Protein AF-A0A099NRP3-F1 (afdb_monomer_lite)

Secondary structure (DSSP, 8-state):
-------TTTTHHHHHHTT-THHHH--GGGPPP--EEEPPTTS--EEEPPGGGTTTS-HHHHHHHHHHHHHHHHHHHH--B--HHHHHHHHT--SSPPPTT---PPP-TTEEEEEEEPPTTT--HHHHHHHHHHHHHHHTSSSEEEEEEE--HHHHHHHHHHHHHHHHHHH--TT-TT-HHHHHHHHHHHH--PSSEEEEEETT-S---EE--SSHHHHS-HHHHHHHHHHH-S-SSEE--TTTHHHHS-SS--TT--TT-EEEEEEE---HHHHHHHHHHHHHHHHHHHHHHHHHHHHHHHHHHHHHHHHHHHHHHTT--HHHHHHHHHPPP---TT--TT-EEEEEEEHHHHHHHHHHTT-TTS-GGG--TTBEEEEETTT--EE-B-TTSPBPBTT-TTT-

Foldseek 3Di:
DDDDDDQCCVVVVVCVVVVNNCSNDDDPPQDQDKDWDQAPDPLRDIATADSVLQRPDDPVVSVVQVVLLNVLLNQLVVQDADAPVVVCVVQQFDLAADDLPPQDDDWDQQEKEKEFAAQPVDDDPLLVVLSSVCSRVQSHASTSYHYHYYNNNVSVVVLLVSLLVNLCVLQDDPPDPPPDVLSVVLSCVQADADPRKIWMTTNHHSDIGTLHHPDPVQSSPSVSVSLLCLLRVGGQEAACDPSCVCVQQPPDDDPSADLLEKEKEAEAQPDSSLVSLLSNLSRNLQSNQLVVVSSVLVVLLVVVVVVLVVVLVVCVVVVHDPVVSVVSVVDDDPGDSSRNHNHYHYYYYYLVCQVVSCVVSVLVVDPSVPDDHFFIKMARSHPRDIDQAFPVRHGHGSVCSPRD

Radius of gyration: 23.68 Å; chains: 1; bounding box: 73×56×61 Å

Structure (mmCIF, N/CA/C/O backbone):
data_AF-A0A099NRP3-F1
#
_entry.id   AF-A0A099NRP3-F1
#
loop_
_atom_site.group_PDB
_atom_site.id
_atom_site.type_symbol
_atom_site.label_atom_id
_atom_site.label_alt_id
_atom_site.label_comp_id
_atom_site.label_asym_id
_atom_site.label_entity_id
_atom_site.label_seq_id
_atom_site.pdbx_PDB_ins_code
_atom_site.Cartn_x
_atom_site.Cartn_y
_atom_site.Cartn_z
_atom_site.occupancy
_atom_site.B_iso_or_equiv
_atom_site.auth_seq_id
_atom_site.auth_comp_id
_atom_site.auth_asym_id
_atom_site.auth_atom_id
_atom_site.pdbx_PDB_model_num
ATOM 1 N N . LEU A 1 1 ? 28.712 -2.011 3.633 1.00 75.19 1 LEU A N 1
ATOM 2 C CA . LEU A 1 1 ? 28.097 -3.158 2.928 1.00 75.19 1 LEU A CA 1
ATOM 3 C C . LEU A 1 1 ? 29.223 -3.968 2.321 1.00 75.19 1 LEU A C 1
ATOM 5 O O . LEU A 1 1 ? 30.048 -3.384 1.631 1.00 75.19 1 LEU A O 1
ATOM 9 N N . GLU A 1 2 ? 29.272 -5.263 2.602 1.00 84.62 2 GLU A N 1
ATOM 10 C CA . GLU A 1 2 ? 30.249 -6.176 2.009 1.00 84.62 2 GLU A CA 1
ATOM 11 C C . GLU A 1 2 ? 29.523 -7.167 1.105 1.00 84.62 2 GLU A C 1
ATOM 13 O O . GLU A 1 2 ? 28.452 -7.662 1.457 1.00 84.62 2 GLU A O 1
ATOM 18 N N . PHE A 1 3 ? 30.103 -7.445 -0.060 1.00 86.38 3 PHE A N 1
ATOM 19 C CA . PHE A 1 3 ? 29.555 -8.392 -1.020 1.00 86.38 3 PHE A CA 1
ATOM 20 C C . PHE A 1 3 ? 30.483 -9.591 -1.118 1.00 86.38 3 PHE A C 1
ATOM 22 O O . PHE A 1 3 ? 31.655 -9.456 -1.461 1.00 86.38 3 PHE A O 1
ATOM 29 N N . HIS A 1 4 ? 29.927 -10.766 -0.849 1.00 90.25 4 HIS A N 1
ATOM 30 C CA . HIS A 1 4 ? 30.631 -12.040 -0.907 1.00 90.25 4 HIS A CA 1
ATOM 31 C C . HIS A 1 4 ? 29.914 -12.951 -1.901 1.00 90.25 4 HIS A C 1
ATOM 33 O O . HIS A 1 4 ? 28.688 -12.904 -2.020 1.00 90.25 4 HIS A O 1
ATOM 39 N N . TYR A 1 5 ? 30.663 -13.782 -2.623 1.00 92.12 5 TYR A N 1
ATOM 40 C CA . TYR A 1 5 ? 30.099 -14.783 -3.527 1.00 92.12 5 TYR A CA 1
ATOM 41 C C . TYR A 1 5 ? 30.492 -16.185 -3.066 1.00 92.12 5 TYR A C 1
ATOM 43 O O . TYR A 1 5 ? 31.595 -16.408 -2.574 1.00 92.12 5 TYR A O 1
ATOM 51 N N . VAL A 1 6 ? 29.583 -17.145 -3.240 1.00 92.50 6 VAL A N 1
ATOM 52 C CA . VAL A 1 6 ? 29.794 -18.543 -2.849 1.00 92.50 6 VAL A CA 1
ATOM 53 C C . VAL A 1 6 ? 29.489 -19.443 -4.038 1.00 92.50 6 VAL A C 1
ATOM 55 O O . VAL A 1 6 ? 28.396 -19.404 -4.602 1.00 92.50 6 VAL A O 1
ATOM 58 N N . ASN A 1 7 ? 30.452 -20.285 -4.416 1.00 90.19 7 ASN A N 1
ATOM 59 C CA . ASN A 1 7 ? 30.218 -21.333 -5.403 1.00 90.19 7 ASN A CA 1
ATOM 60 C C . ASN A 1 7 ? 29.543 -22.532 -4.724 1.00 90.19 7 ASN A C 1
ATOM 62 O O . ASN A 1 7 ? 30.182 -23.245 -3.946 1.00 90.19 7 ASN A O 1
ATOM 66 N N . CYS A 1 8 ? 28.267 -22.771 -5.037 1.00 89.88 8 CYS A N 1
ATOM 67 C CA . CYS A 1 8 ? 27.511 -23.869 -4.440 1.00 89.88 8 CYS A CA 1
ATOM 68 C C . CYS A 1 8 ? 28.040 -25.259 -4.797 1.00 89.88 8 CYS A C 1
ATOM 70 O O . CYS A 1 8 ? 27.946 -26.152 -3.963 1.00 89.88 8 CYS A O 1
ATOM 72 N N . LYS A 1 9 ? 28.653 -25.459 -5.973 1.00 88.50 9 LYS A N 1
ATOM 73 C CA . LYS A 1 9 ? 29.252 -26.761 -6.317 1.00 88.50 9 LYS A CA 1
ATOM 74 C C . LYS A 1 9 ? 30.432 -27.096 -5.409 1.00 88.50 9 LYS A C 1
ATOM 76 O O . LYS A 1 9 ? 30.591 -28.243 -5.014 1.00 88.50 9 LYS A O 1
ATOM 81 N N . SER A 1 10 ? 31.224 -26.087 -5.053 1.00 92.88 10 SER A N 1
ATOM 82 C CA . SER A 1 10 ? 32.340 -26.233 -4.112 1.00 92.88 10 SER A CA 1
ATOM 83 C C . SER A 1 10 ? 31.879 -26.308 -2.652 1.00 92.88 10 SER A C 1
ATOM 85 O O . SER A 1 10 ? 32.621 -26.796 -1.811 1.00 92.88 10 SER A O 1
ATOM 87 N N . ASN A 1 11 ? 30.665 -25.840 -2.343 1.00 93.19 11 ASN A N 1
ATOM 88 C CA . ASN A 1 11 ? 30.130 -25.719 -0.983 1.00 93.19 11 ASN A CA 1
ATOM 89 C C . ASN A 1 11 ? 28.734 -26.353 -0.874 1.00 93.19 11 ASN A C 1
ATOM 91 O O . ASN A 1 11 ? 27.774 -25.716 -0.432 1.00 93.19 11 ASN A O 1
ATOM 95 N N . ALA A 1 12 ? 28.611 -27.612 -1.303 1.00 91.94 12 ALA A N 1
ATOM 96 C CA . ALA A 1 12 ? 27.318 -28.278 -1.451 1.00 91.94 12 ALA A CA 1
ATOM 97 C C . ALA A 1 12 ? 26.524 -28.367 -0.139 1.00 91.94 12 ALA A C 1
ATOM 99 O O . ALA A 1 12 ? 25.326 -28.094 -0.135 1.00 91.94 12 ALA A O 1
ATOM 100 N N . ALA A 1 13 ? 27.191 -28.679 0.977 1.00 93.12 13 ALA A N 1
ATOM 101 C CA . ALA A 1 13 ? 26.553 -28.758 2.291 1.00 93.12 13 ALA A CA 1
ATOM 102 C C . ALA A 1 13 ? 25.964 -27.406 2.732 1.00 93.12 13 ALA A C 1
ATOM 104 O O . ALA A 1 13 ? 24.811 -27.347 3.149 1.00 93.12 13 ALA A O 1
ATOM 105 N N . LEU A 1 14 ? 26.717 -26.311 2.569 1.00 91.12 14 LEU A N 1
ATOM 106 C CA . LEU A 1 14 ? 26.259 -24.959 2.903 1.00 91.12 14 LEU A CA 1
ATOM 107 C C . LEU A 1 14 ? 25.037 -24.562 2.067 1.00 91.12 14 LEU A C 1
ATOM 109 O O . LEU A 1 14 ? 24.021 -24.139 2.614 1.00 91.12 14 LEU A O 1
ATOM 113 N N . CYS A 1 15 ? 25.115 -24.724 0.744 1.00 91.19 15 CYS A N 1
ATOM 114 C CA . CYS A 1 15 ? 23.994 -24.386 -0.129 1.00 91.19 15 CYS A CA 1
ATOM 115 C C . CYS A 1 15 ? 22.784 -25.301 0.098 1.00 91.19 15 CYS A C 1
ATOM 117 O O . CYS A 1 15 ? 21.658 -24.827 -0.004 1.00 91.19 15 CYS A O 1
ATOM 119 N N . GLY A 1 16 ? 22.988 -26.570 0.463 1.00 90.00 16 GLY A N 1
ATOM 120 C CA . GLY A 1 16 ? 21.913 -27.470 0.882 1.00 90.00 16 GLY A CA 1
ATOM 121 C C . GLY A 1 16 ? 21.183 -26.968 2.130 1.00 90.00 16 GLY A C 1
ATOM 122 O O . GLY A 1 16 ? 19.959 -26.852 2.111 1.00 90.00 16 GLY A O 1
ATOM 123 N N . SER A 1 17 ? 21.923 -26.583 3.175 1.00 89.75 17 SER A N 1
ATOM 124 C CA . SER A 1 17 ? 21.355 -26.044 4.423 1.00 89.75 17 SER A CA 1
ATOM 125 C C . SER A 1 17 ? 20.613 -24.719 4.234 1.00 89.75 17 SER A C 1
ATOM 127 O O . SER A 1 17 ? 19.639 -24.456 4.932 1.00 89.75 17 SER A O 1
ATOM 129 N N . LEU A 1 18 ? 21.037 -23.893 3.273 1.00 88.94 18 LEU A N 1
ATOM 130 C CA . LEU A 1 18 ? 20.349 -22.649 2.904 1.00 88.94 18 LEU A CA 1
ATOM 131 C C . LEU A 1 18 ? 19.137 -22.871 1.977 1.00 88.94 18 LEU A C 1
ATOM 133 O O . LEU A 1 18 ? 18.484 -21.907 1.584 1.00 88.94 18 LEU A O 1
ATOM 137 N N . GLY A 1 19 ? 18.833 -24.119 1.600 1.00 89.25 19 GLY A N 1
ATOM 138 C CA . GLY A 1 19 ? 17.725 -24.449 0.699 1.00 89.25 19 GLY A CA 1
ATOM 139 C C . GLY A 1 19 ? 18.016 -24.182 -0.783 1.00 89.25 19 GLY A C 1
ATOM 140 O O . GLY A 1 19 ? 17.098 -24.111 -1.596 1.00 89.25 19 GLY A O 1
ATOM 141 N N . PHE A 1 20 ? 19.286 -24.042 -1.164 1.00 90.56 20 PHE A N 1
ATOM 142 C CA . PHE A 1 20 ? 19.744 -23.740 -2.525 1.00 90.56 20 PHE A CA 1
ATOM 143 C C . PHE A 1 20 ? 20.219 -24.980 -3.290 1.00 90.56 20 PHE A C 1
ATOM 145 O O . PHE A 1 20 ? 21.043 -24.882 -4.201 1.00 90.56 20 PHE A O 1
ATOM 152 N N . SER A 1 21 ? 19.695 -26.159 -2.951 1.00 86.81 21 SER A N 1
ATOM 153 C CA . SER A 1 21 ? 20.074 -27.439 -3.567 1.00 86.81 21 SER A CA 1
ATOM 154 C C . SER A 1 21 ? 19.882 -27.469 -5.088 1.00 86.81 21 SER A C 1
ATOM 156 O O . SER A 1 21 ? 20.596 -28.173 -5.798 1.00 86.81 21 SER A O 1
ATOM 158 N N . GLU A 1 22 ? 18.965 -26.662 -5.624 1.00 84.88 22 GLU A N 1
ATOM 159 C CA . GLU A 1 22 ? 18.784 -26.495 -7.072 1.00 84.88 22 GLU A CA 1
ATOM 160 C C . GLU A 1 22 ? 20.035 -25.942 -7.780 1.00 84.88 22 GLU A C 1
ATOM 162 O O . GLU A 1 22 ? 20.264 -26.245 -8.950 1.00 84.88 22 GLU A O 1
ATOM 167 N N . LEU A 1 23 ? 20.890 -25.190 -7.077 1.00 86.69 23 LEU A N 1
ATOM 168 C CA . LEU A 1 23 ? 22.152 -24.676 -7.616 1.00 86.69 23 LEU A CA 1
ATOM 169 C C . LEU A 1 23 ? 23.228 -25.771 -7.755 1.00 86.69 23 LEU A C 1
ATOM 171 O O . LEU A 1 23 ? 24.249 -25.541 -8.401 1.00 86.69 23 LEU A O 1
ATOM 175 N N . LEU A 1 24 ? 23.005 -26.956 -7.174 1.00 85.00 24 LEU A N 1
ATOM 176 C CA . LEU A 1 24 ? 23.946 -28.081 -7.197 1.00 85.00 24 LEU A CA 1
ATOM 177 C C . LEU A 1 24 ? 23.787 -28.949 -8.452 1.00 85.00 24 LEU A C 1
ATOM 179 O O . LEU A 1 24 ? 24.785 -29.377 -9.030 1.00 85.00 24 LEU A O 1
ATOM 183 N N . ASN A 1 25 ? 22.544 -29.160 -8.900 1.00 74.94 25 ASN A N 1
ATOM 184 C CA . ASN A 1 25 ? 22.192 -30.226 -9.851 1.00 74.94 25 ASN A CA 1
ATOM 185 C C . ASN A 1 25 ? 21.687 -29.731 -11.221 1.00 74.94 25 ASN A C 1
ATOM 187 O O . ASN A 1 25 ? 21.321 -30.540 -12.070 1.00 74.94 25 ASN A O 1
ATOM 191 N N . SER A 1 26 ? 21.628 -28.417 -11.456 1.00 62.91 26 SER A N 1
ATOM 192 C CA . SER A 1 26 ? 20.949 -27.864 -12.637 1.00 62.91 26 SER A CA 1
ATOM 193 C C . SER A 1 26 ? 21.857 -27.665 -13.857 1.00 62.91 26 SER A C 1
ATOM 195 O O . SER A 1 26 ? 22.996 -27.207 -13.749 1.00 62.91 26 SER A O 1
ATOM 197 N N . ASN A 1 27 ? 21.295 -27.900 -15.049 1.00 65.69 27 ASN A N 1
ATOM 198 C CA . ASN A 1 27 ? 21.844 -27.415 -16.318 1.00 65.69 27 ASN A CA 1
ATOM 199 C C . ASN A 1 27 ? 21.943 -25.875 -16.301 1.00 65.69 27 ASN A C 1
ATOM 201 O O . ASN A 1 27 ? 20.970 -25.187 -15.990 1.00 65.69 27 ASN A O 1
ATOM 205 N N . LEU A 1 28 ? 23.105 -25.334 -16.691 1.00 61.31 28 LEU A N 1
ATOM 206 C CA . LEU A 1 28 ? 23.467 -23.905 -16.596 1.00 61.31 28 LEU A CA 1
ATOM 207 C C . LEU A 1 28 ? 22.469 -22.926 -17.238 1.00 61.31 28 LEU A C 1
ATOM 209 O O . LEU A 1 28 ? 22.408 -21.769 -16.834 1.00 61.31 28 LEU A O 1
ATOM 213 N N . LYS A 1 29 ? 21.664 -23.373 -18.208 1.00 61.03 29 LYS A N 1
ATOM 214 C CA . LYS A 1 29 ? 20.808 -22.497 -19.024 1.00 61.03 29 LYS A CA 1
ATOM 215 C C . LYS A 1 29 ? 19.647 -21.828 -18.271 1.00 61.03 29 LYS A C 1
ATOM 217 O O . LYS A 1 29 ? 19.166 -20.814 -18.753 1.00 61.03 29 LYS A O 1
ATOM 222 N N . ASN A 1 30 ? 19.217 -22.348 -17.115 1.00 65.88 30 ASN A N 1
ATOM 223 C CA . ASN A 1 30 ? 18.053 -21.825 -16.372 1.00 65.88 30 ASN A CA 1
ATOM 224 C C . ASN A 1 30 ? 18.345 -21.492 -14.897 1.00 65.88 30 ASN A C 1
ATOM 226 O O . ASN A 1 30 ? 17.418 -21.336 -14.098 1.00 65.88 30 ASN A O 1
ATOM 230 N N . LEU A 1 31 ? 19.619 -21.390 -14.515 1.00 76.56 31 LEU A N 1
ATOM 231 C CA . LEU A 1 31 ? 20.003 -21.085 -13.141 1.00 76.56 31 LEU A CA 1
ATOM 232 C C . LEU A 1 31 ? 19.826 -19.592 -12.841 1.00 76.56 31 LEU A C 1
ATOM 234 O O . LEU A 1 31 ? 20.380 -18.733 -13.518 1.00 76.56 31 LEU A O 1
ATOM 238 N N . THR A 1 32 ? 19.056 -19.283 -11.800 1.00 81.62 32 THR A N 1
ATOM 239 C CA . THR A 1 32 ? 18.975 -17.931 -11.229 1.00 81.62 32 THR A CA 1
ATOM 240 C C . THR A 1 32 ? 19.810 -17.914 -9.950 1.00 81.62 32 THR A C 1
ATOM 242 O O . THR A 1 32 ? 19.612 -18.814 -9.132 1.00 81.62 32 THR A O 1
ATOM 245 N N . PRO A 1 33 ? 20.713 -16.941 -9.736 1.00 86.62 33 PRO A N 1
ATOM 246 C CA . PRO A 1 33 ? 21.456 -16.841 -8.483 1.00 86.62 33 PRO A CA 1
ATOM 247 C C . PRO A 1 33 ? 20.509 -16.686 -7.284 1.00 86.62 33 PRO A C 1
ATOM 249 O O . PRO A 1 33 ? 19.371 -16.225 -7.416 1.00 86.62 33 PRO A O 1
ATOM 252 N N . ARG A 1 34 ? 20.969 -17.108 -6.105 1.00 90.56 34 ARG A N 1
ATOM 253 C CA . ARG A 1 34 ? 20.287 -16.885 -4.825 1.00 90.56 34 ARG A CA 1
ATOM 254 C C . ARG A 1 34 ? 21.060 -15.808 -4.074 1.00 90.56 34 ARG A C 1
ATOM 256 O O . ARG A 1 34 ? 22.286 -15.846 -4.055 1.00 90.56 34 ARG A O 1
ATOM 263 N N . ILE A 1 35 ? 20.346 -14.834 -3.519 1.00 92.25 35 ILE A N 1
ATOM 264 C CA . ILE A 1 35 ? 20.939 -13.692 -2.820 1.00 92.25 35 ILE A CA 1
ATOM 265 C C . ILE A 1 35 ? 20.402 -13.697 -1.396 1.00 92.25 35 ILE A C 1
ATOM 267 O O . ILE A 1 35 ? 19.190 -13.793 -1.192 1.00 92.25 35 ILE A O 1
ATOM 271 N N . VAL A 1 36 ? 21.316 -13.611 -0.435 1.00 93.19 36 VAL A N 1
ATOM 272 C CA . VAL A 1 36 ? 21.015 -13.544 0.995 1.00 93.19 36 VAL A CA 1
ATOM 273 C C . VAL A 1 36 ? 21.636 -12.271 1.545 1.00 93.19 36 VAL A C 1
ATOM 275 O O . VAL A 1 36 ? 22.812 -12.002 1.303 1.00 93.19 36 VAL A O 1
ATOM 278 N N . LEU A 1 37 ? 20.845 -11.494 2.277 1.00 92.25 37 LEU A N 1
ATOM 279 C CA . LEU A 1 37 ? 21.312 -10.351 3.046 1.00 92.25 37 LEU A CA 1
ATOM 280 C C . LEU A 1 37 ? 21.414 -10.758 4.510 1.00 92.25 37 LEU A C 1
ATOM 282 O O . LEU A 1 37 ? 20.403 -11.036 5.152 1.00 92.25 37 LEU A O 1
ATOM 286 N N . TYR A 1 38 ? 22.637 -10.778 5.026 1.00 90.19 38 TYR A N 1
ATOM 287 C CA . TYR A 1 38 ? 22.895 -10.941 6.451 1.00 90.19 38 TYR A CA 1
ATOM 288 C C . TYR A 1 38 ? 22.881 -9.567 7.114 1.00 90.19 38 TYR A C 1
ATOM 290 O O . TYR A 1 38 ? 23.645 -8.680 6.729 1.00 90.19 38 TYR A O 1
ATOM 298 N N . LEU A 1 39 ? 21.984 -9.387 8.081 1.00 86.25 39 LEU A N 1
ATOM 299 C CA . LEU A 1 39 ? 21.817 -8.132 8.805 1.00 86.25 39 LEU A CA 1
ATOM 300 C C . LEU A 1 39 ? 22.779 -8.076 10.009 1.00 86.25 39 LEU A C 1
ATOM 302 O O . LEU A 1 39 ? 23.176 -9.126 10.526 1.00 86.25 39 LEU A O 1
ATOM 306 N N . PRO A 1 40 ? 23.202 -6.878 10.456 1.00 74.94 40 PRO A N 1
ATOM 307 C CA . PRO A 1 40 ? 24.097 -6.738 11.602 1.00 74.94 40 PRO A CA 1
ATOM 308 C C . PRO A 1 40 ? 23.519 -7.369 12.887 1.00 74.94 40 PRO A C 1
ATOM 310 O O . PRO A 1 40 ? 22.310 -7.481 13.072 1.00 74.94 40 PRO A O 1
ATOM 313 N N . LYS A 1 41 ? 24.429 -7.817 13.765 1.00 53.12 41 LYS A N 1
ATOM 314 C CA . LYS A 1 41 ? 24.254 -8.803 14.856 1.00 53.12 41 LYS A CA 1
ATOM 315 C C . LYS A 1 41 ? 23.134 -8.572 15.895 1.00 53.12 41 LYS A C 1
ATOM 317 O O . LYS A 1 41 ? 22.960 -9.458 16.724 1.00 53.12 41 LYS A O 1
ATOM 322 N N . SER A 1 42 ? 22.380 -7.472 15.887 1.00 53.19 42 SER A N 1
ATOM 323 C CA . SER A 1 42 ? 21.304 -7.256 16.873 1.00 53.19 42 SER A CA 1
ATOM 324 C C . SER A 1 42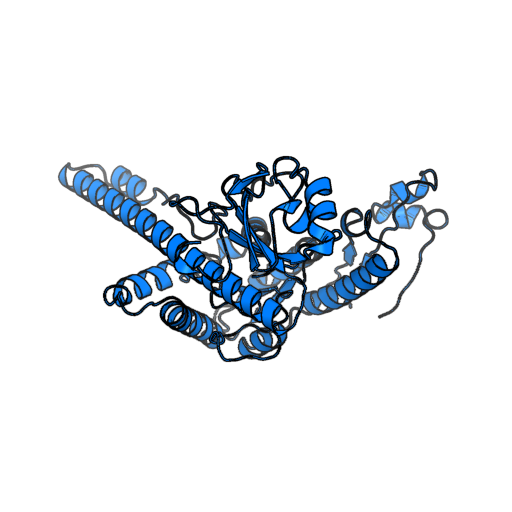 ? 20.065 -8.120 16.623 1.00 53.19 42 SER A C 1
ATOM 326 O O . SER A 1 42 ? 19.419 -8.510 17.589 1.00 53.19 42 SER A O 1
ATOM 328 N N . ASN A 1 43 ? 19.767 -8.483 15.367 1.00 54.59 43 ASN A N 1
ATOM 329 C CA . ASN A 1 43 ? 18.497 -9.156 15.043 1.00 54.59 43 ASN A CA 1
ATOM 330 C C . ASN A 1 43 ? 18.671 -10.587 14.513 1.00 54.59 43 ASN A C 1
ATOM 332 O O . ASN A 1 43 ? 17.676 -11.236 14.223 1.00 54.59 43 ASN A O 1
ATOM 336 N N . GLY A 1 44 ? 19.902 -11.092 14.332 1.00 55.50 44 GLY A N 1
ATOM 337 C CA . GLY A 1 44 ? 20.169 -12.479 13.893 1.00 55.50 44 GLY A CA 1
ATOM 338 C C . GLY A 1 44 ? 19.530 -12.901 12.556 1.00 55.50 44 GLY A C 1
ATOM 339 O O . GLY A 1 44 ? 19.629 -14.063 12.162 1.00 55.50 44 GLY A O 1
ATOM 340 N N . ASN A 1 45 ? 18.884 -11.972 11.852 1.00 73.25 45 ASN A N 1
ATOM 341 C CA . ASN A 1 45 ? 18.012 -12.263 10.730 1.00 73.25 45 ASN A CA 1
ATOM 342 C C . ASN A 1 45 ? 18.799 -12.254 9.418 1.00 73.25 45 ASN A C 1
ATOM 344 O O . ASN A 1 45 ? 19.620 -11.374 9.146 1.00 73.25 45 ASN A O 1
ATOM 348 N N . SER A 1 46 ? 18.519 -13.254 8.587 1.00 88.75 46 SER A N 1
ATOM 349 C CA . SER A 1 46 ? 18.952 -13.295 7.195 1.00 88.75 46 SER A CA 1
ATOM 350 C C . SER A 1 46 ? 17.727 -13.154 6.307 1.00 88.75 46 SER A C 1
ATOM 352 O O . SER A 1 46 ? 16.693 -13.771 6.564 1.00 88.75 46 SER A O 1
ATOM 354 N N . LEU A 1 47 ? 17.834 -12.309 5.286 1.00 92.00 47 LEU A N 1
ATOM 355 C CA . LEU A 1 47 ? 16.761 -12.073 4.333 1.00 92.00 47 LEU A CA 1
ATOM 356 C C . LEU A 1 47 ? 17.118 -12.700 2.996 1.00 92.00 47 LEU A C 1
ATOM 358 O O . LEU A 1 47 ? 18.197 -12.473 2.450 1.00 92.00 47 LEU A O 1
ATOM 362 N N . PHE A 1 48 ? 16.192 -13.473 2.451 1.00 93.69 48 PHE A N 1
ATOM 363 C CA . PHE A 1 48 ? 16.352 -14.187 1.196 1.00 93.69 48 PHE A CA 1
ATOM 364 C C . PHE A 1 48 ? 15.667 -13.404 0.086 1.00 93.69 48 PHE A C 1
ATOM 366 O O . PHE A 1 48 ? 14.468 -13.131 0.153 1.00 93.69 48 PHE A O 1
ATOM 373 N N . LEU A 1 49 ? 16.403 -13.056 -0.967 1.00 93.44 49 LEU A N 1
ATOM 374 C CA . LEU A 1 49 ? 15.791 -12.429 -2.128 1.00 93.44 49 LEU A CA 1
ATOM 375 C C . LEU A 1 49 ? 15.033 -13.474 -2.950 1.00 93.44 49 LEU A C 1
ATOM 377 O O . LEU A 1 49 ? 15.626 -14.423 -3.474 1.00 93.44 49 LEU A O 1
ATOM 381 N N . LYS A 1 50 ? 13.729 -13.256 -3.146 1.00 90.50 50 LYS A N 1
ATOM 382 C CA . LYS A 1 50 ? 12.909 -14.096 -4.024 1.00 90.50 50 LYS A CA 1
ATOM 383 C C . LYS A 1 50 ? 13.411 -14.044 -5.478 1.00 90.50 50 LYS A C 1
ATOM 385 O O . LYS A 1 50 ? 13.371 -12.980 -6.097 1.00 90.50 50 LYS A O 1
ATOM 390 N N . PRO A 1 51 ? 13.778 -15.186 -6.095 1.00 87.06 51 PRO A N 1
ATOM 391 C CA . PRO A 1 51 ? 14.288 -15.227 -7.472 1.00 87.06 51 PRO A CA 1
ATOM 392 C C . PRO A 1 51 ? 13.306 -14.674 -8.509 1.00 87.06 51 PRO A C 1
ATOM 394 O O . PRO A 1 51 ? 13.709 -14.105 -9.523 1.00 87.06 51 PRO A O 1
ATOM 397 N N . SER A 1 52 ? 12.002 -14.811 -8.251 1.00 85.25 52 SER A N 1
ATOM 398 C CA . SER A 1 52 ? 10.943 -14.275 -9.110 1.00 85.25 52 SER A CA 1
ATOM 399 C C . SER A 1 52 ? 11.017 -12.759 -9.283 1.00 85.25 52 SER A C 1
ATOM 401 O O . SER A 1 52 ? 10.565 -12.267 -10.312 1.00 85.25 52 SER A O 1
ATOM 403 N N . LEU A 1 53 ? 11.602 -12.036 -8.321 1.00 85.06 53 LEU A N 1
ATOM 404 C CA . LEU A 1 53 ? 11.748 -10.582 -8.376 1.00 85.06 53 LEU A CA 1
ATOM 405 C C . LEU A 1 53 ? 12.812 -10.138 -9.386 1.00 85.06 53 LEU A C 1
ATOM 407 O O . LEU A 1 53 ? 12.734 -9.023 -9.883 1.00 85.06 53 LEU A O 1
ATOM 411 N N . ILE A 1 54 ? 13.774 -10.999 -9.737 1.00 86.12 54 ILE A N 1
ATOM 412 C CA . ILE A 1 54 ? 14.873 -10.657 -10.659 1.00 86.12 54 ILE A CA 1
ATOM 413 C C . ILE A 1 54 ? 14.812 -11.400 -11.998 1.00 86.12 54 ILE A C 1
ATOM 415 O O . ILE A 1 54 ? 15.420 -10.954 -12.966 1.00 86.12 54 ILE A O 1
ATOM 419 N N . LYS A 1 55 ? 14.055 -12.502 -12.086 1.00 79.44 55 LYS A N 1
ATOM 420 C CA . LYS A 1 55 ? 14.082 -13.448 -13.218 1.00 79.44 55 LYS A CA 1
ATOM 421 C C . LYS A 1 55 ? 13.859 -12.824 -14.605 1.00 79.44 55 LYS A C 1
ATOM 423 O O . LYS A 1 55 ? 14.432 -13.312 -15.570 1.00 79.44 55 LYS A O 1
ATOM 428 N N . ASN A 1 56 ? 13.037 -11.781 -14.713 1.00 72.81 56 ASN A N 1
ATOM 429 C CA . ASN A 1 56 ? 12.651 -11.181 -16.000 1.00 72.81 56 ASN A CA 1
ATOM 430 C C . ASN A 1 56 ? 13.192 -9.758 -16.201 1.00 72.81 56 ASN A C 1
ATOM 432 O O . ASN A 1 56 ? 12.734 -9.055 -17.098 1.00 72.81 56 ASN A O 1
ATOM 436 N N . ARG A 1 57 ? 14.127 -9.311 -15.358 1.00 81.06 57 ARG A N 1
ATOM 437 C CA . ARG A 1 57 ? 14.671 -7.951 -15.426 1.00 81.06 57 ARG A CA 1
ATOM 438 C C . ARG A 1 57 ? 15.932 -7.915 -16.285 1.00 81.06 57 ARG A C 1
ATOM 440 O O . ARG A 1 57 ? 16.705 -8.869 -16.328 1.00 81.06 57 ARG A O 1
ATOM 447 N N . LYS A 1 58 ? 16.175 -6.779 -16.941 1.00 82.62 58 LYS A N 1
ATOM 448 C CA . LYS A 1 58 ? 17.457 -6.510 -17.613 1.00 82.62 58 LYS A CA 1
ATOM 449 C C . LYS A 1 58 ? 18.583 -6.413 -16.578 1.00 82.62 58 LYS A C 1
ATOM 451 O O . LYS A 1 58 ? 18.348 -5.944 -15.468 1.00 82.62 58 LYS A O 1
ATOM 456 N N . PHE A 1 59 ? 19.814 -6.774 -16.946 1.00 82.56 59 PHE A N 1
ATOM 457 C CA . PHE A 1 59 ? 20.954 -6.815 -16.015 1.00 82.56 59 PHE A CA 1
ATOM 458 C C . PHE A 1 59 ? 21.161 -5.506 -15.228 1.00 82.56 59 PHE A C 1
ATOM 460 O O . PHE A 1 59 ? 21.198 -5.531 -14.000 1.00 82.56 59 PHE A O 1
ATOM 467 N N . ASN A 1 60 ? 21.182 -4.349 -15.901 1.00 83.62 60 ASN A N 1
ATOM 468 C CA . ASN A 1 60 ? 21.329 -3.048 -15.227 1.00 83.62 60 ASN A CA 1
ATOM 469 C C . ASN A 1 60 ? 20.190 -2.769 -14.228 1.00 83.62 60 ASN A C 1
ATOM 471 O O . ASN A 1 60 ? 20.404 -2.153 -13.185 1.00 83.62 60 ASN A O 1
ATOM 475 N N . HIS A 1 61 ? 18.979 -3.254 -14.518 1.00 85.06 61 HIS A N 1
ATOM 476 C CA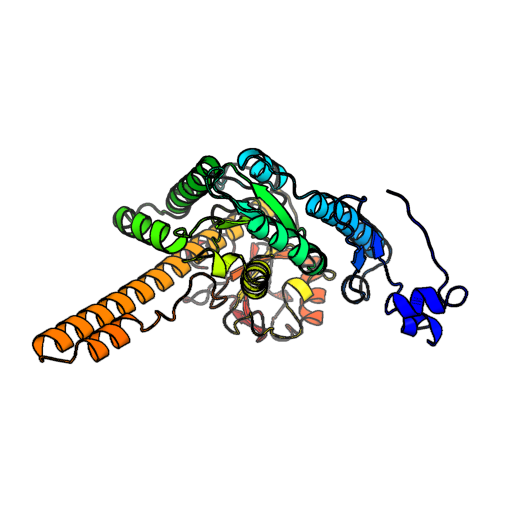 . HIS A 1 61 ? 17.826 -3.107 -13.630 1.00 85.06 61 HIS A CA 1
ATOM 477 C C . HIS A 1 61 ? 17.907 -4.076 -12.448 1.00 85.06 61 HIS A C 1
ATOM 479 O O . HIS A 1 61 ? 17.508 -3.708 -11.350 1.00 85.06 61 HIS A O 1
ATOM 485 N N . ILE A 1 62 ? 18.461 -5.280 -12.645 1.00 87.38 62 ILE A N 1
ATOM 486 C CA . ILE A 1 62 ? 18.736 -6.238 -11.565 1.00 87.38 62 ILE A CA 1
ATOM 487 C C . ILE A 1 62 ? 19.702 -5.624 -10.551 1.00 87.38 62 ILE A C 1
ATOM 489 O O . ILE A 1 62 ? 19.414 -5.658 -9.359 1.00 87.38 62 ILE A O 1
ATOM 493 N N . VAL A 1 63 ? 20.809 -5.026 -11.008 1.00 88.12 63 VAL A N 1
ATOM 494 C CA . VAL A 1 63 ? 21.795 -4.394 -10.114 1.00 88.12 63 VAL A CA 1
ATOM 495 C C . VAL A 1 63 ? 21.144 -3.277 -9.299 1.00 88.12 63 VAL A C 1
ATOM 497 O O . VAL A 1 63 ? 21.196 -3.310 -8.073 1.00 88.12 63 VAL A O 1
ATOM 500 N N . LYS A 1 64 ? 20.453 -2.336 -9.961 1.00 88.31 64 LYS A N 1
ATOM 501 C CA . LYS A 1 64 ? 19.735 -1.247 -9.276 1.00 88.31 64 LYS A CA 1
ATOM 502 C C . LYS A 1 64 ? 18.710 -1.783 -8.272 1.00 88.31 64 LYS A C 1
ATOM 504 O O . LYS A 1 64 ? 18.621 -1.285 -7.154 1.00 88.31 64 LYS A O 1
ATOM 509 N N . PHE A 1 65 ? 17.958 -2.809 -8.662 1.00 89.31 65 PHE A N 1
ATOM 510 C CA . PHE A 1 65 ? 16.954 -3.433 -7.811 1.00 89.31 65 PHE A CA 1
ATOM 511 C C . PHE A 1 65 ? 17.572 -4.082 -6.570 1.00 89.31 65 PHE A C 1
ATOM 513 O O . PHE A 1 65 ? 17.091 -3.832 -5.472 1.00 89.31 65 PHE A O 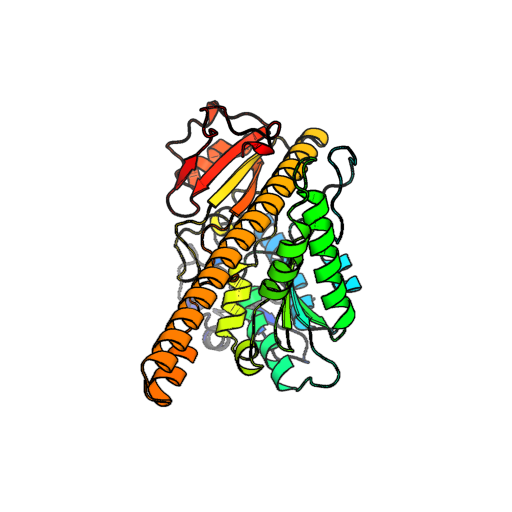1
ATOM 520 N N . ILE A 1 66 ? 18.647 -4.865 -6.714 1.00 91.12 66 ILE A N 1
ATOM 521 C CA . ILE A 1 66 ? 19.336 -5.502 -5.580 1.00 91.12 66 ILE A CA 1
ATOM 522 C C . ILE A 1 66 ? 19.905 -4.443 -4.635 1.00 91.12 66 ILE A C 1
ATOM 524 O O . ILE A 1 66 ? 19.765 -4.578 -3.421 1.00 91.12 66 ILE A O 1
ATOM 528 N N . THR A 1 67 ? 20.502 -3.377 -5.169 1.00 91.06 67 THR A N 1
ATOM 529 C CA . THR A 1 67 ? 21.008 -2.256 -4.369 1.00 91.06 67 THR A CA 1
ATOM 530 C C . THR A 1 67 ? 19.886 -1.603 -3.561 1.00 91.06 67 THR A C 1
ATOM 532 O O . THR A 1 67 ? 19.991 -1.513 -2.338 1.00 91.06 67 THR A O 1
ATOM 535 N N . ASN A 1 68 ? 18.775 -1.229 -4.204 1.00 90.94 68 ASN A N 1
ATOM 536 C CA . ASN A 1 68 ? 17.625 -0.632 -3.518 1.00 90.94 68 ASN A CA 1
ATOM 537 C C . ASN A 1 68 ? 17.003 -1.594 -2.500 1.00 90.94 68 ASN A C 1
ATOM 539 O O . ASN A 1 68 ? 16.708 -1.194 -1.377 1.00 90.94 68 ASN A O 1
ATOM 543 N N . TRP A 1 69 ? 16.854 -2.870 -2.863 1.00 93.31 69 TRP A N 1
ATOM 544 C CA . TRP A 1 69 ? 16.375 -3.921 -1.969 1.00 93.31 69 TRP A CA 1
ATOM 545 C C . TRP A 1 69 ? 17.282 -4.048 -0.739 1.00 93.31 69 TRP A C 1
ATOM 547 O O . TRP A 1 69 ? 16.786 -4.143 0.378 1.00 93.31 69 TRP A O 1
ATOM 557 N N . THR A 1 70 ? 18.602 -3.973 -0.913 1.00 92.56 70 THR A N 1
ATOM 558 C CA . THR A 1 70 ? 19.575 -4.072 0.184 1.00 92.56 70 THR A CA 1
ATOM 559 C C . THR A 1 70 ? 19.457 -2.887 1.139 1.00 92.56 70 THR A C 1
ATOM 561 O O . THR A 1 70 ? 19.266 -3.089 2.335 1.00 92.56 70 THR A O 1
ATOM 564 N N . TYR A 1 71 ? 19.496 -1.655 0.622 1.00 92.00 71 TYR A N 1
ATOM 565 C CA . TYR A 1 71 ? 19.369 -0.447 1.446 1.00 92.00 71 TYR A CA 1
ATOM 566 C C . TYR A 1 71 ? 18.021 -0.367 2.166 1.00 92.00 71 TYR A C 1
ATOM 568 O O . TYR A 1 71 ? 17.979 -0.075 3.358 1.00 92.00 71 TYR A O 1
ATOM 576 N N . ARG A 1 72 ? 16.923 -0.678 1.470 1.00 92.81 72 ARG A N 1
ATOM 577 C CA . ARG A 1 72 ? 15.574 -0.712 2.053 1.00 92.81 72 ARG A CA 1
ATOM 578 C C . ARG A 1 72 ? 15.499 -1.688 3.224 1.00 92.81 72 ARG A C 1
ATOM 580 O O . ARG A 1 72 ? 14.974 -1.345 4.275 1.00 92.81 72 ARG A O 1
ATOM 587 N N . ASN A 1 73 ? 16.020 -2.900 3.048 1.00 92.38 73 ASN A N 1
ATOM 588 C CA . ASN A 1 73 ? 15.955 -3.919 4.089 1.00 92.38 73 ASN A CA 1
ATOM 589 C C . ASN A 1 73 ? 16.933 -3.669 5.243 1.00 92.38 73 ASN A C 1
ATOM 591 O O . ASN A 1 73 ? 16.631 -4.069 6.362 1.00 92.38 73 ASN A O 1
ATOM 595 N N . LEU A 1 74 ? 18.052 -2.978 5.002 1.00 90.88 74 LEU A N 1
ATOM 596 C CA . LEU A 1 74 ? 18.915 -2.493 6.078 1.00 90.88 74 LEU A CA 1
ATOM 597 C C . LEU A 1 74 ? 18.146 -1.512 6.972 1.00 90.88 74 LEU A C 1
ATOM 599 O O . LEU A 1 74 ? 18.066 -1.742 8.171 1.00 90.88 74 LEU A O 1
ATOM 603 N N . ILE A 1 75 ? 17.483 -0.512 6.382 1.00 91.75 75 ILE A N 1
ATOM 604 C CA . ILE A 1 75 ? 16.646 0.446 7.126 1.00 91.75 75 ILE A CA 1
ATOM 605 C C . ILE A 1 75 ? 15.547 -0.286 7.909 1.00 91.75 75 ILE A C 1
ATOM 607 O O . ILE A 1 75 ? 15.392 -0.069 9.106 1.00 91.75 75 ILE A O 1
ATOM 611 N N . ASN A 1 76 ? 14.822 -1.204 7.259 1.00 92.38 76 ASN A N 1
ATOM 612 C CA . ASN A 1 76 ? 13.758 -1.964 7.921 1.00 92.38 76 ASN A CA 1
ATOM 613 C C . ASN A 1 76 ? 14.276 -2.813 9.084 1.00 92.38 76 ASN A C 1
ATOM 615 O O . ASN A 1 76 ? 13.542 -3.017 10.039 1.00 92.38 76 ASN A O 1
ATOM 619 N N . SER A 1 77 ? 15.512 -3.314 9.014 1.00 89.88 77 SER A N 1
ATOM 620 C CA . SER A 1 77 ? 16.086 -4.138 10.081 1.00 89.88 77 SER A CA 1
ATOM 621 C C . SER A 1 77 ? 16.471 -3.358 11.331 1.00 89.88 77 SER A C 1
ATOM 623 O O . SER A 1 77 ? 16.555 -3.947 12.403 1.00 89.88 77 SER A O 1
ATOM 625 N N . GLU A 1 78 ? 16.708 -2.051 11.209 1.00 88.38 78 GLU A N 1
ATOM 626 C CA . GLU A 1 78 ? 17.077 -1.230 12.360 1.00 88.38 78 GLU A CA 1
ATOM 627 C C . GLU A 1 78 ? 15.892 -1.021 13.305 1.00 88.38 78 GLU A C 1
ATOM 629 O O . GLU A 1 78 ? 16.106 -0.824 14.497 1.00 88.38 78 GLU A O 1
ATOM 634 N N . LEU A 1 79 ? 14.658 -1.058 12.772 1.00 85.62 79 LEU A N 1
ATOM 635 C CA . LEU A 1 79 ? 13.408 -0.865 13.519 1.00 85.62 79 LEU A CA 1
ATOM 636 C C . LEU A 1 79 ? 13.471 0.329 14.491 1.00 85.62 79 LEU A C 1
ATOM 638 O O . LEU A 1 79 ? 12.920 0.278 15.592 1.00 85.62 79 LEU A O 1
ATOM 642 N N . GLN A 1 80 ? 14.156 1.406 14.082 1.00 81.50 80 GLN A N 1
ATOM 643 C CA . GLN A 1 80 ? 14.376 2.568 14.937 1.00 81.50 80 GLN A CA 1
ATOM 644 C C . GLN A 1 80 ? 13.040 3.192 15.353 1.00 81.50 80 GLN A C 1
ATOM 646 O O . GLN A 1 80 ? 12.126 3.342 14.535 1.00 81.50 80 GLN A O 1
ATOM 651 N N . ASP A 1 81 ? 12.950 3.578 16.626 1.00 91.75 81 ASP A N 1
ATOM 652 C CA . ASP A 1 81 ? 11.842 4.376 17.138 1.00 91.75 81 ASP A CA 1
ATOM 653 C C . ASP A 1 81 ? 12.023 5.833 16.692 1.00 91.75 81 ASP A C 1
ATOM 655 O O . ASP A 1 81 ? 12.923 6.533 17.159 1.00 91.75 81 ASP A O 1
ATOM 659 N N . LEU A 1 82 ? 11.193 6.274 15.747 1.00 95.50 82 LEU A N 1
ATOM 660 C CA . LEU A 1 82 ? 11.269 7.601 15.137 1.00 95.50 82 LEU A CA 1
ATOM 661 C C . LEU A 1 82 ? 10.017 8.421 15.448 1.00 95.50 82 LEU A C 1
ATOM 663 O O . LEU A 1 82 ? 8.912 7.891 15.601 1.00 95.50 82 LEU A O 1
ATOM 667 N N . LYS A 1 83 ? 10.158 9.750 15.477 1.00 97.12 83 LYS A N 1
ATOM 668 C CA . LYS A 1 83 ? 8.996 10.645 15.537 1.00 97.12 83 LYS A CA 1
ATOM 669 C C . LYS A 1 83 ? 8.212 10.577 14.230 1.00 97.12 83 LYS A C 1
ATOM 671 O O . LYS A 1 83 ? 8.779 10.418 13.148 1.00 97.12 83 LYS A O 1
ATOM 676 N N . ILE A 1 84 ? 6.895 10.768 14.313 1.00 96.50 84 ILE A N 1
ATOM 677 C CA . ILE A 1 84 ? 6.012 10.659 13.143 1.00 96.50 84 ILE A CA 1
ATOM 678 C C . ILE A 1 84 ? 6.381 11.682 12.069 1.00 96.50 84 ILE A C 1
ATOM 680 O O . ILE A 1 84 ? 6.322 11.380 10.878 1.00 96.50 84 ILE A O 1
ATOM 684 N N . ASN A 1 85 ? 6.817 12.877 12.473 1.00 96.12 85 ASN A N 1
ATOM 685 C CA . ASN A 1 85 ? 7.243 13.906 11.532 1.00 96.12 85 ASN A CA 1
ATOM 686 C C . ASN A 1 85 ? 8.514 13.517 10.753 1.00 96.12 85 ASN A C 1
ATOM 688 O O . ASN A 1 85 ? 8.608 13.835 9.569 1.00 96.12 85 ASN A O 1
ATOM 692 N N . ASP A 1 86 ? 9.447 12.790 11.371 1.00 97.12 86 ASP A N 1
ATOM 693 C CA . ASP A 1 86 ? 10.674 12.336 10.705 1.00 97.12 86 ASP A CA 1
ATOM 694 C C . ASP A 1 86 ? 10.357 11.252 9.673 1.00 97.12 86 ASP A C 1
ATOM 696 O O . ASP A 1 86 ? 10.808 11.329 8.528 1.00 97.12 86 ASP A O 1
ATOM 700 N N . ILE A 1 87 ? 9.487 10.302 10.037 1.00 96.38 87 ILE A N 1
ATOM 701 C CA . ILE A 1 87 ? 9.001 9.271 9.111 1.00 96.38 87 ILE A CA 1
ATOM 702 C C . ILE A 1 87 ? 8.261 9.924 7.939 1.00 96.38 87 ILE A C 1
ATOM 704 O O . ILE A 1 87 ? 8.522 9.590 6.782 1.00 96.38 87 ILE A O 1
ATOM 708 N N . LYS A 1 88 ? 7.375 10.890 8.225 1.00 95.31 88 LYS A N 1
ATOM 709 C CA . LYS A 1 88 ? 6.625 11.660 7.223 1.00 95.31 88 LYS A CA 1
ATOM 710 C C . LYS A 1 88 ? 7.567 12.321 6.212 1.00 95.31 88 LYS A C 1
ATOM 712 O O . LYS A 1 88 ? 7.362 12.173 5.007 1.00 95.31 88 LYS A O 1
ATOM 717 N N . ASN A 1 89 ? 8.610 12.997 6.693 1.00 94.69 89 ASN A N 1
ATOM 718 C CA . ASN A 1 89 ? 9.599 13.663 5.845 1.00 94.69 89 ASN A CA 1
ATOM 719 C C . ASN A 1 89 ? 10.412 12.656 5.017 1.00 94.69 89 ASN A C 1
ATOM 721 O O . ASN A 1 89 ? 10.629 12.876 3.828 1.00 94.69 89 ASN A O 1
ATOM 725 N N . PHE A 1 90 ? 10.815 11.527 5.610 1.00 94.50 90 PHE A N 1
ATOM 726 C CA . PHE A 1 90 ? 11.584 10.488 4.920 1.00 94.50 90 PHE A CA 1
ATOM 727 C C . PHE A 1 90 ? 10.831 9.872 3.729 1.00 94.50 90 PHE A C 1
ATOM 729 O O . PHE A 1 90 ? 11.424 9.630 2.666 1.00 94.50 90 PHE A O 1
ATOM 736 N N . ILE A 1 91 ? 9.530 9.603 3.893 1.00 94.00 91 ILE A N 1
ATOM 737 C CA . ILE A 1 91 ? 8.710 9.028 2.817 1.00 94.00 91 ILE A CA 1
ATOM 738 C C . ILE A 1 91 ? 8.131 10.066 1.855 1.00 94.00 91 ILE A C 1
ATOM 740 O O . ILE A 1 91 ? 7.715 9.676 0.770 1.00 94.00 91 ILE A O 1
ATOM 744 N N . GLY A 1 92 ? 8.092 11.349 2.223 1.00 92.38 92 GLY A N 1
ATOM 745 C CA . GLY A 1 92 ? 7.399 12.385 1.449 1.00 92.38 92 GLY A CA 1
ATOM 746 C C . GLY A 1 92 ? 5.881 12.394 1.660 1.00 92.38 92 GLY A C 1
ATOM 747 O O . GLY A 1 92 ? 5.125 12.774 0.770 1.00 92.38 92 GLY A O 1
ATOM 748 N N . ALA A 1 93 ? 5.401 11.947 2.823 1.00 92.19 93 ALA A N 1
ATOM 749 C CA . ALA A 1 93 ? 3.990 12.077 3.173 1.00 92.19 93 ALA A CA 1
ATOM 750 C C . ALA A 1 93 ? 3.668 13.541 3.495 1.00 92.19 93 ALA A C 1
ATOM 752 O O . ALA A 1 93 ? 4.518 14.308 3.947 1.00 92.19 93 ALA A O 1
ATOM 753 N N . THR A 1 94 ? 2.419 13.939 3.279 1.00 91.31 94 THR A N 1
ATOM 754 C CA . THR A 1 94 ? 1.982 15.317 3.504 1.00 91.31 94 THR A CA 1
ATOM 755 C C . THR A 1 94 ? 0.641 15.353 4.217 1.00 91.31 94 THR A C 1
ATOM 757 O O . THR A 1 94 ? -0.147 14.409 4.153 1.00 91.31 94 THR A O 1
ATOM 760 N N . THR A 1 95 ? 0.391 16.456 4.912 1.00 91.12 95 THR A N 1
ATOM 761 C CA . THR A 1 95 ? -0.932 16.808 5.428 1.00 91.12 95 THR A CA 1
ATOM 762 C C . THR A 1 95 ? -1.679 17.732 4.482 1.00 91.12 95 THR A C 1
ATOM 764 O O . THR A 1 95 ? -2.878 17.881 4.651 1.00 91.12 95 THR A O 1
ATOM 767 N N . LYS A 1 96 ? -1.017 18.337 3.489 1.00 89.12 96 LYS A N 1
ATOM 768 C CA . LYS A 1 96 ? -1.636 19.241 2.515 1.00 89.12 96 LYS A CA 1
ATOM 769 C C . LYS A 1 96 ? -1.139 18.930 1.106 1.00 89.12 96 LYS A C 1
ATOM 771 O O . LYS A 1 96 ? 0.064 18.776 0.891 1.00 89.12 96 LYS A O 1
ATOM 776 N N . LEU A 1 97 ? -2.064 18.835 0.159 1.00 87.19 97 LEU A N 1
ATOM 777 C CA . LEU A 1 97 ? -1.742 18.688 -1.257 1.00 87.19 97 LEU A CA 1
ATOM 778 C C . LEU A 1 97 ? -1.676 20.047 -1.933 1.00 87.19 97 LEU A C 1
ATOM 780 O O . LEU A 1 97 ? -2.234 21.030 -1.445 1.00 87.19 97 LEU A O 1
ATOM 784 N N . LYS A 1 98 ? -0.965 20.072 -3.053 1.00 79.38 98 LYS A N 1
ATOM 785 C CA . LYS A 1 98 ? -0.837 21.249 -3.897 1.00 79.38 98 LYS A CA 1
ATOM 786 C C . LYS A 1 98 ? -2.096 21.424 -4.741 1.00 79.38 98 LYS A C 1
ATOM 788 O O . LYS A 1 98 ? -2.764 20.447 -5.097 1.00 79.38 98 LYS A O 1
ATOM 793 N N . ASP A 1 99 ? -2.399 22.675 -5.053 1.00 76.31 99 ASP A N 1
ATOM 794 C CA . ASP A 1 99 ? -3.483 23.023 -5.964 1.00 76.31 99 ASP A CA 1
ATOM 795 C C . ASP A 1 99 ? -3.002 22.974 -7.418 1.00 76.31 99 ASP A C 1
ATOM 797 O O . ASP A 1 99 ? -1.803 23.014 -7.692 1.00 76.31 99 ASP A O 1
ATOM 801 N N . LYS A 1 100 ? -3.945 22.929 -8.369 1.00 72.44 100 LYS A N 1
ATOM 802 C CA . LYS A 1 100 ? -3.667 22.807 -9.815 1.00 72.44 100 LYS A CA 1
ATOM 803 C C . LYS A 1 100 ? -2.693 23.869 -10.349 1.00 72.44 100 LYS A C 1
ATOM 805 O O . LYS A 1 100 ? -2.053 23.657 -11.370 1.00 72.44 100 LYS A O 1
ATOM 810 N N . ASN A 1 101 ? -2.591 25.012 -9.675 1.00 71.00 101 ASN A N 1
ATOM 811 C CA . ASN A 1 101 ? -1.782 26.146 -10.116 1.00 71.00 101 ASN A CA 1
ATOM 812 C C . ASN A 1 101 ? -0.400 26.217 -9.440 1.00 71.00 101 ASN A C 1
ATOM 814 O O . ASN A 1 101 ? 0.396 27.085 -9.791 1.00 71.00 101 ASN A O 1
ATOM 818 N N . ASP A 1 102 ? -0.103 25.332 -8.487 1.00 73.69 102 ASP A N 1
ATOM 819 C CA . ASP A 1 102 ? 1.148 25.333 -7.718 1.00 73.69 102 ASP A CA 1
ATOM 820 C C . ASP A 1 102 ? 2.176 24.371 -8.342 1.00 73.69 102 ASP A C 1
ATOM 822 O O . ASP A 1 102 ? 2.494 23.296 -7.814 1.00 73.69 102 ASP A O 1
ATOM 826 N N . ILE A 1 103 ? 2.652 24.748 -9.538 1.00 67.50 103 ILE A N 1
ATOM 827 C CA . ILE A 1 103 ? 3.621 23.957 -10.305 1.00 67.50 103 ILE A CA 1
ATOM 828 C C . ILE A 1 103 ? 4.938 23.905 -9.539 1.00 67.50 103 ILE A C 1
ATOM 830 O O . ILE A 1 103 ? 5.577 24.917 -9.259 1.00 67.50 103 ILE A O 1
ATOM 834 N N . SER A 1 104 ? 5.361 22.694 -9.222 1.00 69.31 104 SER A N 1
ATOM 835 C CA . SER A 1 104 ? 6.527 22.430 -8.390 1.00 69.31 104 SER A CA 1
ATOM 836 C C . SER A 1 104 ? 7.019 21.010 -8.640 1.00 69.31 104 SER A C 1
ATOM 838 O O . SER A 1 104 ? 6.405 20.260 -9.403 1.00 69.31 104 SER A O 1
ATOM 840 N N . ASP A 1 105 ? 8.126 20.637 -7.997 1.00 71.50 105 ASP A N 1
ATOM 841 C CA . ASP A 1 105 ? 8.705 19.310 -8.173 1.00 71.50 105 ASP A CA 1
ATOM 842 C C . ASP A 1 105 ? 7.686 18.207 -7.879 1.00 71.50 105 ASP A C 1
ATOM 844 O O . ASP A 1 105 ? 6.967 18.226 -6.867 1.00 71.50 105 ASP A O 1
ATOM 848 N N . ILE A 1 106 ? 7.652 17.242 -8.795 1.00 72.19 106 ILE A N 1
ATOM 849 C CA . ILE A 1 106 ? 6.742 16.106 -8.748 1.00 72.19 106 ILE A CA 1
ATOM 850 C C . ILE A 1 106 ? 7.176 15.198 -7.599 1.00 72.19 106 ILE A C 1
ATOM 852 O O . ILE A 1 106 ? 8.328 14.747 -7.577 1.00 72.19 106 ILE A O 1
ATOM 856 N N . PRO A 1 107 ? 6.286 14.919 -6.632 1.00 79.00 107 PRO A N 1
ATOM 857 C CA . PRO A 1 107 ? 6.633 14.082 -5.501 1.00 79.00 107 PRO A CA 1
ATOM 858 C C . PRO A 1 107 ? 7.079 12.689 -5.938 1.00 79.00 107 PRO A C 1
ATOM 860 O O . PRO A 1 107 ? 6.529 12.089 -6.863 1.00 79.00 107 PRO A O 1
ATOM 863 N N . ASN A 1 108 ? 8.050 12.124 -5.222 1.00 83.56 108 ASN A N 1
ATOM 864 C CA . ASN A 1 108 ? 8.358 10.715 -5.394 1.00 83.56 108 ASN A CA 1
ATOM 865 C C . ASN A 1 108 ? 7.294 9.864 -4.686 1.00 83.56 108 ASN A C 1
ATOM 867 O O . ASN A 1 108 ? 7.349 9.677 -3.470 1.00 83.56 108 ASN A O 1
ATOM 871 N N . TYR A 1 109 ? 6.349 9.322 -5.452 1.00 86.81 109 TYR A N 1
ATOM 872 C CA . TYR A 1 109 ? 5.270 8.485 -4.927 1.00 86.81 109 TYR A CA 1
ATOM 873 C C . TYR A 1 109 ? 5.721 7.095 -4.466 1.00 86.81 109 TYR A C 1
ATOM 875 O O . TYR A 1 109 ? 4.948 6.434 -3.786 1.00 86.81 109 TYR A O 1
ATOM 883 N N . SER A 1 110 ? 6.932 6.631 -4.801 1.00 87.62 110 SER A N 1
ATOM 884 C CA . SER A 1 110 ? 7.332 5.216 -4.679 1.00 87.62 110 SER A CA 1
ATOM 885 C C . SER A 1 110 ? 7.253 4.633 -3.266 1.00 87.62 110 SER A C 1
ATOM 887 O O . SER A 1 110 ? 7.078 3.420 -3.118 1.00 87.62 110 SER A O 1
ATOM 889 N N . LYS A 1 111 ? 7.398 5.479 -2.240 1.00 93.62 111 LYS A N 1
ATOM 890 C CA . LYS A 1 111 ? 7.589 5.059 -0.852 1.00 93.62 111 LYS A CA 1
ATOM 891 C C . LYS A 1 111 ? 6.271 4.857 -0.106 1.00 93.62 111 LYS A C 1
ATOM 893 O O . LYS A 1 111 ? 5.384 5.716 -0.110 1.00 93.62 111 LYS A O 1
ATOM 898 N N . VAL A 1 112 ? 6.201 3.747 0.625 1.00 96.25 112 VAL A N 1
ATOM 899 C CA . VAL A 1 112 ? 5.124 3.429 1.572 1.00 96.25 112 VAL A CA 1
ATOM 900 C C . VAL A 1 112 ? 5.748 3.048 2.910 1.00 96.25 112 VAL A C 1
ATOM 902 O O . VAL A 1 112 ? 6.581 2.148 2.960 1.00 96.25 112 VAL A O 1
ATOM 905 N N . ALA A 1 113 ? 5.356 3.711 3.996 1.00 96.88 113 ALA A N 1
ATOM 906 C CA . ALA A 1 113 ? 5.751 3.338 5.351 1.00 96.88 113 ALA A CA 1
ATOM 907 C C . ALA A 1 113 ? 4.610 2.626 6.066 1.00 96.88 113 ALA A C 1
ATOM 909 O O . ALA A 1 113 ? 3.483 3.114 6.100 1.00 96.88 113 ALA A O 1
ATOM 910 N N . PHE A 1 114 ? 4.939 1.523 6.715 1.00 97.19 114 PHE A N 1
ATOM 911 C CA . PHE A 1 114 ? 4.113 0.891 7.723 1.00 97.19 114 PHE A CA 1
ATOM 912 C C . PHE A 1 114 ? 4.705 1.183 9.092 1.00 97.19 114 PHE A C 1
ATOM 914 O O . PHE A 1 114 ? 5.885 0.927 9.327 1.00 97.19 114 PHE A O 1
ATOM 921 N N . ILE A 1 115 ? 3.892 1.754 9.974 1.00 96.62 115 ILE A N 1
ATOM 922 C CA . ILE A 1 115 ? 4.355 2.267 11.260 1.00 96.62 115 ILE A CA 1
ATOM 923 C C . ILE A 1 115 ? 3.565 1.584 12.361 1.00 96.62 115 ILE A C 1
ATOM 925 O O . ILE A 1 115 ? 2.336 1.700 12.405 1.00 96.62 115 ILE A O 1
ATOM 929 N N . GLN A 1 116 ? 4.279 0.913 13.261 1.00 95.50 116 GLN A N 1
ATOM 930 C CA . GLN A 1 116 ? 3.720 0.498 14.536 1.00 95.50 116 GLN A CA 1
ATOM 931 C C . GLN A 1 116 ? 3.834 1.650 15.529 1.00 95.50 116 GLN A C 1
ATOM 933 O O . GLN A 1 116 ? 4.922 1.996 15.990 1.00 95.50 116 GLN A O 1
ATOM 938 N N . VAL A 1 117 ? 2.693 2.247 15.843 1.00 95.44 117 VAL A N 1
ATOM 939 C CA . VAL A 1 117 ? 2.563 3.309 16.832 1.00 95.44 117 VAL A CA 1
ATOM 940 C C . VAL A 1 117 ? 2.266 2.670 18.183 1.00 95.44 117 VAL A C 1
ATOM 942 O O . VAL A 1 117 ? 1.230 2.030 18.358 1.00 95.44 117 VAL A O 1
ATOM 945 N N . ASN A 1 118 ? 3.168 2.842 19.139 1.00 93.38 118 ASN A N 1
ATOM 946 C CA . ASN A 1 118 ? 3.049 2.316 20.493 1.00 93.38 118 ASN A CA 1
ATOM 947 C C . ASN A 1 118 ? 2.666 3.438 21.464 1.00 93.38 118 ASN A C 1
ATOM 949 O O . ASN A 1 118 ? 3.074 4.587 21.292 1.00 93.38 118 ASN A O 1
ATOM 953 N N . ASP A 1 119 ? 1.911 3.103 22.510 1.00 92.25 119 ASP A N 1
ATOM 954 C CA . ASP A 1 119 ? 1.773 3.994 23.663 1.00 92.25 119 ASP A CA 1
ATOM 955 C C . ASP A 1 119 ? 2.972 3.748 24.594 1.00 92.25 119 ASP A C 1
ATOM 957 O O . ASP A 1 119 ? 3.140 2.616 25.067 1.00 92.25 119 ASP A O 1
ATOM 961 N N . PRO A 1 120 ? 3.818 4.759 24.865 1.00 89.06 120 PRO A N 1
ATOM 962 C CA . PRO A 1 120 ? 5.016 4.576 25.681 1.00 89.06 120 PRO A CA 1
ATOM 963 C C . PRO A 1 120 ? 4.704 4.074 27.098 1.00 89.06 120 PRO A C 1
ATOM 965 O O . PRO A 1 120 ? 5.568 3.457 27.716 1.00 89.06 120 PRO A O 1
ATOM 968 N N . ASN A 1 121 ? 3.479 4.290 27.595 1.00 89.50 121 ASN A N 1
ATOM 969 C CA . ASN A 1 121 ? 3.067 3.881 28.937 1.00 89.50 121 ASN A CA 1
ATOM 970 C C . ASN A 1 121 ? 2.573 2.429 29.017 1.00 89.50 121 ASN A C 1
ATOM 972 O O . ASN A 1 121 ? 2.467 1.893 30.117 1.00 89.50 121 ASN A O 1
ATOM 976 N N . THR A 1 122 ? 2.220 1.799 27.889 1.00 85.50 122 THR A N 1
ATOM 977 C CA . THR A 1 122 ? 1.593 0.461 27.881 1.00 85.50 122 THR A CA 1
ATOM 978 C C . THR A 1 122 ? 2.274 -0.545 26.954 1.00 85.50 122 THR A C 1
ATOM 980 O O . THR A 1 122 ? 1.767 -1.657 26.813 1.00 85.50 122 THR A O 1
ATOM 983 N N . GLN A 1 123 ? 3.370 -0.168 26.291 1.00 85.25 123 GLN A N 1
ATOM 984 C CA . GLN A 1 123 ? 4.114 -1.061 25.399 1.00 85.25 123 GLN A CA 1
ATOM 985 C C . GLN A 1 123 ? 4.743 -2.235 26.162 1.00 85.25 123 GLN A C 1
ATOM 987 O O . GLN A 1 123 ? 5.245 -2.070 27.276 1.00 85.25 123 GLN A O 1
ATOM 992 N N . VAL A 1 124 ? 4.749 -3.413 25.540 1.00 85.25 124 VAL A N 1
ATOM 993 C CA . VAL A 1 124 ? 5.432 -4.614 26.048 1.00 85.25 124 VAL A CA 1
ATOM 994 C C . VAL A 1 124 ? 6.374 -5.193 24.993 1.00 85.25 124 VAL A C 1
ATOM 996 O O . VAL A 1 124 ? 6.246 -4.890 23.810 1.00 85.25 124 VAL A O 1
ATOM 999 N N . LEU A 1 125 ? 7.317 -6.049 25.400 1.00 82.19 125 LEU A N 1
ATOM 1000 C CA . LEU A 1 125 ? 8.313 -6.630 24.488 1.00 82.19 125 LEU A CA 1
ATOM 1001 C C . LEU A 1 125 ? 7.671 -7.432 23.348 1.00 82.19 125 LEU A C 1
ATOM 1003 O O . LEU A 1 125 ? 8.163 -7.410 22.223 1.00 82.19 125 LEU A O 1
ATOM 1007 N N . GLU A 1 126 ? 6.551 -8.107 23.609 1.00 78.81 126 GLU A N 1
ATOM 1008 C CA . GLU A 1 126 ? 5.812 -8.866 22.598 1.00 78.81 126 GLU A CA 1
ATOM 1009 C C . GLU A 1 126 ? 5.270 -7.988 21.468 1.00 78.81 126 GLU A C 1
ATOM 1011 O O . GLU A 1 126 ? 5.044 -8.492 20.367 1.00 78.81 126 GLU A O 1
ATOM 1016 N N . ASP A 1 127 ? 5.061 -6.695 21.726 1.00 79.62 127 ASP A N 1
ATOM 1017 C CA . ASP A 1 127 ? 4.633 -5.758 20.695 1.00 79.62 127 ASP A CA 1
ATOM 1018 C C . ASP A 1 127 ? 5.754 -5.524 19.672 1.00 79.62 127 ASP A C 1
ATOM 1020 O O . ASP A 1 127 ? 5.456 -5.316 18.504 1.00 79.62 127 ASP A O 1
ATOM 1024 N N . ASP A 1 128 ? 7.030 -5.619 20.055 1.00 81.12 128 ASP A N 1
ATOM 1025 C CA . ASP A 1 128 ? 8.161 -5.403 19.141 1.00 81.12 128 ASP A CA 1
ATOM 1026 C C . ASP A 1 128 ? 8.511 -6.656 18.323 1.00 81.12 128 ASP A C 1
ATOM 1028 O O . ASP A 1 128 ? 8.890 -6.548 17.156 1.00 81.12 128 ASP A O 1
ATOM 1032 N N . ILE A 1 129 ? 8.298 -7.851 18.890 1.00 85.25 129 ILE A N 1
ATOM 1033 C CA . ILE A 1 129 ? 8.604 -9.144 18.243 1.00 85.25 129 ILE A CA 1
ATOM 1034 C C . ILE A 1 129 ? 7.895 -9.292 16.890 1.00 85.25 129 ILE A C 1
ATOM 1036 O O . ILE A 1 129 ? 8.417 -9.925 15.969 1.00 85.25 129 ILE A O 1
ATOM 1040 N N . ILE A 1 130 ? 6.698 -8.713 16.735 1.00 87.62 130 ILE A N 1
ATOM 1041 C CA . ILE A 1 130 ? 5.976 -8.827 15.468 1.00 87.62 130 ILE A CA 1
ATOM 1042 C C . ILE A 1 130 ? 6.747 -8.196 14.310 1.00 87.62 130 ILE A C 1
ATOM 1044 O O . ILE A 1 130 ? 6.733 -8.762 13.220 1.00 87.62 130 ILE A O 1
ATOM 1048 N N . LEU A 1 131 ? 7.443 -7.077 14.529 1.00 88.50 131 LEU A N 1
ATOM 1049 C CA . LEU A 1 131 ? 8.147 -6.352 13.473 1.00 88.50 131 LEU A CA 1
ATOM 1050 C C . LEU A 1 131 ? 9.257 -7.206 12.850 1.00 88.50 131 LEU A C 1
ATOM 1052 O O . LEU A 1 131 ? 9.385 -7.229 11.624 1.00 88.50 131 LEU A O 1
ATOM 1056 N N . ASP A 1 132 ? 9.969 -7.994 13.659 1.00 88.00 132 ASP A N 1
ATOM 1057 C CA . ASP A 1 132 ? 10.977 -8.939 13.170 1.00 88.00 132 ASP A CA 1
ATOM 1058 C C . ASP A 1 132 ? 10.360 -10.012 12.259 1.00 88.00 132 ASP A C 1
ATOM 1060 O O . ASP A 1 132 ? 10.896 -10.326 11.192 1.00 88.00 132 ASP A O 1
ATOM 1064 N N . HIS A 1 133 ? 9.178 -10.527 12.613 1.00 89.38 133 HIS A N 1
ATOM 1065 C CA . HIS A 1 133 ? 8.449 -11.488 11.779 1.00 89.38 133 HIS A CA 1
ATOM 1066 C C . HIS A 1 133 ? 7.920 -10.891 10.464 1.00 89.38 133 HIS A C 1
ATOM 1068 O O . HIS A 1 133 ? 7.585 -11.641 9.542 1.00 89.38 133 HIS A O 1
ATOM 1074 N N . LEU A 1 134 ? 7.852 -9.561 10.345 1.00 91.38 134 LEU A N 1
ATOM 1075 C CA . LEU A 1 134 ? 7.429 -8.867 9.128 1.00 91.38 134 LEU A CA 1
ATOM 1076 C C . LEU A 1 134 ? 8.589 -8.590 8.160 1.00 91.38 134 LEU A C 1
ATOM 1078 O O . LEU A 1 134 ? 8.320 -8.335 6.985 1.00 91.38 134 LEU A O 1
ATOM 1082 N N . LEU A 1 135 ? 9.853 -8.690 8.596 1.00 92.12 135 LEU A N 1
ATOM 1083 C CA . LEU A 1 135 ? 11.017 -8.318 7.780 1.00 92.12 135 LEU A CA 1
ATOM 1084 C C . LEU A 1 135 ? 11.087 -9.088 6.455 1.00 92.12 135 LEU A C 1
ATOM 1086 O O . LEU A 1 135 ? 11.134 -8.466 5.396 1.00 92.12 135 LEU A O 1
ATOM 1090 N N . GLN A 1 136 ? 11.047 -10.425 6.478 1.00 93.19 136 GLN A N 1
ATOM 1091 C CA . GLN A 1 136 ? 11.089 -11.230 5.247 1.00 93.19 136 GLN A CA 1
ATOM 1092 C C . GLN A 1 136 ? 9.843 -11.029 4.366 1.00 93.19 136 GLN A C 1
ATOM 1094 O O . GLN A 1 136 ? 10.007 -10.778 3.169 1.00 93.19 136 GLN A O 1
ATOM 1099 N N . PRO A 1 137 ? 8.604 -11.079 4.896 1.00 93.31 137 PRO A N 1
ATOM 1100 C CA . PRO A 1 137 ? 7.426 -10.782 4.088 1.00 93.31 137 PRO A CA 1
ATOM 1101 C C . PRO A 1 137 ? 7.439 -9.395 3.435 1.00 93.31 137 PRO A C 1
ATOM 1103 O O . PRO A 1 137 ? 6.988 -9.263 2.301 1.00 93.31 137 PRO A O 1
ATOM 1106 N N . VAL A 1 138 ? 7.967 -8.368 4.109 1.00 93.50 138 VAL A N 1
ATOM 1107 C CA . VAL A 1 138 ? 8.136 -7.031 3.521 1.00 93.50 138 VAL A CA 1
ATOM 1108 C C . VAL A 1 138 ? 9.280 -7.010 2.508 1.00 93.50 138 VAL A C 1
ATOM 1110 O O . VAL A 1 138 ? 9.143 -6.402 1.445 1.00 93.50 138 VAL A O 1
ATOM 1113 N N . ALA A 1 139 ? 10.377 -7.726 2.771 1.00 93.06 139 ALA A N 1
ATOM 1114 C CA . ALA A 1 139 ? 11.480 -7.887 1.826 1.00 93.06 139 ALA A CA 1
ATOM 1115 C C . ALA A 1 139 ? 11.024 -8.516 0.498 1.00 93.06 139 ALA A C 1
ATOM 1117 O O . ALA A 1 139 ? 11.572 -8.193 -0.560 1.00 93.06 139 ALA A O 1
ATOM 1118 N N . ASP A 1 140 ? 10.006 -9.373 0.556 1.00 92.69 140 ASP A N 1
ATOM 1119 C CA . ASP A 1 140 ? 9.409 -10.060 -0.586 1.00 92.69 140 ASP A CA 1
ATOM 1120 C C . ASP A 1 140 ? 8.514 -9.172 -1.464 1.00 92.69 140 ASP A C 1
ATOM 1122 O O . ASP A 1 140 ? 8.145 -9.589 -2.567 1.00 92.69 140 ASP A O 1
ATOM 1126 N N . LEU A 1 141 ? 8.150 -7.974 -0.996 1.00 90.38 141 LEU A N 1
ATOM 1127 C CA . LEU A 1 141 ? 7.329 -7.033 -1.752 1.00 90.38 141 LEU A CA 1
ATOM 1128 C C . LEU A 1 141 ? 8.167 -6.324 -2.821 1.00 90.38 141 LEU A C 1
ATOM 1130 O O . LEU A 1 141 ? 9.245 -5.782 -2.552 1.00 90.38 141 LEU A O 1
ATOM 1134 N N . ASP A 1 142 ? 7.622 -6.269 -4.035 1.00 86.69 142 ASP A N 1
ATOM 1135 C CA . ASP A 1 142 ? 8.206 -5.576 -5.188 1.00 86.69 142 ASP A CA 1
ATOM 1136 C C . ASP A 1 142 ? 7.872 -4.066 -5.189 1.00 86.69 142 ASP A C 1
ATOM 1138 O O . ASP A 1 142 ? 7.487 -3.517 -6.213 1.00 86.69 142 ASP A O 1
ATOM 1142 N N . SER A 1 143 ? 7.953 -3.399 -4.027 1.00 86.81 143 SER A N 1
ATOM 1143 C CA . SER A 1 143 ? 7.728 -1.945 -3.855 1.00 86.81 143 SER A CA 1
ATOM 1144 C C . SER A 1 143 ? 8.688 -1.347 -2.824 1.00 86.81 143 SER A C 1
ATOM 1146 O O . SER A 1 143 ? 9.245 -2.072 -2.003 1.00 86.81 143 SER A O 1
ATOM 1148 N N . GLU A 1 144 ? 8.845 -0.023 -2.768 1.00 91.69 144 GLU A N 1
ATOM 1149 C CA . GLU A 1 144 ? 9.634 0.642 -1.717 1.00 91.69 144 GLU A CA 1
ATOM 1150 C C . GLU A 1 144 ? 8.851 0.746 -0.398 1.00 91.69 144 GLU A C 1
ATOM 1152 O O . GLU A 1 144 ? 8.355 1.802 -0.009 1.00 91.69 144 GLU A O 1
ATOM 1157 N N . VAL A 1 145 ? 8.717 -0.400 0.273 1.00 95.31 145 VAL A N 1
ATOM 1158 C CA . VAL A 1 145 ? 8.033 -0.538 1.561 1.00 95.31 145 VAL A CA 1
ATOM 1159 C C . VAL A 1 145 ? 9.017 -0.437 2.716 1.00 95.31 145 VAL A C 1
ATOM 1161 O O . VAL A 1 145 ? 10.007 -1.174 2.766 1.00 95.31 145 VAL A O 1
ATOM 1164 N N . TYR A 1 146 ? 8.690 0.425 3.671 1.00 95.81 146 TYR A N 1
ATOM 1165 C CA . TYR A 1 146 ? 9.464 0.648 4.880 1.00 95.81 146 TYR A CA 1
ATOM 1166 C C . TYR A 1 146 ? 8.680 0.245 6.126 1.00 95.81 146 TYR A C 1
ATOM 1168 O O . TYR A 1 146 ? 7.465 0.436 6.178 1.00 95.81 146 TYR A O 1
ATOM 1176 N N . LEU A 1 147 ? 9.376 -0.300 7.120 1.00 94.69 147 LEU A N 1
ATOM 1177 C CA . LEU A 1 147 ? 8.835 -0.604 8.442 1.00 94.69 147 LEU A CA 1
ATOM 1178 C C . LEU A 1 147 ? 9.473 0.324 9.470 1.00 94.69 147 LEU A C 1
ATOM 1180 O O . LEU A 1 147 ? 10.694 0.449 9.509 1.00 94.69 147 LEU A O 1
ATOM 1184 N N . PHE A 1 148 ? 8.646 0.942 10.307 1.00 95.06 148 PHE A N 1
ATOM 1185 C CA . PHE A 1 148 ? 9.096 1.802 11.396 1.00 95.06 148 PHE A CA 1
ATOM 1186 C C . PHE A 1 148 ? 8.336 1.512 12.687 1.00 95.06 148 PHE A C 1
ATOM 1188 O O . PHE A 1 148 ? 7.187 1.058 12.675 1.00 95.06 148 PHE A O 1
ATOM 1195 N N . LYS A 1 149 ? 8.974 1.863 13.801 1.00 94.44 149 LYS A N 1
ATOM 1196 C CA . LYS A 1 149 ? 8.351 1.978 15.115 1.00 94.44 149 LYS A CA 1
ATOM 1197 C C . LYS A 1 149 ? 8.218 3.460 15.467 1.00 94.44 149 LYS A C 1
ATOM 1199 O O . LYS A 1 149 ? 9.049 4.274 15.069 1.00 94.44 149 LYS A O 1
ATOM 1204 N N . SER A 1 150 ? 7.160 3.813 16.190 1.00 95.81 150 SER A N 1
ATOM 1205 C CA . SER A 1 150 ? 7.017 5.146 16.770 1.00 95.81 150 SER A CA 1
ATOM 1206 C C . SER A 1 150 ? 6.342 5.092 18.137 1.00 95.81 150 SER A C 1
ATOM 1208 O O . SER A 1 150 ? 5.276 4.500 18.278 1.00 95.81 150 SER A O 1
ATOM 1210 N N . THR A 1 151 ? 6.917 5.744 19.142 1.00 95.62 151 THR A N 1
ATOM 1211 C CA . THR A 1 151 ? 6.262 6.038 20.432 1.00 95.62 151 THR A CA 1
ATOM 1212 C C . THR A 1 151 ? 5.560 7.404 20.448 1.00 95.62 151 THR A C 1
ATOM 1214 O O . THR A 1 151 ? 4.969 7.803 21.451 1.00 95.62 151 THR A O 1
ATOM 1217 N N . ASP A 1 152 ? 5.578 8.135 19.327 1.00 95.88 152 ASP A N 1
ATOM 1218 C CA . ASP A 1 152 ? 4.931 9.441 19.146 1.00 95.88 152 ASP A CA 1
ATOM 1219 C C . ASP A 1 152 ? 3.438 9.303 18.797 1.00 95.88 152 ASP A C 1
ATOM 1221 O O . ASP A 1 152 ? 2.968 9.659 17.713 1.00 95.88 152 ASP A O 1
ATOM 1225 N N . LYS A 1 153 ? 2.681 8.744 19.746 1.00 95.19 153 LYS A N 1
ATOM 1226 C CA . LYS A 1 153 ? 1.236 8.509 19.628 1.00 95.19 153 LYS A CA 1
ATOM 1227 C C . LYS A 1 153 ? 0.451 9.782 19.299 1.00 95.19 153 LYS A C 1
ATOM 1229 O O . LYS A 1 153 ? -0.413 9.751 18.423 1.00 95.19 153 LYS A O 1
ATOM 1234 N N . ASP A 1 154 ? 0.744 10.891 19.972 1.00 95.75 154 ASP A N 1
ATOM 1235 C CA . ASP A 1 154 ? 0.015 12.146 19.762 1.00 95.75 154 ASP A CA 1
ATOM 1236 C C . ASP A 1 154 ? 0.321 12.744 18.383 1.00 95.75 154 ASP A C 1
ATOM 1238 O O . ASP A 1 154 ? -0.594 13.200 17.693 1.00 95.75 154 ASP A O 1
ATOM 1242 N N . GLY A 1 155 ? 1.578 12.662 17.928 1.00 95.94 155 GLY A N 1
ATOM 1243 C CA . GLY A 1 155 ? 1.958 13.026 16.565 1.00 95.94 155 GLY A CA 1
ATOM 1244 C C . GLY A 1 155 ? 1.229 12.193 15.508 1.00 95.94 155 GLY A C 1
ATOM 1245 O O . GLY A 1 155 ? 0.777 12.742 14.502 1.00 95.94 155 GLY A O 1
ATOM 1246 N N . ALA A 1 156 ? 1.042 10.891 15.751 1.00 96.19 156 ALA A N 1
ATOM 1247 C CA . ALA A 1 156 ? 0.308 10.007 14.845 1.00 96.19 156 ALA A CA 1
ATOM 1248 C C . ALA A 1 156 ? -1.177 10.384 14.763 1.00 96.19 156 ALA A C 1
ATOM 1250 O O . ALA A 1 156 ? -1.720 10.524 13.667 1.00 96.19 156 ALA A O 1
ATOM 1251 N N . LEU A 1 157 ? -1.833 10.590 15.909 1.00 94.88 157 LEU A N 1
ATOM 1252 C CA . LEU A 1 157 ? -3.245 10.979 15.956 1.00 94.88 157 LEU A CA 1
ATOM 1253 C C . LEU A 1 157 ? -3.476 12.344 15.301 1.00 94.88 157 LEU A C 1
ATOM 1255 O O . LEU A 1 157 ? -4.409 12.487 14.509 1.00 94.88 157 LEU A O 1
ATOM 1259 N N . LYS A 1 158 ? -2.593 13.316 15.563 1.00 95.38 158 LYS A N 1
ATOM 1260 C CA . LYS A 1 158 ? -2.642 14.636 14.929 1.00 95.38 158 LYS A CA 1
ATOM 1261 C C . LYS A 1 158 ? -2.466 14.545 13.414 1.00 95.38 158 LYS A C 1
ATOM 1263 O O . LYS A 1 158 ? -3.244 15.145 12.682 1.00 95.38 158 LYS A O 1
ATOM 1268 N N . LEU A 1 159 ? -1.500 13.755 12.935 1.00 95.62 159 LEU A N 1
ATOM 1269 C CA . LEU A 1 159 ? -1.295 13.529 11.502 1.00 95.62 159 LEU A CA 1
ATOM 1270 C C . LEU A 1 159 ? -2.571 13.005 10.829 1.00 95.62 159 LEU A C 1
ATOM 1272 O O . LEU A 1 159 ? -2.961 13.522 9.784 1.00 95.62 159 LEU A O 1
ATOM 1276 N N . LEU A 1 160 ? -3.223 12.003 11.430 1.00 95.31 160 LEU A N 1
ATOM 1277 C CA . LEU A 1 160 ? -4.462 11.423 10.905 1.00 95.31 160 LEU A CA 1
ATOM 1278 C C . LEU A 1 160 ? -5.597 12.455 10.839 1.00 95.31 160 LEU A C 1
ATOM 1280 O O . LEU A 1 160 ? -6.329 12.486 9.852 1.00 95.31 160 LEU A O 1
ATOM 1284 N N . GLN A 1 161 ? -5.739 13.287 11.875 1.00 93.31 161 GLN A N 1
ATOM 1285 C CA . GLN A 1 161 ? -6.748 14.349 11.932 1.00 93.31 161 GLN A CA 1
ATOM 1286 C C . GLN A 1 161 ? -6.492 15.441 10.888 1.00 93.31 161 GLN A C 1
ATOM 1288 O O . GLN A 1 161 ? -7.407 15.812 10.153 1.00 93.31 161 GLN A O 1
ATOM 1293 N N . ASP A 1 162 ? -5.251 15.924 10.791 1.00 93.69 162 ASP A N 1
ATOM 1294 C CA . ASP A 1 162 ? -4.855 16.961 9.835 1.00 93.69 162 ASP A CA 1
ATOM 1295 C C . ASP A 1 162 ? -5.070 16.483 8.390 1.00 93.69 162 ASP A C 1
ATOM 1297 O O . ASP A 1 162 ? -5.595 17.220 7.556 1.00 93.69 162 ASP A O 1
ATOM 1301 N N . GLN A 1 163 ? -4.708 15.231 8.098 1.00 93.81 163 GLN A N 1
ATOM 1302 C CA . GLN A 1 163 ? -4.932 14.614 6.793 1.00 93.81 163 GLN A CA 1
ATOM 1303 C C . GLN A 1 163 ? -6.417 14.478 6.445 1.00 93.81 163 GLN A C 1
ATOM 1305 O O . GLN A 1 163 ? -6.794 14.818 5.330 1.00 93.81 163 GLN A O 1
ATOM 1310 N N . GLU A 1 164 ? -7.265 14.030 7.376 1.00 90.75 164 GLU A N 1
ATOM 1311 C CA . GLU A 1 164 ? -8.709 13.916 7.131 1.00 90.75 164 GLU A CA 1
ATOM 1312 C C . GLU A 1 164 ? -9.342 15.283 6.854 1.00 90.75 164 GLU A C 1
ATOM 1314 O O . GLU A 1 164 ? -10.087 15.440 5.887 1.00 90.75 164 GLU A O 1
ATOM 1319 N N . ARG A 1 165 ? -9.021 16.289 7.675 1.00 88.94 165 ARG A N 1
ATOM 1320 C CA . ARG A 1 165 ? -9.538 17.648 7.496 1.00 88.94 165 ARG A CA 1
ATOM 1321 C C . ARG A 1 165 ? -9.160 18.198 6.123 1.00 88.94 165 ARG A C 1
ATOM 1323 O O . ARG A 1 165 ? -10.025 18.643 5.375 1.00 88.94 165 ARG A O 1
ATOM 1330 N N . ASN A 1 166 ? -7.880 18.109 5.774 1.00 90.88 166 ASN A N 1
ATOM 1331 C CA . ASN A 1 166 ? -7.395 18.627 4.501 1.00 90.88 166 ASN A CA 1
ATOM 1332 C C . ASN A 1 166 ? -7.857 17.774 3.312 1.00 90.88 166 ASN A C 1
ATOM 1334 O O . ASN A 1 166 ? -7.984 18.307 2.217 1.00 90.88 166 ASN A O 1
ATOM 1338 N N . LEU A 1 167 ? -8.138 16.477 3.495 1.00 90.25 167 LEU A N 1
ATOM 1339 C CA . LEU A 1 167 ? -8.758 15.634 2.468 1.00 90.25 167 LEU A CA 1
ATOM 1340 C C . LEU A 1 167 ? -10.141 16.168 2.104 1.00 90.25 167 LEU A C 1
ATOM 1342 O O . LEU A 1 167 ? -10.446 16.297 0.924 1.00 90.25 167 LEU A O 1
ATOM 1346 N N . ILE A 1 168 ? -10.954 16.491 3.109 1.00 85.62 168 ILE A N 1
ATOM 1347 C CA . ILE A 1 168 ? -12.301 17.033 2.913 1.00 85.62 168 ILE A CA 1
ATOM 1348 C C . ILE A 1 168 ? -12.231 18.377 2.197 1.00 85.62 168 ILE A C 1
ATOM 1350 O O . ILE A 1 168 ? -12.925 18.571 1.204 1.00 85.62 168 ILE A O 1
ATOM 1354 N N . ASP A 1 169 ? -11.351 19.269 2.647 1.00 85.19 169 ASP A N 1
ATOM 1355 C CA . ASP A 1 169 ? -11.150 20.567 1.999 1.00 85.19 169 ASP A CA 1
ATOM 1356 C C . ASP A 1 169 ? -10.639 20.401 0.557 1.00 85.19 169 ASP A C 1
ATOM 1358 O O . ASP A 1 169 ? -11.036 21.142 -0.336 1.00 85.19 169 ASP A O 1
ATOM 1362 N N . TYR A 1 170 ? -9.818 19.380 0.294 1.00 86.44 170 TYR A N 1
ATOM 1363 C CA . TYR A 1 170 ? -9.292 19.090 -1.038 1.00 86.44 170 TYR A CA 1
ATOM 1364 C C . TYR A 1 170 ? -10.344 18.514 -1.996 1.00 86.44 170 TYR A C 1
ATOM 1366 O O . TYR A 1 170 ? -10.246 18.741 -3.200 1.00 86.44 170 TYR A O 1
ATOM 1374 N N . ILE A 1 171 ? -11.332 17.753 -1.522 1.00 83.19 171 ILE A N 1
ATOM 1375 C CA . ILE A 1 171 ? -12.369 17.156 -2.388 1.00 83.19 171 ILE A CA 1
ATOM 1376 C C . ILE A 1 171 ? -13.645 18.001 -2.490 1.00 83.19 171 ILE A C 1
ATOM 1378 O O . ILE A 1 171 ? -14.481 17.712 -3.346 1.00 83.19 171 ILE A O 1
ATOM 1382 N N . LYS A 1 172 ? -13.837 18.984 -1.602 1.00 74.44 172 LYS A N 1
ATOM 1383 C CA . LYS A 1 172 ? -15.009 19.863 -1.611 1.00 74.44 172 LYS A CA 1
ATOM 1384 C C . LYS A 1 172 ? -15.013 20.718 -2.884 1.00 74.44 172 LYS A C 1
ATOM 1386 O O . LYS A 1 172 ? -14.103 21.507 -3.110 1.00 74.44 172 LYS A O 1
ATOM 1391 N N . ASN A 1 173 ? -16.082 20.583 -3.666 1.00 58.41 173 ASN A N 1
ATOM 1392 C CA . ASN A 1 173 ? -16.541 21.601 -4.612 1.00 58.41 173 ASN A CA 1
ATOM 1393 C C . ASN A 1 173 ? -17.607 22.466 -3.902 1.00 58.41 173 ASN A C 1
ATOM 1395 O O . ASN A 1 173 ? -18.242 21.978 -2.963 1.00 58.41 173 ASN A O 1
ATOM 1399 N N . ASP A 1 174 ? -17.813 23.710 -4.348 1.00 47.53 174 ASP A N 1
ATOM 1400 C CA . ASP A 1 174 ? -18.575 24.799 -3.688 1.00 47.53 174 ASP A CA 1
ATOM 1401 C C . ASP A 1 174 ? -20.022 24.490 -3.200 1.00 47.53 174 ASP A C 1
ATOM 1403 O O . ASP A 1 174 ? -20.646 25.337 -2.565 1.00 47.53 174 ASP A O 1
ATOM 1407 N N . GLU A 1 175 ? -20.581 23.292 -3.417 1.00 46.41 175 GLU A N 1
ATOM 1408 C CA . GLU A 1 175 ? -22.007 22.989 -3.189 1.00 46.41 175 GLU A CA 1
ATOM 1409 C C . GLU A 1 175 ? -22.366 22.045 -2.016 1.00 46.41 175 GLU A C 1
ATOM 1411 O O . GLU A 1 175 ? -23.540 21.708 -1.864 1.00 46.41 175 GLU A O 1
ATOM 1416 N N . GLN A 1 176 ? -21.454 21.596 -1.139 1.00 53.66 176 GLN A N 1
ATOM 1417 C CA . GLN A 1 176 ? -21.829 20.612 -0.092 1.00 53.66 176 GLN A CA 1
ATOM 1418 C C . GLN A 1 176 ? -21.506 21.010 1.357 1.00 53.66 176 GLN A C 1
ATOM 1420 O O . GLN A 1 176 ? -20.523 20.577 1.953 1.00 53.66 176 GLN A O 1
ATOM 1425 N N . SER A 1 177 ? -22.439 21.740 1.977 1.00 47.44 177 SER A N 1
ATOM 1426 C CA . SER A 1 177 ? -22.444 22.140 3.397 1.00 47.44 177 SER A CA 1
ATOM 1427 C C . SER A 1 177 ? -23.020 21.093 4.378 1.00 47.44 177 SER A C 1
ATOM 1429 O O . SER A 1 177 ? -23.126 21.352 5.574 1.00 47.44 177 SER A O 1
ATOM 1431 N N . LEU A 1 178 ? -23.363 19.882 3.917 1.00 47.25 178 LEU A N 1
ATOM 1432 C CA . LEU A 1 178 ? -23.901 18.786 4.752 1.00 47.25 178 LEU A CA 1
ATOM 1433 C C . LEU A 1 178 ? -22.843 17.758 5.221 1.00 47.25 178 LEU A C 1
ATOM 1435 O O . LEU A 1 178 ? -23.171 16.827 5.957 1.00 47.25 178 LEU A O 1
ATOM 1439 N N . GLN A 1 179 ? -21.575 17.909 4.819 1.00 55.47 179 GLN A N 1
ATOM 1440 C CA . GLN A 1 179 ? -20.523 16.896 5.011 1.00 55.47 179 GLN A CA 1
ATOM 1441 C C . GLN A 1 179 ? -19.842 16.896 6.395 1.00 55.47 179 GLN A C 1
ATOM 1443 O O . GLN A 1 179 ? -19.245 15.886 6.774 1.00 55.47 179 GLN A O 1
ATOM 1448 N N . ASP A 1 180 ? -19.951 17.963 7.189 1.00 58.34 180 ASP A N 1
ATOM 1449 C CA . ASP A 1 180 ? -19.039 18.158 8.330 1.00 58.34 180 ASP A CA 1
ATOM 1450 C C . ASP A 1 180 ? -19.321 17.229 9.534 1.00 58.34 180 ASP A C 1
ATOM 1452 O O . ASP A 1 180 ? -18.387 16.731 10.157 1.00 58.34 180 ASP A O 1
ATOM 1456 N N . LYS A 1 181 ? -20.588 16.894 9.837 1.00 54.88 181 LYS A N 1
ATOM 1457 C CA . 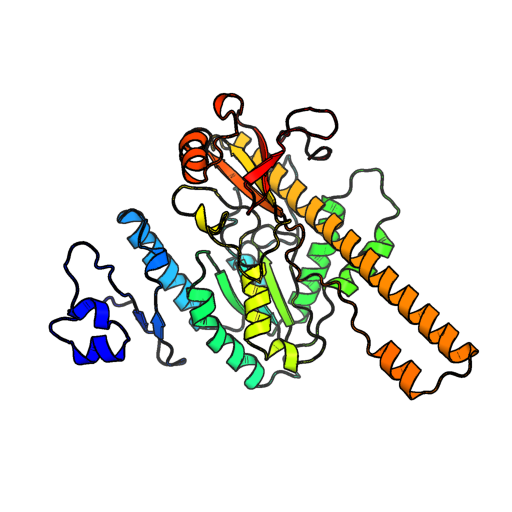LYS A 1 181 ? -20.923 15.952 10.938 1.00 54.88 181 LYS A CA 1
ATOM 1458 C C . LYS A 1 181 ? -20.749 14.477 10.568 1.00 54.88 181 LYS A C 1
ATOM 1460 O O . LYS A 1 181 ? -20.470 13.648 11.435 1.00 54.88 181 LYS A O 1
ATOM 1465 N N . ILE A 1 182 ? -20.962 14.127 9.298 1.00 59.06 182 ILE A N 1
ATOM 1466 C CA . ILE A 1 182 ? -20.775 12.753 8.807 1.00 59.06 182 ILE A CA 1
ATOM 1467 C C . ILE A 1 182 ? -19.276 12.439 8.727 1.00 59.06 182 ILE A C 1
ATOM 1469 O O . ILE A 1 182 ? -18.869 11.327 9.060 1.00 59.06 182 ILE A O 1
ATOM 1473 N N . SER A 1 183 ? -18.463 13.440 8.383 1.00 69.06 183 SER A N 1
ATOM 1474 C CA . SER A 1 183 ? -17.002 13.367 8.373 1.00 69.06 183 SER A CA 1
ATOM 1475 C C . SER A 1 183 ? -16.408 12.903 9.712 1.00 69.06 183 SER A C 1
ATOM 1477 O O . SER A 1 183 ? -15.639 11.946 9.731 1.00 69.06 183 SER A O 1
ATOM 1479 N N . GLU A 1 184 ? -16.799 13.493 10.847 1.00 82.75 184 GLU A N 1
ATOM 1480 C CA . GLU A 1 184 ? -16.188 13.137 12.137 1.00 82.75 184 GLU A CA 1
ATOM 1481 C C . GLU A 1 184 ? -16.490 11.683 12.543 1.00 82.75 184 GLU A C 1
ATOM 1483 O O . GLU A 1 184 ? -15.599 10.931 12.949 1.00 82.75 184 GLU A O 1
ATOM 1488 N N . LYS A 1 185 ? -17.745 11.242 12.379 1.00 87.69 185 LYS A N 1
ATOM 1489 C CA . LYS A 1 185 ? -18.133 9.851 12.665 1.00 87.69 185 LYS A CA 1
ATOM 1490 C C . LYS A 1 185 ? -17.446 8.865 11.723 1.00 87.69 185 LYS A C 1
ATOM 1492 O O . LYS A 1 185 ? -17.030 7.796 12.174 1.00 87.69 185 LYS A O 1
ATOM 1497 N N . LEU A 1 186 ? -17.318 9.220 10.444 1.00 88.62 186 LEU A N 1
ATOM 1498 C CA . LEU A 1 186 ? -16.583 8.440 9.452 1.00 88.62 186 LEU A CA 1
ATOM 1499 C C . LEU A 1 186 ? -15.111 8.303 9.856 1.00 88.62 186 LEU A C 1
ATOM 1501 O O . LEU A 1 186 ? -14.593 7.186 9.906 1.00 88.62 186 LEU A O 1
ATOM 1505 N N . PHE A 1 187 ? -14.466 9.418 10.207 1.00 90.81 187 PHE A N 1
ATOM 1506 C CA . PHE A 1 187 ? -13.086 9.453 10.673 1.00 90.81 187 PHE A CA 1
ATOM 1507 C C . PHE A 1 187 ? -12.885 8.525 11.868 1.00 90.81 187 PHE A C 1
ATOM 1509 O O . PHE A 1 187 ? -12.081 7.597 11.784 1.00 90.81 187 PHE A O 1
ATOM 1516 N N . ILE A 1 188 ? -13.670 8.697 12.938 1.00 90.44 188 ILE A N 1
ATOM 1517 C CA . ILE A 1 188 ? -13.588 7.852 14.139 1.00 90.44 188 ILE A CA 1
ATOM 1518 C C . ILE A 1 188 ? -13.838 6.386 13.776 1.00 90.44 188 ILE A C 1
ATOM 1520 O O . ILE A 1 188 ? -13.108 5.500 14.219 1.00 90.44 188 ILE A O 1
ATOM 1524 N N . SER A 1 189 ? -14.851 6.106 12.952 1.00 90.19 189 SER A N 1
ATOM 1525 C CA . SER A 1 189 ? -15.164 4.740 12.537 1.00 90.19 189 SER A CA 1
ATOM 1526 C C . SER A 1 189 ? -14.031 4.080 11.758 1.00 90.19 189 SER A C 1
ATOM 1528 O O . SER A 1 189 ? -14.003 2.851 11.731 1.00 90.19 189 SER A O 1
ATOM 1530 N N . ARG A 1 190 ? -13.155 4.853 11.111 1.00 90.69 190 ARG A N 1
ATOM 1531 C CA . ARG A 1 190 ? -12.040 4.372 10.293 1.00 90.69 190 ARG A CA 1
ATOM 1532 C C . ARG A 1 190 ? -10.739 4.266 11.086 1.00 90.69 190 ARG A C 1
ATOM 1534 O O . ARG A 1 190 ? -10.013 3.292 10.916 1.00 90.69 190 ARG A O 1
ATOM 1541 N N . THR A 1 191 ? -10.450 5.235 11.950 1.00 92.06 191 THR A N 1
ATOM 1542 C CA . THR A 1 191 ? -9.151 5.364 12.633 1.00 92.06 191 THR A CA 1
ATOM 1543 C C . THR A 1 191 ? -9.126 4.789 14.044 1.00 92.06 191 THR A C 1
ATOM 1545 O O . THR A 1 191 ? -8.045 4.578 14.593 1.00 92.06 191 THR A O 1
ATOM 1548 N N . ARG A 1 192 ? -10.286 4.490 14.646 1.00 89.44 192 ARG A N 1
ATOM 1549 C CA . ARG A 1 192 ? -10.344 3.897 15.987 1.00 89.44 192 ARG A CA 1
ATOM 1550 C C . ARG A 1 192 ? -9.705 2.505 15.997 1.00 89.44 192 ARG A C 1
ATOM 1552 O O . ARG A 1 192 ? -10.230 1.568 15.400 1.00 89.44 192 ARG A O 1
ATOM 1559 N N . SER A 1 193 ? -8.608 2.384 16.737 1.00 90.75 193 SER A N 1
ATOM 1560 C CA . SER A 1 193 ? -7.855 1.150 16.965 1.00 90.75 193 SER A CA 1
ATOM 1561 C C . SER A 1 193 ? -7.243 1.163 18.369 1.00 90.75 193 SER A C 1
ATOM 1563 O O . SER A 1 193 ? -7.045 2.230 18.952 1.00 90.75 193 SER A O 1
ATOM 1565 N N . THR A 1 194 ? -6.945 -0.013 18.919 1.00 90.44 194 THR A N 1
ATOM 1566 C CA . THR A 1 194 ? -6.151 -0.155 20.150 1.00 90.44 194 THR A CA 1
ATOM 1567 C C . THR A 1 194 ? -4.668 0.117 19.897 1.00 90.44 194 THR A C 1
ATOM 1569 O O . THR A 1 194 ? -4.240 0.090 18.743 1.00 90.44 194 THR A O 1
ATOM 1572 N N . PHE A 1 195 ? -3.909 0.390 20.967 1.00 90.38 195 PHE A N 1
ATOM 1573 C CA . PHE A 1 195 ? -2.446 0.410 20.932 1.00 90.38 195 PHE A CA 1
ATOM 1574 C C . PHE A 1 195 ? -1.883 -0.988 21.279 1.00 90.38 195 PHE A C 1
ATOM 1576 O O . PHE A 1 195 ? -2.439 -1.645 22.164 1.00 90.38 195 PHE A O 1
ATOM 1583 N N . PRO A 1 196 ? -0.811 -1.449 20.611 1.00 92.12 196 PRO A N 1
ATOM 1584 C CA . PRO A 1 196 ? -0.171 -0.778 19.484 1.00 92.12 196 PRO A CA 1
ATOM 1585 C C . PRO A 1 196 ? -1.109 -0.655 18.275 1.00 92.12 196 PRO A C 1
ATOM 1587 O O . PRO A 1 196 ? -1.991 -1.487 18.067 1.00 92.12 196 PRO A O 1
ATOM 1590 N N . MET A 1 197 ? -0.965 0.441 17.532 1.00 92.88 197 MET A N 1
ATOM 1591 C CA . MET A 1 197 ? -1.730 0.759 16.325 1.00 92.88 197 MET A CA 1
ATOM 1592 C C . MET A 1 197 ? -0.815 0.583 15.116 1.00 92.88 197 MET A C 1
ATOM 1594 O O . MET A 1 197 ? 0.358 0.931 15.177 1.00 92.88 197 MET A O 1
ATOM 1598 N N . PHE A 1 198 ? -1.345 0.087 13.999 1.00 94.50 198 PHE A N 1
ATOM 1599 C CA . PHE A 1 198 ? -0.583 -0.032 12.757 1.00 94.50 198 PHE A CA 1
ATOM 1600 C C . PHE A 1 198 ? -1.173 0.893 11.690 1.00 94.50 198 PHE A C 1
ATOM 1602 O O . PHE A 1 198 ? -2.364 0.798 11.385 1.00 94.50 198 PHE A O 1
ATOM 1609 N N . ILE A 1 199 ? -0.361 1.785 11.123 1.00 96.38 199 ILE A N 1
ATOM 1610 C CA . ILE A 1 199 ? -0.791 2.737 10.084 1.00 96.38 199 ILE A CA 1
ATOM 1611 C C . ILE A 1 199 ? 0.060 2.604 8.822 1.00 96.38 199 ILE A C 1
ATOM 1613 O O . ILE A 1 199 ? 1.220 2.200 8.892 1.00 96.38 199 ILE A O 1
ATOM 1617 N N . ALA A 1 200 ? -0.516 2.946 7.667 1.00 97.00 200 ALA A N 1
ATOM 1618 C CA . ALA A 1 200 ? 0.171 2.932 6.377 1.00 97.00 200 ALA A CA 1
ATOM 1619 C C . ALA A 1 200 ? 0.259 4.351 5.796 1.00 97.00 200 ALA A C 1
ATOM 1621 O O . ALA A 1 200 ? -0.718 4.860 5.251 1.00 97.00 200 ALA A O 1
ATOM 1622 N N . LEU A 1 201 ? 1.422 4.991 5.886 1.00 96.50 201 LEU A N 1
ATOM 1623 C CA . LEU A 1 201 ? 1.650 6.282 5.244 1.00 96.50 201 LEU A CA 1
ATOM 1624 C C . LEU A 1 201 ? 2.142 6.086 3.813 1.00 96.50 201 LEU A C 1
ATOM 1626 O O . LEU A 1 201 ? 3.048 5.294 3.550 1.00 96.50 201 LEU A O 1
ATOM 1630 N N . LYS A 1 202 ? 1.572 6.852 2.886 1.00 95.56 202 LYS A N 1
ATOM 1631 C CA . LYS A 1 202 ? 1.995 6.883 1.485 1.00 95.56 202 LYS A CA 1
ATOM 1632 C C . LYS A 1 202 ? 2.452 8.289 1.136 1.00 95.56 202 LYS A C 1
ATOM 1634 O O . LYS A 1 202 ? 1.846 9.263 1.587 1.00 95.56 202 LYS A O 1
ATOM 1639 N N . SER A 1 203 ? 3.509 8.374 0.336 1.00 92.81 203 SER A N 1
ATOM 1640 C CA . SER A 1 203 ? 3.979 9.647 -0.204 1.00 92.81 203 SER A CA 1
ATOM 1641 C C . SER A 1 203 ? 2.835 10.400 -0.891 1.00 92.81 203 SER A C 1
ATOM 1643 O O . SER A 1 203 ? 2.050 9.794 -1.628 1.00 92.81 203 SER A O 1
ATOM 1645 N N . SER A 1 204 ? 2.718 11.697 -0.596 1.00 90.50 204 SER A N 1
ATOM 1646 C CA . SER A 1 204 ? 1.706 12.601 -1.160 1.00 90.50 204 SER A CA 1
ATOM 1647 C C . SER A 1 204 ? 0.252 12.099 -1.115 1.00 90.50 204 SER A C 1
ATOM 1649 O O . SER A 1 204 ? -0.538 12.398 -2.004 1.00 90.50 204 SER A O 1
ATOM 1651 N N . SER A 1 205 ? -0.121 11.361 -0.065 1.00 93.31 205 SER A N 1
ATOM 1652 C CA . SER A 1 205 ? -1.503 10.938 0.204 1.00 93.31 205 SER A CA 1
ATOM 1653 C C . SER A 1 205 ? -2.052 11.649 1.440 1.00 93.31 205 SER A C 1
ATOM 1655 O O . SER A 1 205 ? -1.406 11.640 2.487 1.00 93.31 205 SER A O 1
ATOM 1657 N N . LEU A 1 206 ? -3.267 12.197 1.350 1.00 93.56 206 LEU A N 1
ATOM 1658 C CA . LEU A 1 206 ? -4.070 12.654 2.500 1.00 93.56 206 LEU A CA 1
ATOM 1659 C C . LEU A 1 206 ? -4.900 11.522 3.114 1.00 93.56 206 LEU A C 1
ATOM 1661 O O . LEU A 1 206 ? -5.681 11.728 4.035 1.00 93.56 206 LEU A O 1
ATOM 1665 N N . TYR A 1 207 ? -4.760 10.309 2.589 1.00 92.25 207 TYR A N 1
ATOM 1666 C CA . TYR A 1 207 ? -5.414 9.127 3.114 1.00 92.25 207 TYR A CA 1
ATOM 1667 C C . TYR A 1 207 ? -4.391 8.181 3.743 1.00 92.25 207 TYR A C 1
ATOM 1669 O O . TYR A 1 207 ? -3.495 7.681 3.057 1.00 92.25 207 TYR A O 1
ATOM 1677 N N . THR A 1 208 ? -4.582 7.894 5.031 1.00 94.94 208 THR A N 1
ATOM 1678 C CA . THR A 1 208 ? -3.785 6.927 5.794 1.00 94.94 208 THR A CA 1
ATOM 1679 C C . THR A 1 208 ? -4.678 5.789 6.285 1.00 94.94 208 THR A C 1
ATOM 1681 O O . THR A 1 208 ? -5.488 5.997 7.197 1.00 94.94 208 THR A O 1
ATOM 1684 N N . PRO A 1 209 ? -4.569 4.585 5.695 1.00 94.69 209 PRO A N 1
ATOM 1685 C CA . PRO A 1 209 ? -5.168 3.377 6.242 1.00 94.69 209 PRO A CA 1
ATOM 1686 C C . PRO A 1 209 ? -4.673 3.102 7.665 1.00 94.69 209 PRO A C 1
ATOM 1688 O O . PRO A 1 209 ? -3.472 3.156 7.935 1.00 94.69 209 PRO A O 1
ATOM 1691 N N . VAL A 1 210 ? -5.604 2.746 8.548 1.00 95.25 210 VAL A N 1
ATOM 1692 C CA . VAL A 1 210 ? -5.327 2.288 9.913 1.00 95.25 210 VAL A CA 1
ATOM 1693 C C . VAL A 1 210 ? -5.799 0.843 10.024 1.00 95.25 210 VAL A C 1
ATOM 1695 O O . VAL A 1 210 ? -6.924 0.523 9.634 1.00 95.25 210 VAL A O 1
ATOM 1698 N N . TYR A 1 211 ? -4.945 -0.041 10.532 1.00 93.62 211 TYR A N 1
ATOM 1699 C CA . TYR A 1 211 ? -5.346 -1.397 10.875 1.00 93.62 211 TYR A CA 1
ATOM 1700 C C . TYR A 1 211 ? -6.240 -1.349 12.113 1.00 93.62 211 TYR A C 1
ATOM 1702 O O . TYR A 1 211 ? -5.790 -0.985 13.195 1.00 93.62 211 TYR A O 1
ATOM 1710 N N . GLN A 1 212 ? -7.512 -1.696 11.945 1.00 88.75 212 GLN A N 1
ATOM 1711 C CA . GLN A 1 212 ? -8.496 -1.655 13.020 1.00 88.75 212 GLN A CA 1
ATOM 1712 C C . GLN A 1 212 ? -8.345 -2.881 13.917 1.00 88.75 212 GLN A C 1
ATOM 1714 O O . GLN A 1 212 ? -8.842 -3.959 13.589 1.00 88.75 212 GLN A O 1
ATOM 1719 N N . SER A 1 213 ? -7.664 -2.709 15.049 1.00 87.62 213 SER A N 1
ATOM 1720 C CA . SER A 1 213 ? -7.613 -3.702 16.119 1.00 87.62 213 SER A CA 1
ATOM 1721 C C . SER A 1 213 ? -8.495 -3.255 17.284 1.00 87.62 213 SER A C 1
ATOM 1723 O O . SER A 1 213 ? -8.433 -2.107 17.727 1.00 87.62 213 SER A O 1
ATOM 1725 N N . PHE A 1 214 ? -9.325 -4.158 17.804 1.00 84.19 214 PHE A N 1
ATOM 1726 C CA . PHE A 1 214 ? -10.117 -3.902 19.017 1.00 84.19 214 PHE A CA 1
ATOM 1727 C C . PHE A 1 214 ? -9.492 -4.540 20.258 1.00 84.19 214 PHE A C 1
ATOM 1729 O O . PHE A 1 214 ? -9.957 -4.312 21.374 1.00 84.19 214 PHE A O 1
ATOM 1736 N N . THR A 1 215 ? -8.433 -5.330 20.069 1.00 83.75 215 THR A N 1
ATOM 1737 C CA . THR A 1 215 ? -7.623 -5.911 21.140 1.00 83.75 215 THR A CA 1
ATOM 1738 C C . THR A 1 215 ? -6.155 -5.979 20.719 1.00 83.75 215 THR A C 1
ATOM 1740 O O . THR A 1 215 ? -5.847 -6.187 19.542 1.00 83.75 215 THR A O 1
ATOM 1743 N N . SER A 1 216 ? -5.243 -5.927 21.692 1.00 77.94 216 SER A N 1
ATOM 1744 C CA . SER A 1 216 ? -3.802 -6.112 21.459 1.00 77.94 216 SER A CA 1
ATOM 1745 C C . SER A 1 216 ? -3.465 -7.480 20.844 1.00 77.94 216 SER A C 1
ATOM 1747 O O . SER A 1 216 ? -2.512 -7.610 20.080 1.00 77.94 216 SER A O 1
ATOM 1749 N N . LYS A 1 217 ? -4.291 -8.508 21.082 1.00 84.19 217 LYS A N 1
ATOM 1750 C CA . LYS A 1 217 ? -4.132 -9.832 20.458 1.00 84.19 217 LYS A CA 1
ATOM 1751 C C . LYS A 1 217 ? -4.249 -9.785 18.931 1.00 84.19 217 LYS A C 1
ATOM 1753 O O . LYS A 1 217 ? -3.604 -10.573 18.251 1.00 84.19 217 LYS A O 1
ATOM 1758 N N . GLU A 1 218 ? -5.072 -8.895 18.380 1.00 84.31 218 GLU A N 1
ATOM 1759 C CA . GLU A 1 218 ? -5.282 -8.819 16.930 1.00 84.31 218 GLU A CA 1
ATOM 1760 C C . GLU A 1 218 ? -4.131 -8.163 16.186 1.00 84.31 218 GLU A C 1
ATOM 1762 O O . GLU A 1 218 ? -3.898 -8.512 15.030 1.00 84.31 218 GLU A O 1
ATOM 1767 N N . ILE A 1 219 ? -3.437 -7.218 16.819 1.00 84.25 219 ILE A N 1
ATOM 1768 C CA . ILE A 1 219 ? -2.232 -6.630 16.238 1.00 84.25 219 ILE A CA 1
ATOM 1769 C C . ILE A 1 219 ? -1.017 -7.531 16.432 1.00 84.25 219 ILE A C 1
ATOM 1771 O O . ILE A 1 219 ? -0.159 -7.536 15.571 1.00 84.25 219 ILE A O 1
ATOM 1775 N N . ARG A 1 220 ? -0.988 -8.384 17.462 1.00 85.62 220 ARG A N 1
ATOM 1776 C CA . ARG A 1 220 ? 0.052 -9.418 17.627 1.00 85.62 220 ARG A CA 1
ATOM 1777 C C . ARG A 1 220 ? -0.106 -10.621 16.682 1.00 85.62 220 ARG A C 1
ATOM 1779 O O . ARG A 1 220 ? 0.742 -11.507 16.668 1.00 85.62 220 ARG A O 1
ATOM 1786 N N . ASP A 1 221 ? -1.174 -10.676 15.884 1.00 89.19 221 ASP A N 1
ATOM 1787 C CA . ASP A 1 221 ? -1.366 -11.709 14.862 1.00 89.19 221 ASP A CA 1
ATOM 1788 C C . ASP A 1 221 ? -0.662 -11.312 13.556 1.00 89.19 221 ASP A C 1
ATOM 1790 O O . ASP A 1 221 ? -1.189 -10.548 12.738 1.00 89.19 221 ASP A O 1
ATOM 1794 N N . THR A 1 222 ? 0.522 -11.886 13.334 1.00 88.50 222 THR A N 1
ATOM 1795 C CA . THR A 1 222 ? 1.344 -11.637 12.143 1.00 88.50 222 THR A CA 1
ATOM 1796 C C . THR A 1 222 ? 0.570 -11.845 10.844 1.00 88.50 222 THR A C 1
ATOM 1798 O O . THR A 1 222 ? 0.755 -11.080 9.903 1.00 88.50 222 THR A O 1
ATOM 1801 N N . LYS A 1 223 ? -0.338 -12.829 10.756 1.00 90.25 223 LYS A N 1
ATOM 1802 C CA . LYS A 1 223 ? -1.084 -13.084 9.510 1.00 90.25 223 LYS A CA 1
ATOM 1803 C C . LYS A 1 223 ? -2.037 -11.939 9.192 1.00 90.25 223 LYS A C 1
ATOM 1805 O O . LYS A 1 223 ? -2.152 -11.548 8.030 1.00 90.25 223 LYS A O 1
ATOM 1810 N N . LYS A 1 224 ? -2.702 -11.385 10.207 1.00 90.50 224 LYS A N 1
ATOM 1811 C CA . LYS A 1 224 ? -3.616 -10.254 10.017 1.00 90.50 224 LYS A CA 1
ATOM 1812 C C . LYS A 1 224 ? -2.865 -8.974 9.661 1.00 90.50 224 LYS A C 1
ATOM 1814 O O . LYS A 1 224 ? -3.264 -8.288 8.720 1.00 90.50 224 LYS A O 1
ATOM 1819 N N . VAL A 1 225 ? -1.749 -8.690 10.335 1.00 92.00 225 VAL A N 1
ATOM 1820 C CA . VAL A 1 225 ? -0.909 -7.524 10.010 1.00 92.00 225 VAL A CA 1
ATOM 1821 C C . VAL A 1 225 ? -0.308 -7.654 8.610 1.00 92.00 225 VAL A C 1
ATOM 1823 O O . VAL A 1 225 ? -0.354 -6.707 7.829 1.00 92.00 225 VAL A O 1
ATOM 1826 N N . LEU A 1 226 ? 0.152 -8.847 8.222 1.00 91.88 226 LEU A N 1
ATOM 1827 C CA . LEU A 1 226 ? 0.618 -9.108 6.859 1.00 91.88 226 LEU A CA 1
ATOM 1828 C C . LEU A 1 226 ? -0.478 -8.941 5.813 1.00 91.88 226 LEU A C 1
ATOM 1830 O O . LEU A 1 226 ? -0.198 -8.438 4.726 1.00 91.88 226 LEU A O 1
ATOM 1834 N N . SER A 1 227 ? -1.717 -9.328 6.123 1.00 91.50 227 SER A N 1
ATOM 1835 C CA . SER A 1 227 ? -2.861 -9.062 5.252 1.00 91.50 227 SER A CA 1
ATOM 1836 C C . SER A 1 227 ? -3.070 -7.560 5.069 1.00 91.50 227 SER A C 1
ATOM 1838 O O . SER A 1 227 ? -3.248 -7.105 3.944 1.00 91.50 227 SER A O 1
ATOM 1840 N N . PHE A 1 228 ? -3.004 -6.778 6.150 1.00 93.69 228 PHE A N 1
ATOM 1841 C CA . PHE A 1 228 ? -3.110 -5.322 6.084 1.00 93.69 228 PHE A CA 1
ATOM 1842 C C . PHE A 1 228 ? -1.985 -4.697 5.245 1.00 93.69 228 PHE A C 1
ATOM 1844 O O . PHE A 1 228 ? -2.264 -3.870 4.373 1.00 93.69 228 PHE A O 1
ATOM 1851 N N . ILE A 1 229 ? -0.737 -5.131 5.450 1.00 94.38 229 ILE A N 1
ATOM 1852 C CA . ILE A 1 229 ? 0.426 -4.689 4.666 1.00 94.38 229 ILE A CA 1
ATOM 1853 C C . ILE A 1 229 ? 0.233 -5.027 3.187 1.00 94.38 229 ILE A C 1
ATOM 1855 O O . ILE A 1 229 ? 0.313 -4.152 2.325 1.00 94.38 229 ILE A O 1
ATOM 1859 N N . SER A 1 230 ? -0.100 -6.281 2.888 1.00 90.81 230 SER A N 1
ATOM 1860 C CA . SER A 1 230 ? -0.275 -6.783 1.519 1.00 90.81 230 SER A CA 1
ATOM 1861 C C . SER A 1 230 ? -1.434 -6.112 0.774 1.00 90.81 230 SER A C 1
ATOM 1863 O O . SER A 1 230 ? -1.409 -6.043 -0.453 1.00 90.81 230 SER A O 1
ATOM 1865 N N . SER A 1 231 ? -2.430 -5.579 1.484 1.00 90.44 231 SER A N 1
ATOM 1866 C CA . SER A 1 231 ? -3.515 -4.795 0.881 1.00 90.44 231 SER A CA 1
ATOM 1867 C C . SER A 1 231 ? -3.138 -3.331 0.619 1.00 90.44 231 SER A C 1
ATOM 1869 O O . SER A 1 231 ? -3.792 -2.673 -0.188 1.00 90.44 231 SER A O 1
ATOM 1871 N N . ASN A 1 232 ? -2.090 -2.805 1.268 1.00 92.94 232 ASN A N 1
ATOM 1872 C CA . ASN A 1 232 ? -1.767 -1.372 1.268 1.00 92.94 232 ASN A CA 1
ATOM 1873 C C . ASN A 1 232 ? -0.361 -1.016 0.755 1.00 92.94 232 ASN A C 1
ATOM 1875 O O . ASN A 1 232 ? -0.051 0.168 0.658 1.00 92.94 232 ASN A O 1
ATOM 1879 N N . TYR A 1 233 ? 0.470 -1.998 0.396 1.00 93.25 233 TYR A N 1
ATOM 1880 C CA . TYR A 1 233 ? 1.883 -1.795 0.042 1.00 93.25 233 TYR A CA 1
ATOM 1881 C C . TYR A 1 233 ? 2.145 -1.056 -1.280 1.00 93.25 233 TYR A C 1
ATOM 1883 O O . TYR A 1 233 ? 3.278 -0.649 -1.540 1.00 93.25 233 TYR A O 1
ATOM 1891 N N . LEU A 1 234 ? 1.137 -0.924 -2.146 1.00 92.56 234 LEU A N 1
ATOM 1892 C CA . LEU A 1 234 ? 1.271 -0.150 -3.377 1.00 92.56 234 LEU A CA 1
ATOM 1893 C C . LEU A 1 234 ? 1.220 1.348 -3.060 1.00 92.56 234 LEU A C 1
ATOM 1895 O O . LEU A 1 234 ? 0.355 1.770 -2.276 1.00 92.56 234 LEU A O 1
ATOM 1899 N N . PRO A 1 235 ? 2.092 2.159 -3.682 1.00 93.19 235 PRO A N 1
ATOM 1900 C CA . PRO A 1 235 ? 2.034 3.602 -3.526 1.00 93.19 235 PRO A CA 1
ATOM 1901 C C . PRO A 1 235 ? 0.743 4.165 -4.122 1.00 93.19 235 PRO A C 1
ATOM 1903 O O . PRO A 1 235 ? 0.007 3.468 -4.825 1.00 93.19 235 PRO A O 1
ATOM 1906 N N . MET A 1 236 ? 0.459 5.429 -3.808 1.00 92.31 236 MET A N 1
ATOM 1907 C CA . MET A 1 236 ? -0.761 6.101 -4.258 1.00 92.31 236 MET A CA 1
ATOM 1908 C C . MET A 1 236 ? -0.844 6.179 -5.785 1.00 92.31 236 MET A C 1
ATOM 1910 O O . MET A 1 236 ? -1.885 5.875 -6.354 1.00 92.31 236 MET A O 1
ATOM 1914 N N . ILE A 1 237 ? 0.257 6.556 -6.430 1.00 93.25 237 ILE A N 1
ATOM 1915 C CA . ILE A 1 237 ? 0.388 6.641 -7.883 1.00 93.25 237 ILE A CA 1
ATOM 1916 C C . ILE A 1 237 ? 1.595 5.787 -8.275 1.00 93.25 237 ILE A C 1
ATOM 1918 O O . ILE A 1 237 ? 2.666 5.919 -7.682 1.00 93.25 237 ILE A O 1
ATOM 1922 N N . ASN A 1 238 ? 1.433 4.903 -9.262 1.00 91.75 238 ASN A N 1
ATOM 1923 C CA . ASN A 1 238 ? 2.540 4.110 -9.809 1.00 91.75 238 ASN A CA 1
ATOM 1924 C C . ASN A 1 238 ? 2.865 4.508 -11.249 1.00 91.75 238 ASN A C 1
ATOM 1926 O O . ASN A 1 238 ? 1.972 4.759 -12.051 1.00 91.75 238 ASN A O 1
ATOM 1930 N N . HIS A 1 239 ? 4.143 4.446 -11.611 1.00 90.88 239 HIS A N 1
ATOM 1931 C CA . HIS A 1 239 ? 4.533 4.357 -13.015 1.00 90.88 239 HIS A CA 1
ATOM 1932 C C . HIS A 1 239 ? 4.262 2.937 -13.506 1.00 90.88 239 HIS A C 1
ATOM 1934 O O . HIS A 1 239 ? 4.855 2.004 -12.973 1.00 90.88 239 HIS A O 1
ATOM 1940 N N . LEU A 1 240 ? 3.412 2.736 -14.506 1.00 91.44 240 LEU A N 1
ATOM 1941 C CA . LEU A 1 240 ? 3.268 1.437 -15.151 1.00 91.44 240 LEU A CA 1
ATOM 1942 C C . LEU A 1 240 ? 4.354 1.262 -16.217 1.00 91.44 240 LEU A C 1
ATOM 1944 O O . LEU A 1 240 ? 4.384 1.973 -17.211 1.00 91.44 240 LEU A O 1
ATOM 1948 N N . SER A 1 241 ? 5.228 0.280 -16.021 1.00 87.00 241 SER A N 1
ATOM 1949 C CA . SER A 1 241 ? 6.334 -0.041 -16.923 1.00 87.00 241 SER A CA 1
ATOM 1950 C C . SER A 1 241 ? 6.411 -1.545 -17.191 1.00 87.00 241 SER A C 1
ATOM 1952 O O . SER A 1 241 ? 5.786 -2.361 -16.511 1.00 87.00 241 SER A O 1
ATOM 1954 N N . ASP A 1 242 ? 7.232 -1.941 -18.163 1.00 83.06 242 ASP A N 1
ATOM 1955 C CA . ASP A 1 242 ? 7.460 -3.354 -18.482 1.00 83.06 242 ASP A CA 1
ATOM 1956 C C . ASP A 1 242 ? 8.013 -4.157 -17.287 1.00 83.06 242 ASP A C 1
ATOM 1958 O O . ASP A 1 242 ? 7.694 -5.339 -17.137 1.00 83.06 242 ASP A O 1
ATOM 1962 N N . ASP A 1 243 ? 8.796 -3.505 -16.418 1.00 81.12 243 ASP A N 1
ATOM 1963 C CA . ASP A 1 243 ? 9.468 -4.136 -15.279 1.00 81.12 243 ASP A CA 1
ATOM 1964 C C . ASP A 1 243 ? 8.540 -4.363 -14.080 1.00 81.12 243 ASP A C 1
ATOM 1966 O O . ASP A 1 243 ? 8.725 -5.331 -13.345 1.00 81.12 243 ASP A O 1
ATOM 1970 N N . ASN A 1 244 ? 7.546 -3.493 -13.873 1.00 84.19 244 ASN A N 1
ATOM 1971 C CA . ASN A 1 244 ? 6.667 -3.537 -12.699 1.00 84.19 244 ASN A CA 1
ATOM 1972 C C . ASN A 1 244 ? 5.191 -3.815 -13.027 1.00 84.19 244 ASN A C 1
ATOM 1974 O O . ASN A 1 244 ? 4.364 -3.915 -12.125 1.00 84.19 244 ASN A O 1
ATOM 1978 N N . LYS A 1 245 ? 4.827 -4.029 -14.295 1.00 87.62 245 LYS A N 1
ATOM 1979 C CA . LYS A 1 245 ? 3.440 -4.335 -14.687 1.00 87.62 245 LYS A CA 1
ATOM 1980 C C . LYS A 1 245 ? 2.792 -5.477 -13.911 1.00 87.62 245 LYS A C 1
ATOM 1982 O O . LYS A 1 245 ? 1.599 -5.415 -13.661 1.00 87.62 245 LYS A O 1
ATOM 1987 N N . TYR A 1 246 ? 3.546 -6.500 -13.499 1.00 87.19 246 TYR A N 1
ATOM 1988 C CA . TYR A 1 246 ? 2.993 -7.637 -12.750 1.00 87.19 246 TYR A CA 1
ATOM 1989 C C . TYR A 1 246 ? 2.808 -7.367 -11.250 1.00 87.19 246 TYR A C 1
ATOM 1991 O O . TYR A 1 246 ? 2.136 -8.143 -10.574 1.00 87.19 246 TYR A O 1
ATOM 1999 N N . GLN A 1 247 ? 3.362 -6.268 -10.739 1.00 87.19 247 GLN A N 1
ATOM 2000 C CA . GLN A 1 247 ? 3.066 -5.728 -9.413 1.00 87.19 247 GLN A CA 1
ATOM 2001 C C . GLN A 1 247 ? 1.668 -5.075 -9.420 1.00 87.19 247 GLN A C 1
ATOM 2003 O O . GLN A 1 247 ? 0.829 -5.339 -8.554 1.00 87.19 247 GLN A O 1
ATOM 2008 N N . VAL A 1 248 ? 1.384 -4.277 -10.459 1.00 89.88 248 VAL A N 1
ATOM 2009 C CA . VAL A 1 248 ? 0.091 -3.598 -10.661 1.00 89.88 248 VAL A CA 1
ATOM 2010 C C . VAL A 1 248 ? -0.988 -4.575 -11.139 1.00 89.88 248 VAL A C 1
ATOM 2012 O O . VAL A 1 248 ? -2.081 -4.593 -10.579 1.00 89.88 248 VAL A O 1
ATOM 2015 N N . PHE A 1 249 ? -0.670 -5.448 -12.098 1.00 90.44 249 PHE A N 1
ATOM 2016 C CA . PHE A 1 249 ? -1.540 -6.480 -12.675 1.00 90.44 249 PHE A CA 1
ATOM 2017 C C . PHE A 1 249 ? -0.992 -7.891 -12.385 1.00 90.44 249 PHE A C 1
ATOM 2019 O O . PHE A 1 249 ? -0.340 -8.504 -13.241 1.00 90.44 249 PHE A O 1
ATOM 2026 N N . PRO A 1 250 ? -1.222 -8.440 -11.178 1.00 88.19 250 PRO A N 1
ATOM 2027 C CA . PRO A 1 250 ? -0.784 -9.787 -10.843 1.00 88.19 250 PRO A CA 1
ATOM 2028 C C . PRO A 1 250 ? -1.395 -10.831 -11.778 1.00 88.19 250 PRO A C 1
ATOM 2030 O O . PRO A 1 250 ? -2.596 -10.836 -12.035 1.00 88.19 250 PRO A O 1
ATOM 2033 N N . LYS A 1 251 ? -0.581 -11.795 -12.226 1.00 84.25 251 LYS A N 1
ATOM 2034 C CA . LYS A 1 251 ? -1.040 -12.897 -13.098 1.00 84.25 251 LYS A CA 1
ATOM 2035 C C . LYS A 1 251 ? -2.073 -13.815 -12.438 1.00 84.25 251 LYS A C 1
ATOM 2037 O O . LYS A 1 251 ? -2.749 -14.572 -13.127 1.00 84.25 251 LYS A O 1
ATOM 2042 N N . ARG A 1 252 ? -2.124 -13.829 -11.106 1.00 84.56 252 ARG A N 1
ATOM 2043 C CA . ARG A 1 252 ? -3.035 -14.652 -10.308 1.00 84.56 252 ARG A CA 1
ATOM 2044 C C . ARG A 1 252 ? -3.617 -13.799 -9.194 1.00 84.56 252 ARG A C 1
ATOM 2046 O O . ARG A 1 252 ? -2.887 -13.047 -8.554 1.00 84.56 252 ARG A O 1
ATOM 2053 N N . MET A 1 253 ? -4.914 -13.956 -8.963 1.00 85.81 253 MET A N 1
ATOM 2054 C CA . MET A 1 253 ? -5.610 -13.316 -7.854 1.00 85.81 253 MET A CA 1
ATOM 2055 C C . MET A 1 253 ? -5.229 -14.016 -6.543 1.00 85.81 253 MET A C 1
ATOM 2057 O O . MET A 1 253 ? -5.336 -15.240 -6.444 1.00 85.81 253 MET A O 1
ATOM 2061 N N . SER A 1 254 ? -4.768 -13.253 -5.551 1.00 84.69 254 SER A N 1
ATOM 2062 C CA . SER A 1 254 ? -4.586 -13.742 -4.179 1.00 84.69 254 SER A CA 1
ATOM 2063 C C . SER A 1 254 ? -5.941 -13.809 -3.460 1.00 84.69 254 SER A C 1
ATOM 2065 O O . SER A 1 254 ? -6.827 -13.027 -3.807 1.00 84.69 254 SER A O 1
ATOM 2067 N N . PRO A 1 255 ? -6.118 -14.642 -2.415 1.00 84.00 255 PRO A N 1
ATOM 2068 C CA . PRO A 1 255 ? -7.292 -14.569 -1.536 1.00 84.00 255 PRO A CA 1
ATOM 2069 C C . PRO A 1 255 ? -7.520 -13.188 -0.901 1.00 84.00 255 PRO A C 1
ATOM 2071 O O . PRO A 1 255 ? -8.625 -12.893 -0.464 1.00 84.00 255 PRO A O 1
ATOM 2074 N N . LEU A 1 256 ? -6.480 -12.350 -0.846 1.00 82.75 256 LEU A N 1
ATOM 2075 C CA . LEU A 1 256 ? -6.554 -10.977 -0.340 1.00 82.75 256 LEU A CA 1
ATOM 2076 C C . LEU A 1 256 ? -7.096 -9.974 -1.367 1.00 82.75 256 LEU A C 1
ATOM 2078 O O . LEU A 1 256 ? -7.407 -8.843 -1.006 1.00 82.75 256 LEU A O 1
ATOM 2082 N N . ASN A 1 257 ? -7.170 -10.355 -2.642 1.00 87.50 257 ASN A N 1
ATOM 2083 C CA . ASN A 1 257 ? -7.606 -9.476 -3.717 1.00 87.50 257 ASN A CA 1
ATOM 2084 C C . ASN A 1 257 ? -9.090 -9.645 -4.037 1.00 87.50 257 ASN A C 1
ATOM 2086 O O . ASN A 1 257 ? -9.644 -10.739 -3.927 1.00 87.50 257 ASN A O 1
ATOM 2090 N N . SER A 1 258 ? -9.697 -8.575 -4.545 1.00 88.31 258 SER A N 1
ATOM 2091 C CA . SER A 1 258 ? -11.072 -8.581 -5.040 1.00 88.31 258 SER A CA 1
ATOM 2092 C C . SER A 1 258 ? -11.127 -8.483 -6.564 1.00 88.31 258 SER A C 1
ATOM 2094 O O . SER A 1 258 ? -10.414 -7.702 -7.193 1.00 88.31 258 SER A O 1
ATOM 2096 N N . LYS A 1 259 ? -12.056 -9.220 -7.187 1.00 88.69 259 LYS A N 1
ATOM 2097 C CA . LYS A 1 259 ? -12.339 -9.110 -8.635 1.00 88.69 259 LYS A CA 1
ATOM 2098 C C . LYS A 1 259 ? -12.832 -7.714 -9.037 1.00 88.69 259 LYS A C 1
ATOM 2100 O O . LYS A 1 259 ? -12.786 -7.359 -10.213 1.00 88.69 259 LYS A O 1
ATOM 2105 N N . THR A 1 260 ? -13.320 -6.948 -8.064 1.00 91.81 260 THR A N 1
ATOM 2106 C CA . THR A 1 260 ? -13.862 -5.600 -8.258 1.00 91.81 260 THR A CA 1
ATOM 2107 C C . THR A 1 260 ? -12.791 -4.507 -8.256 1.00 91.81 260 THR A C 1
ATOM 2109 O O . THR A 1 260 ? -13.113 -3.361 -8.557 1.00 91.81 260 THR A O 1
ATOM 2112 N N . GLU A 1 261 ? -11.530 -4.845 -7.962 1.00 93.00 261 GLU A N 1
ATOM 2113 C CA . GLU A 1 261 ? -10.408 -3.906 -8.021 1.00 93.00 261 GLU A CA 1
ATOM 2114 C C . GLU A 1 261 ? -10.218 -3.330 -9.432 1.00 93.00 261 GLU A C 1
ATOM 2116 O O . GLU A 1 261 ? -10.308 -4.041 -10.445 1.00 93.00 261 GLU A O 1
ATOM 2121 N N . LYS A 1 262 ? -9.922 -2.031 -9.492 1.00 94.50 262 LYS A N 1
ATOM 2122 C CA . LYS A 1 262 ? -9.738 -1.279 -10.731 1.00 94.50 262 LYS A CA 1
ATOM 2123 C C . LYS A 1 262 ? -8.411 -0.531 -10.732 1.00 94.50 262 LYS A C 1
ATOM 2125 O O . LYS A 1 262 ? -7.924 -0.088 -9.696 1.00 94.50 262 LYS A O 1
ATOM 2130 N N . ILE A 1 263 ? -7.849 -0.381 -11.919 1.00 95.12 263 ILE A N 1
ATOM 2131 C CA . ILE A 1 263 ? -6.640 0.378 -12.204 1.00 95.12 263 ILE A CA 1
ATOM 2132 C C . ILE A 1 263 ? -7.047 1.549 -13.095 1.00 95.12 263 ILE A C 1
ATOM 2134 O O . ILE A 1 263 ? -7.653 1.320 -14.139 1.00 95.12 263 ILE A O 1
ATOM 2138 N N . LEU A 1 264 ? -6.739 2.779 -12.691 1.00 95.94 264 LEU A N 1
ATOM 2139 C CA . LEU A 1 264 ? -6.907 3.959 -13.541 1.00 95.94 264 LEU A CA 1
ATOM 2140 C C . LEU A 1 264 ? -5.582 4.214 -14.247 1.00 95.94 264 LEU A C 1
ATOM 2142 O O . LEU A 1 264 ? -4.621 4.604 -13.595 1.00 95.94 264 LEU A O 1
ATOM 2146 N N . VAL A 1 265 ? -5.526 3.976 -15.551 1.00 95.44 265 VAL A N 1
ATOM 2147 C CA . VAL A 1 265 ? -4.348 4.217 -16.386 1.00 95.44 265 VAL A CA 1
ATOM 2148 C C . VAL A 1 265 ? -4.491 5.589 -17.030 1.00 95.44 265 VAL A C 1
ATOM 2150 O O . VAL A 1 265 ? -5.366 5.764 -17.869 1.00 95.44 265 VAL A O 1
ATOM 2153 N N . SER A 1 266 ? -3.655 6.550 -16.645 1.00 95.19 266 SER A N 1
ATOM 2154 C CA . SER A 1 266 ? -3.584 7.875 -17.278 1.00 95.19 266 SER A CA 1
ATOM 2155 C C . SER A 1 266 ? -2.389 7.939 -18.225 1.00 95.19 266 SER A C 1
ATOM 2157 O O . SER A 1 266 ? -1.277 7.553 -17.857 1.00 95.19 266 SER A O 1
ATOM 2159 N N . ILE A 1 267 ? -2.606 8.403 -19.449 1.00 94.75 267 ILE A N 1
ATOM 2160 C CA . ILE A 1 267 ? -1.581 8.398 -20.495 1.00 94.75 267 ILE A CA 1
ATOM 2161 C C . I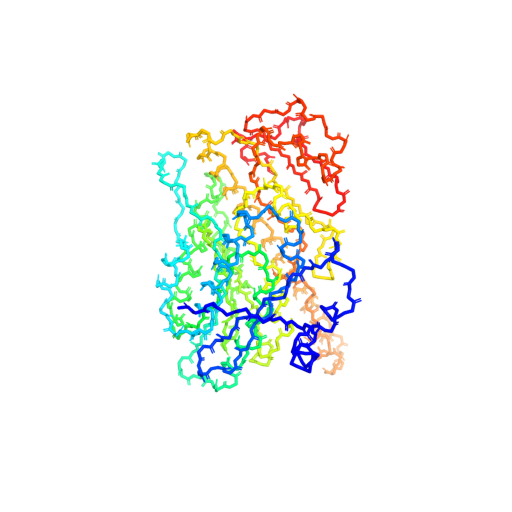LE A 1 267 ? -0.812 9.718 -20.468 1.00 94.75 267 ILE A C 1
ATOM 2163 O O . ILE A 1 267 ? -1.404 10.797 -20.437 1.00 94.75 267 ILE A O 1
ATOM 2167 N N . THR A 1 268 ? 0.517 9.629 -20.474 1.00 93.44 268 THR A N 1
ATOM 2168 C CA . THR A 1 268 ? 1.434 10.774 -20.411 1.00 93.44 268 THR A CA 1
ATOM 2169 C C . THR A 1 268 ? 2.554 10.643 -21.444 1.00 93.44 268 THR A C 1
ATOM 2171 O O . THR A 1 268 ? 2.805 9.554 -21.954 1.00 93.44 268 THR A O 1
ATOM 2174 N N . ASP A 1 269 ? 3.231 11.749 -21.733 1.00 88.75 269 ASP A N 1
ATOM 2175 C CA . ASP A 1 269 ? 4.457 11.849 -22.540 1.00 88.75 269 ASP A CA 1
ATOM 2176 C C . ASP A 1 269 ? 5.661 12.355 -21.717 1.00 88.75 269 ASP A C 1
ATOM 2178 O O . ASP A 1 269 ? 6.709 12.702 -22.264 1.00 88.75 269 ASP A O 1
ATOM 2182 N N . PHE A 1 270 ? 5.496 12.447 -20.391 1.00 84.44 270 PHE A N 1
ATOM 2183 C CA . PHE A 1 270 ? 6.485 12.966 -19.441 1.00 84.44 270 PHE A CA 1
ATOM 2184 C C . PHE A 1 270 ? 6.956 14.406 -19.688 1.00 84.44 270 PHE A C 1
ATOM 2186 O O . PHE A 1 270 ? 7.941 14.837 -19.080 1.00 84.44 270 PHE A O 1
ATOM 2193 N N . GLN A 1 271 ? 6.243 15.193 -20.498 1.00 85.25 271 GLN A N 1
ATOM 2194 C CA . GLN A 1 271 ? 6.506 16.627 -20.577 1.00 85.25 271 GLN A CA 1
ATOM 2195 C C . GLN A 1 271 ? 6.143 17.286 -19.236 1.00 85.25 271 GLN A C 1
ATOM 2197 O O . GLN A 1 271 ? 5.065 17.008 -18.710 1.00 85.25 271 GLN A O 1
ATOM 2202 N N . PRO A 1 272 ? 6.982 18.168 -18.653 1.00 80.62 272 PRO A N 1
ATOM 2203 C CA . PRO A 1 272 ? 6.828 18.600 -17.258 1.00 80.62 272 PRO A CA 1
ATOM 2204 C C . PRO A 1 272 ? 5.435 19.128 -16.892 1.00 80.62 272 PRO A C 1
ATOM 2206 O O . PRO A 1 272 ? 4.859 18.711 -15.890 1.00 80.62 272 PRO A O 1
ATOM 2209 N N . LYS A 1 273 ? 4.867 20.008 -17.729 1.00 81.31 273 LYS A N 1
ATOM 2210 C CA . LYS A 1 273 ? 3.530 20.578 -17.508 1.00 81.31 273 LYS A CA 1
ATOM 2211 C C . LYS A 1 273 ? 2.441 19.506 -17.587 1.00 81.31 273 LYS A C 1
ATOM 2213 O O . LYS A 1 273 ? 1.600 19.408 -16.702 1.00 81.31 273 LYS A O 1
ATOM 2218 N N . GLN A 1 274 ? 2.490 18.687 -18.629 1.00 83.31 274 GLN A N 1
ATOM 2219 C CA . GLN A 1 274 ? 1.508 17.640 -18.879 1.00 83.31 274 GLN A CA 1
ATOM 2220 C C . GLN A 1 274 ? 1.545 16.557 -17.798 1.00 83.31 274 GLN A C 1
ATOM 2222 O O . GLN A 1 274 ? 0.511 16.088 -17.328 1.00 83.31 274 GLN A O 1
ATOM 2227 N N . PHE A 1 275 ? 2.746 16.181 -17.365 1.00 83.38 275 PHE A N 1
ATOM 2228 C CA . PHE A 1 275 ? 2.936 15.195 -16.317 1.00 83.38 275 PHE A CA 1
ATOM 2229 C C . PHE A 1 275 ? 2.415 15.701 -14.967 1.00 83.38 275 PHE A C 1
ATOM 2231 O O . PHE A 1 275 ? 1.795 14.928 -14.240 1.00 83.38 275 PHE A O 1
ATOM 2238 N N . PHE A 1 276 ? 2.579 16.995 -14.668 1.00 86.38 276 PHE A N 1
ATOM 2239 C CA . PHE A 1 276 ? 1.960 17.624 -13.500 1.00 86.38 276 PHE A CA 1
ATOM 2240 C C . PHE A 1 276 ? 0.424 17.607 -13.575 1.00 86.38 276 PHE A C 1
ATOM 2242 O O . PHE A 1 276 ? -0.233 17.262 -12.598 1.00 86.38 276 PHE A O 1
ATOM 2249 N N . GLU A 1 277 ? -0.173 17.916 -14.729 1.00 88.19 277 GLU A N 1
ATOM 2250 C CA . GLU A 1 277 ? -1.634 17.865 -14.896 1.00 88.19 277 GLU A CA 1
ATOM 2251 C C . GLU A 1 277 ? -2.189 16.441 -14.722 1.00 88.19 277 GLU A C 1
ATOM 2253 O O . GLU A 1 277 ? -3.204 16.247 -14.048 1.00 88.19 277 GLU A O 1
ATOM 2258 N N . VAL A 1 278 ? -1.493 15.436 -15.265 1.00 89.75 278 VAL A N 1
ATOM 2259 C CA . VAL A 1 278 ? -1.818 14.012 -15.086 1.00 89.75 278 VAL A CA 1
ATOM 2260 C C . VAL A 1 278 ? -1.688 13.595 -13.616 1.00 89.75 278 VAL A C 1
ATOM 2262 O O . VAL A 1 278 ? -2.565 12.907 -13.093 1.00 89.75 278 VAL A O 1
ATOM 2265 N N . GLU A 1 279 ? -0.624 14.020 -12.929 1.00 89.06 279 GLU A N 1
ATOM 2266 C CA . GLU A 1 279 ? -0.422 13.771 -11.497 1.00 89.06 279 GLU A CA 1
ATOM 2267 C C . GLU A 1 279 ? -1.553 14.370 -10.660 1.00 89.06 279 GLU A C 1
ATOM 2269 O O . GLU A 1 279 ? -2.191 13.644 -9.893 1.00 89.06 279 GLU A O 1
ATOM 2274 N N . PHE A 1 280 ? -1.851 15.654 -10.863 1.00 89.81 280 PHE A N 1
ATOM 2275 C CA . PHE A 1 280 ? -2.920 16.351 -10.160 1.00 89.81 280 PHE A CA 1
ATOM 2276 C C . PHE A 1 280 ? -4.273 15.663 -10.373 1.00 89.81 280 PHE A C 1
ATOM 2278 O O . PHE A 1 280 ? -5.007 15.426 -9.410 1.00 89.81 280 PHE A O 1
ATOM 2285 N N . TYR A 1 281 ? -4.589 15.289 -11.618 1.00 91.56 281 TYR A N 1
ATOM 2286 C CA . TYR A 1 281 ? -5.794 14.533 -11.956 1.00 91.56 281 TYR A CA 1
ATOM 2287 C C . TYR A 1 281 ? -5.869 13.204 -11.191 1.00 91.56 281 TYR A C 1
ATOM 2289 O O . TYR A 1 281 ? -6.852 12.947 -10.494 1.00 91.56 281 TYR A O 1
ATOM 2297 N N . MET A 1 282 ? -4.820 12.376 -11.252 1.00 92.31 282 MET A N 1
ATOM 2298 C CA . MET A 1 282 ? -4.787 11.089 -10.549 1.00 92.31 282 MET A CA 1
ATOM 2299 C C . MET A 1 282 ? -4.909 11.264 -9.034 1.00 92.31 282 MET A C 1
ATOM 2301 O O . MET A 1 282 ? -5.603 10.482 -8.381 1.00 92.31 282 MET A O 1
ATOM 2305 N N . SER A 1 283 ? -4.260 12.289 -8.478 1.00 92.19 283 SER A N 1
ATOM 2306 C CA . SER A 1 283 ? -4.344 12.630 -7.062 1.00 92.19 283 SER A CA 1
ATOM 2307 C C . SER A 1 283 ? -5.775 13.003 -6.671 1.00 92.19 283 SER A C 1
ATOM 2309 O O . SER A 1 283 ? -6.325 12.409 -5.741 1.00 92.19 283 SER A O 1
ATOM 2311 N N . LYS A 1 284 ? -6.438 13.905 -7.408 1.00 90.75 284 LYS A N 1
ATOM 2312 C CA . LYS A 1 284 ? -7.845 14.269 -7.165 1.00 90.75 284 LYS A CA 1
ATOM 2313 C C . LYS A 1 284 ? -8.775 13.064 -7.249 1.00 90.75 284 LYS A C 1
ATOM 2315 O O . LYS A 1 284 ? -9.533 12.828 -6.306 1.00 90.75 284 LYS A O 1
ATOM 2320 N N . VAL A 1 285 ? -8.689 12.281 -8.327 1.00 92.12 285 VAL A N 1
ATOM 2321 C CA . VAL A 1 285 ? -9.550 11.107 -8.535 1.00 92.12 285 VAL A CA 1
ATOM 2322 C C . VAL A 1 285 ? -9.339 10.078 -7.425 1.00 92.12 285 VAL A C 1
ATOM 2324 O O . VAL A 1 285 ? -10.312 9.600 -6.846 1.00 92.12 285 VAL A O 1
ATOM 2327 N N . TYR A 1 286 ? -8.089 9.778 -7.053 1.00 93.56 286 TYR A N 1
ATOM 2328 C CA . TYR A 1 286 ? -7.789 8.855 -5.956 1.00 93.56 286 TYR A CA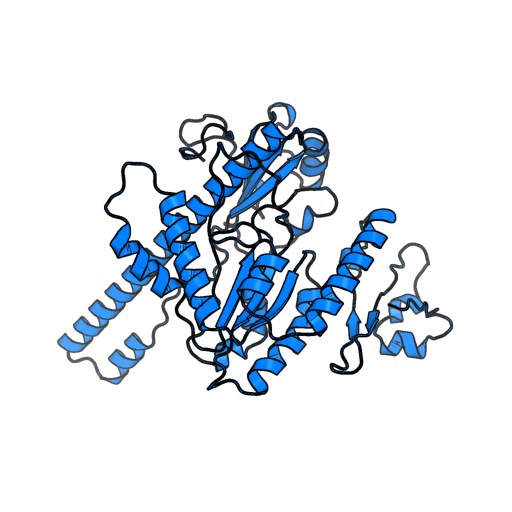 1
ATOM 2329 C C . TYR A 1 286 ? -8.417 9.307 -4.637 1.00 93.56 286 TYR A C 1
ATOM 2331 O O . TYR A 1 286 ? -9.127 8.535 -3.994 1.00 93.56 286 TYR A O 1
ATOM 2339 N N . HIS A 1 287 ? -8.179 10.554 -4.234 1.00 92.69 287 HIS A N 1
ATOM 2340 C CA . HIS A 1 287 ? -8.657 11.075 -2.956 1.00 92.69 287 HIS A CA 1
ATOM 2341 C C . HIS A 1 287 ? -10.190 11.148 -2.903 1.00 92.69 287 HIS A C 1
ATOM 2343 O O . HIS A 1 287 ? -10.788 10.685 -1.927 1.00 92.69 287 HIS A O 1
ATOM 2349 N N . LYS A 1 288 ? -10.833 11.628 -3.977 1.00 91.25 288 LYS A N 1
ATOM 2350 C CA . LYS A 1 288 ? -12.298 11.653 -4.119 1.00 91.25 288 LYS A CA 1
ATOM 2351 C C . LYS A 1 288 ? -12.880 10.240 -4.060 1.00 91.25 288 LYS A C 1
ATOM 2353 O O . LYS A 1 288 ? -13.804 9.981 -3.289 1.00 91.25 288 LYS A O 1
ATOM 2358 N N . PHE A 1 289 ? -12.300 9.301 -4.806 1.00 91.75 289 PHE A N 1
ATOM 2359 C CA . PHE A 1 289 ? -12.741 7.910 -4.821 1.00 91.75 289 PHE A CA 1
ATOM 2360 C C . PHE A 1 289 ? -12.614 7.246 -3.446 1.00 91.75 289 PHE A C 1
ATOM 2362 O O . PHE A 1 289 ? -13.560 6.609 -2.982 1.00 91.75 289 PHE A O 1
ATOM 2369 N N . GLN A 1 290 ? -11.474 7.410 -2.767 1.00 91.38 290 GLN A N 1
ATOM 2370 C CA . GLN A 1 290 ? -11.265 6.826 -1.441 1.00 91.38 290 GLN A CA 1
ATOM 2371 C C . GLN A 1 290 ? -12.246 7.388 -0.413 1.00 91.38 290 GLN A C 1
ATOM 2373 O O . GLN A 1 290 ? -12.800 6.624 0.380 1.00 91.38 290 GLN A O 1
ATOM 2378 N N . TYR A 1 291 ? -12.519 8.694 -0.451 1.00 90.50 291 TYR A N 1
ATOM 2379 C CA . TYR A 1 291 ? -13.535 9.302 0.403 1.00 90.50 291 TYR A CA 1
ATOM 2380 C C . TYR A 1 291 ? -14.926 8.704 0.150 1.00 90.50 291 TYR A C 1
ATOM 2382 O O . TYR A 1 291 ? -15.563 8.215 1.084 1.00 90.50 291 TYR A O 1
ATOM 2390 N N . LEU A 1 292 ? -15.376 8.654 -1.111 1.00 89.56 292 LEU A N 1
ATOM 2391 C CA . LEU A 1 292 ? -16.683 8.093 -1.482 1.00 89.56 292 LEU A CA 1
ATOM 2392 C C . LEU A 1 292 ? -16.806 6.610 -1.109 1.00 89.56 292 LEU A C 1
ATOM 2394 O O . LEU A 1 292 ? -17.841 6.164 -0.608 1.00 89.56 292 LEU A O 1
ATOM 2398 N N . ARG A 1 293 ? -15.735 5.840 -1.311 1.00 90.81 293 ARG A N 1
ATOM 2399 C CA . ARG A 1 293 ? -15.654 4.432 -0.916 1.00 90.81 293 ARG A CA 1
ATOM 2400 C C . ARG A 1 293 ? -15.809 4.272 0.594 1.00 90.81 293 ARG A C 1
ATOM 2402 O O . ARG A 1 293 ? -16.634 3.472 1.036 1.00 90.81 293 ARG A O 1
ATOM 2409 N N . ASN A 1 294 ? -15.058 5.041 1.378 1.00 90.75 294 ASN A N 1
ATOM 2410 C CA . ASN A 1 294 ? -15.126 5.000 2.837 1.00 90.75 294 ASN A CA 1
ATOM 2411 C C . ASN A 1 294 ? -16.503 5.435 3.347 1.00 90.75 294 ASN A C 1
ATOM 2413 O O . ASN A 1 294 ? -17.051 4.785 4.234 1.00 90.75 294 ASN A O 1
ATOM 2417 N N . MET A 1 295 ? -17.100 6.458 2.735 1.00 90.19 295 MET A N 1
ATOM 2418 C CA . MET A 1 295 ? -18.461 6.900 3.034 1.00 90.19 295 MET A CA 1
ATOM 2419 C C . MET A 1 295 ? -19.481 5.778 2.810 1.00 90.19 295 MET A C 1
ATOM 2421 O O . MET A 1 295 ? -20.309 5.499 3.675 1.00 90.19 295 MET A O 1
ATOM 2425 N N . LYS A 1 296 ? -19.390 5.074 1.675 1.00 90.56 296 LYS A N 1
ATOM 2426 C CA . LYS A 1 296 ? -20.271 3.942 1.362 1.00 90.56 296 LYS A CA 1
ATOM 2427 C C . LYS A 1 296 ? -20.103 2.788 2.354 1.00 90.56 296 LYS A C 1
ATOM 2429 O O . LYS A 1 296 ? -21.097 2.190 2.762 1.00 90.56 296 LYS A O 1
ATOM 2434 N N . ILE A 1 297 ? -18.868 2.468 2.749 1.00 91.56 297 ILE A N 1
ATOM 2435 C CA . ILE A 1 297 ? -18.590 1.444 3.773 1.00 91.56 297 ILE A CA 1
ATOM 2436 C C . ILE A 1 297 ? -19.196 1.868 5.115 1.00 91.56 297 ILE A C 1
ATOM 2438 O O . ILE A 1 297 ? -19.897 1.078 5.745 1.00 91.56 297 ILE A O 1
ATOM 2442 N N . PHE A 1 298 ? -19.000 3.122 5.522 1.00 91.75 298 PHE A N 1
ATOM 2443 C CA . PHE A 1 298 ? -19.559 3.663 6.757 1.00 91.75 298 PHE A CA 1
ATOM 2444 C C . PHE A 1 298 ? -21.084 3.579 6.793 1.00 91.75 298 PHE A C 1
ATOM 2446 O O . PHE A 1 298 ? -21.637 3.076 7.765 1.00 91.75 298 PHE A O 1
ATOM 2453 N N . GLN A 1 299 ? -21.764 3.985 5.717 1.00 90.81 299 GLN A N 1
ATOM 2454 C CA . GLN A 1 299 ? -23.223 3.895 5.611 1.00 90.81 299 GLN A CA 1
ATOM 2455 C C . GLN A 1 299 ? -23.731 2.457 5.760 1.00 90.81 299 GLN A C 1
ATOM 2457 O O . GLN A 1 299 ? -24.741 2.222 6.420 1.00 90.81 299 GLN A O 1
ATOM 2462 N N . LYS A 1 300 ? -23.028 1.474 5.184 1.00 92.00 300 LYS A N 1
ATOM 2463 C CA . LYS A 1 300 ? -23.382 0.062 5.367 1.00 92.00 300 LYS A CA 1
ATOM 2464 C C . LYS A 1 300 ? -23.158 -0.414 6.801 1.00 92.00 300 LYS A C 1
ATOM 2466 O O . LYS A 1 300 ? -24.007 -1.126 7.329 1.00 92.00 300 LYS A O 1
ATOM 2471 N N . ILE A 1 301 ? -22.041 -0.031 7.424 1.00 91.00 301 ILE A N 1
ATOM 2472 C CA . ILE A 1 301 ? -21.749 -0.358 8.827 1.00 91.00 301 ILE A CA 1
ATOM 2473 C C . ILE A 1 301 ? -22.829 0.231 9.739 1.00 91.00 301 ILE A C 1
ATOM 2475 O O . ILE A 1 301 ? -23.321 -0.462 10.627 1.00 91.00 301 ILE A O 1
ATOM 2479 N N . ASP A 1 302 ? -23.204 1.491 9.520 1.00 90.94 302 ASP A N 1
ATOM 2480 C CA . ASP A 1 302 ? -24.233 2.178 10.301 1.00 90.94 302 ASP A CA 1
ATOM 2481 C C . ASP A 1 302 ? -25.599 1.505 10.133 1.00 90.94 302 ASP A C 1
ATOM 2483 O O . ASP A 1 302 ? -26.247 1.167 11.120 1.00 90.94 302 ASP A O 1
ATOM 2487 N N . LYS A 1 303 ? -25.977 1.171 8.892 1.00 92.19 303 LYS A N 1
ATOM 2488 C CA . LYS A 1 303 ? -27.193 0.402 8.602 1.00 92.19 303 LYS A CA 1
ATOM 2489 C C . LYS A 1 303 ? -27.211 -0.951 9.324 1.00 92.19 303 LYS A C 1
ATOM 2491 O O . LYS A 1 303 ? -28.176 -1.238 10.024 1.00 92.19 303 LYS A O 1
ATOM 2496 N N . GLN A 1 304 ? -26.139 -1.744 9.226 1.00 91.81 304 GLN A N 1
ATOM 2497 C CA . GLN A 1 304 ? -26.042 -3.044 9.910 1.00 91.81 304 GLN A CA 1
ATOM 2498 C C . GLN A 1 304 ? -26.115 -2.904 11.439 1.00 91.81 304 GLN A C 1
ATOM 2500 O O . GLN A 1 304 ? -26.695 -3.754 12.114 1.00 91.81 304 GLN A O 1
ATOM 2505 N N . ARG A 1 305 ? -25.540 -1.835 12.008 1.00 89.75 305 ARG A N 1
ATOM 2506 C CA . ARG A 1 305 ? -25.653 -1.536 13.445 1.00 89.75 305 ARG A CA 1
ATOM 2507 C C . ARG A 1 305 ? -27.086 -1.210 13.837 1.00 89.75 305 ARG A C 1
ATOM 2509 O O . ARG A 1 305 ? -27.559 -1.752 14.832 1.00 89.75 305 ARG A O 1
ATOM 2516 N N . ASN A 1 306 ? -27.762 -0.363 13.069 1.00 91.94 306 ASN A N 1
ATOM 2517 C CA . ASN A 1 306 ? -29.136 0.041 13.352 1.00 91.94 306 ASN A CA 1
ATOM 2518 C C . ASN A 1 306 ? -30.089 -1.159 13.262 1.00 91.94 306 ASN A C 1
ATOM 2520 O O . ASN A 1 306 ? -30.798 -1.421 14.227 1.00 91.94 306 ASN A O 1
ATOM 2524 N N . GLU A 1 307 ? -30.000 -1.966 12.200 1.00 92.50 307 GLU A N 1
ATOM 2525 C CA . GLU A 1 307 ? -30.785 -3.204 12.044 1.00 92.50 307 GLU A CA 1
ATOM 2526 C C . GLU A 1 307 ? -30.565 -4.173 13.219 1.00 92.50 307 GLU A C 1
ATOM 2528 O O . GLU A 1 307 ? -31.508 -4.739 13.772 1.00 92.50 307 GLU A O 1
ATOM 2533 N N . LYS A 1 308 ? -29.312 -4.330 13.661 1.00 92.88 308 LYS A N 1
ATOM 2534 C CA . LYS A 1 308 ? -28.969 -5.158 14.822 1.00 92.88 308 LYS A CA 1
ATOM 2535 C C . LYS A 1 308 ? -29.564 -4.614 16.123 1.00 92.88 308 LYS A C 1
ATOM 2537 O O . LYS A 1 308 ? -30.047 -5.392 16.943 1.00 92.88 308 LYS A O 1
ATOM 2542 N N . HIS A 1 309 ? -29.512 -3.301 16.339 1.00 92.12 309 HIS A N 1
ATOM 2543 C CA . HIS A 1 309 ? -30.070 -2.667 17.533 1.00 92.12 309 HIS A CA 1
ATOM 2544 C C . HIS A 1 309 ? -31.600 -2.719 17.561 1.00 92.12 309 HIS A C 1
ATOM 2546 O O . HIS A 1 309 ? -32.170 -2.991 18.617 1.00 92.12 309 HIS A O 1
ATOM 2552 N N . GLU A 1 310 ? -32.259 -2.511 16.423 1.00 93.44 310 GLU A N 1
ATOM 2553 C CA . GLU A 1 310 ? -33.708 -2.668 16.273 1.00 93.44 310 GLU A CA 1
ATOM 2554 C C . GLU A 1 310 ? -34.143 -4.101 16.581 1.00 93.44 310 GLU A C 1
ATOM 2556 O O . GLU A 1 310 ? -35.073 -4.309 17.361 1.00 93.44 310 GLU A O 1
ATOM 2561 N N . GLU A 1 311 ? -33.417 -5.092 16.060 1.00 91.38 311 GLU A N 1
ATOM 2562 C CA . GLU A 1 311 ? -33.702 -6.500 16.320 1.00 91.38 311 GLU A CA 1
ATOM 2563 C C . GLU A 1 311 ? -33.515 -6.867 17.798 1.00 91.38 311 GLU A C 1
ATOM 2565 O O . GLU A 1 311 ? -34.373 -7.522 18.384 1.00 91.38 311 GLU A O 1
ATOM 2570 N N . VAL A 1 312 ? -32.448 -6.380 18.441 1.00 91.44 312 VAL A N 1
ATOM 2571 C CA . VAL A 1 312 ? -32.236 -6.562 19.887 1.00 91.44 312 VAL A CA 1
ATOM 2572 C C . VAL A 1 312 ? -33.354 -5.910 20.705 1.00 91.44 312 VAL A C 1
ATOM 2574 O O . VAL A 1 312 ? -33.808 -6.483 21.693 1.00 91.44 312 VAL A O 1
ATOM 2577 N N . ASN A 1 313 ? -33.824 -4.724 20.316 1.00 91.94 313 ASN A N 1
ATOM 2578 C CA . ASN A 1 313 ? -34.939 -4.067 20.998 1.00 91.94 313 ASN A CA 1
ATOM 2579 C C . ASN A 1 313 ? -36.251 -4.840 20.807 1.00 91.94 313 ASN A C 1
ATOM 2581 O O . ASN A 1 313 ? -37.003 -4.998 21.765 1.00 91.94 313 ASN A O 1
ATOM 2585 N N . ARG A 1 314 ? -36.495 -5.389 19.613 1.00 93.06 314 ARG A N 1
ATOM 2586 C CA . ARG A 1 314 ? -37.636 -6.273 19.344 1.00 93.06 314 ARG A CA 1
ATOM 2587 C C . ARG A 1 314 ? -37.579 -7.549 20.186 1.00 93.06 314 ARG A C 1
ATOM 2589 O O . ARG A 1 314 ? -38.589 -7.930 20.764 1.00 93.06 314 ARG A O 1
ATOM 2596 N N . MET A 1 315 ? -36.407 -8.173 20.306 1.00 91.69 315 MET A N 1
ATOM 2597 C CA . MET A 1 315 ? -36.186 -9.339 21.172 1.00 91.69 315 MET A CA 1
ATOM 2598 C C . MET A 1 315 ? -36.490 -9.022 22.641 1.00 91.69 315 MET A C 1
ATOM 2600 O O . MET A 1 315 ? -37.177 -9.797 23.297 1.00 91.69 315 MET A O 1
ATOM 2604 N N . LYS A 1 316 ? -36.053 -7.855 23.137 1.00 89.62 316 LYS A N 1
ATOM 2605 C CA . LYS A 1 316 ? -36.364 -7.391 24.501 1.00 89.62 316 LYS A CA 1
ATOM 2606 C C . LYS A 1 316 ? -37.857 -7.160 24.733 1.00 89.62 316 LYS A C 1
ATOM 2608 O O . LYS A 1 316 ? -38.336 -7.446 25.819 1.00 89.62 316 LYS A O 1
ATOM 2613 N N . LEU A 1 317 ? -38.575 -6.628 23.742 1.00 91.88 317 LEU A N 1
ATOM 2614 C CA . LEU A 1 317 ? -40.025 -6.402 23.828 1.00 91.88 317 LEU A CA 1
ATOM 2615 C C . LEU A 1 317 ? -40.839 -7.703 23.755 1.00 91.88 317 LEU A C 1
ATOM 2617 O O . LEU A 1 317 ? -41.968 -7.732 24.230 1.00 91.88 317 LEU A O 1
ATOM 2621 N N . ASN A 1 318 ? -40.270 -8.755 23.167 1.00 91.56 318 ASN A N 1
ATOM 2622 C CA . ASN A 1 318 ? -40.892 -10.070 23.023 1.00 91.56 318 ASN A CA 1
ATOM 2623 C C . ASN A 1 318 ? -40.432 -11.072 24.102 1.00 91.56 318 ASN A C 1
ATOM 2625 O O . ASN A 1 318 ? -40.554 -12.276 23.885 1.00 91.56 318 ASN A O 1
ATOM 2629 N N . ASP A 1 319 ? -39.860 -10.593 25.213 1.00 86.94 319 ASP A N 1
ATOM 2630 C CA . ASP A 1 319 ? -39.360 -11.409 26.331 1.00 86.94 319 ASP A CA 1
ATOM 2631 C C . ASP A 1 319 ? -38.399 -12.544 25.911 1.00 86.94 319 ASP A C 1
ATOM 2633 O O . ASP A 1 319 ? -38.397 -13.635 26.487 1.00 86.94 319 ASP A O 1
ATOM 2637 N N . ALA A 1 320 ? -37.559 -12.298 24.895 1.00 86.31 320 ALA A N 1
ATOM 2638 C CA . ALA A 1 320 ? -36.512 -13.238 24.495 1.00 86.31 320 ALA A CA 1
ATOM 2639 C C . ALA A 1 320 ? -35.516 -13.481 25.640 1.00 86.31 320 ALA A C 1
ATOM 2641 O O . ALA A 1 320 ? -35.284 -12.609 26.485 1.00 86.31 320 ALA A O 1
ATOM 2642 N N . THR A 1 321 ? -34.882 -14.656 25.651 1.00 87.69 321 THR A N 1
ATOM 2643 C CA . THR A 1 321 ? -33.927 -14.990 26.710 1.00 87.69 321 THR A CA 1
ATOM 2644 C C . THR A 1 321 ? -32.688 -14.094 26.644 1.00 87.69 321 THR A C 1
ATOM 2646 O O . THR A 1 321 ? -32.284 -13.612 25.581 1.00 87.69 321 THR A O 1
ATOM 2649 N N . SER A 1 322 ? -32.051 -13.874 27.797 1.00 86.38 322 SER A N 1
ATOM 2650 C CA . SER A 1 322 ? -30.808 -13.098 27.873 1.00 86.38 322 SER A CA 1
ATOM 2651 C C . SER A 1 322 ? -29.709 -13.666 26.972 1.00 86.38 322 SER A C 1
ATOM 2653 O O . SER A 1 322 ? -28.943 -12.891 26.400 1.00 86.38 322 SER A O 1
ATOM 2655 N N . ASP A 1 323 ? -29.649 -14.991 26.819 1.00 89.69 323 ASP A N 1
ATOM 2656 C CA . ASP A 1 323 ? -28.655 -15.662 25.981 1.00 89.69 323 ASP A CA 1
ATOM 2657 C C . ASP A 1 323 ? -28.870 -15.342 24.494 1.00 89.69 323 ASP A C 1
ATOM 2659 O O . ASP A 1 323 ? -27.919 -14.948 23.818 1.00 89.69 323 ASP A O 1
ATOM 2663 N N . ASP A 1 324 ? -30.119 -15.363 24.013 1.00 87.56 324 ASP A N 1
ATOM 2664 C CA . ASP A 1 324 ? -30.456 -15.006 22.625 1.00 87.56 324 ASP A CA 1
ATOM 2665 C C . ASP A 1 324 ? -30.099 -13.544 22.308 1.00 87.56 324 ASP A C 1
ATOM 2667 O O . ASP A 1 324 ? -29.543 -13.226 21.251 1.00 87.56 324 ASP A O 1
ATOM 2671 N N . ILE A 1 325 ? -30.372 -12.636 23.253 1.00 84.56 325 ILE A N 1
ATOM 2672 C CA . ILE A 1 325 ? -30.019 -11.217 23.125 1.00 84.56 325 ILE A CA 1
ATOM 2673 C C . ILE A 1 325 ? -28.495 -11.047 23.063 1.00 84.56 325 ILE A C 1
ATOM 2675 O O . ILE A 1 325 ? -27.988 -10.261 22.255 1.00 84.56 325 ILE A O 1
ATOM 2679 N N . ILE A 1 326 ? -27.750 -11.765 23.909 1.00 88.00 326 ILE A N 1
ATOM 2680 C CA . ILE A 1 326 ? -26.284 -11.723 23.931 1.00 88.00 326 ILE A CA 1
ATOM 2681 C C . ILE A 1 326 ? -25.711 -12.267 22.623 1.00 88.00 326 ILE A C 1
ATOM 2683 O O . ILE A 1 326 ? -24.800 -11.654 22.060 1.00 88.00 326 ILE A O 1
ATOM 2687 N N . ASP A 1 327 ? -26.240 -13.372 22.111 1.00 90.06 327 ASP A N 1
ATOM 2688 C CA . ASP A 1 327 ? -25.776 -13.957 20.858 1.00 90.06 327 ASP A CA 1
ATOM 2689 C C . ASP A 1 327 ? -26.057 -13.037 19.675 1.00 90.06 327 ASP A C 1
ATOM 2691 O O . ASP A 1 327 ? -25.160 -12.799 18.856 1.00 90.06 327 ASP A O 1
ATOM 2695 N N . LYS A 1 328 ? -27.219 -12.371 19.658 1.00 89.06 328 LYS A N 1
ATOM 2696 C CA . LYS A 1 328 ? -27.468 -11.322 18.672 1.00 89.06 328 LYS A CA 1
ATOM 2697 C C . LYS A 1 328 ? -26.474 -10.176 18.816 1.00 89.06 328 LYS A C 1
ATOM 2699 O O . LYS A 1 328 ? -25.908 -9.735 17.821 1.00 89.06 328 LYS A O 1
ATOM 2704 N N . LEU A 1 329 ? -26.170 -9.722 20.034 1.00 86.81 329 LEU A N 1
ATOM 2705 C CA . LEU A 1 329 ? -25.153 -8.693 20.284 1.00 86.81 329 LEU A CA 1
ATOM 2706 C C . LEU A 1 329 ? -23.728 -9.123 19.892 1.00 86.81 329 LEU A C 1
ATOM 2708 O O . LEU A 1 329 ? -22.905 -8.254 19.590 1.00 86.81 329 LEU A O 1
ATOM 2712 N N . ARG A 1 330 ? -23.432 -10.422 19.815 1.00 87.44 330 ARG A N 1
ATOM 2713 C CA . ARG A 1 330 ? -22.134 -10.960 19.372 1.00 87.44 330 ARG A CA 1
ATOM 2714 C C . ARG A 1 330 ? -21.986 -11.062 17.857 1.00 87.44 330 ARG A C 1
ATOM 2716 O O . ARG A 1 330 ? -20.850 -11.168 17.388 1.00 87.44 330 ARG A O 1
ATOM 2723 N N . GLU A 1 331 ? -23.075 -10.992 17.089 1.00 87.19 331 GLU A N 1
ATOM 2724 C CA . GLU A 1 331 ? -22.993 -11.018 15.626 1.00 87.19 331 GLU A CA 1
ATOM 2725 C C . GLU A 1 331 ? -22.050 -9.929 15.105 1.00 87.19 331 GLU A C 1
ATOM 2727 O O . GLU A 1 331 ? -22.150 -8.746 15.456 1.00 87.19 331 GLU A O 1
ATOM 2732 N N . LYS A 1 332 ? -21.102 -10.336 14.262 1.00 83.38 332 LYS A N 1
ATOM 2733 C CA . LYS A 1 332 ? -20.101 -9.432 13.704 1.00 83.38 332 LYS A CA 1
ATOM 2734 C C . LYS A 1 332 ? -20.688 -8.653 12.534 1.00 83.38 332 LYS A C 1
ATOM 2736 O O . LYS A 1 332 ? -21.333 -9.220 11.660 1.00 83.38 332 LYS A O 1
ATOM 2741 N N . ILE A 1 333 ? -20.380 -7.363 12.493 1.00 83.38 333 ILE A N 1
ATOM 2742 C CA . ILE A 1 333 ? -20.565 -6.524 11.307 1.00 83.38 333 ILE A CA 1
ATOM 2743 C C . ILE A 1 333 ? -19.556 -7.013 10.266 1.00 83.38 333 ILE A C 1
ATOM 2745 O O . ILE A 1 333 ? -18.366 -7.122 10.566 1.00 83.38 333 ILE A O 1
ATOM 2749 N N . THR A 1 334 ? -20.030 -7.370 9.076 1.00 81.31 334 THR A N 1
ATOM 2750 C CA . THR A 1 334 ? -19.207 -8.039 8.054 1.00 81.31 334 THR A CA 1
ATOM 2751 C C . THR A 1 334 ? -18.377 -7.063 7.226 1.00 81.31 334 THR A C 1
ATOM 2753 O O . THR A 1 334 ? -17.375 -7.454 6.632 1.00 81.31 334 THR A O 1
ATOM 2756 N N . GLU A 1 335 ? -18.798 -5.802 7.161 1.00 84.81 335 GLU A N 1
ATOM 2757 C CA . GLU A 1 335 ? -18.126 -4.754 6.395 1.00 84.81 335 GLU A CA 1
ATOM 2758 C C . GLU A 1 335 ? -16.851 -4.272 7.108 1.00 84.81 335 GLU A C 1
ATOM 2760 O O . GLU A 1 335 ? -16.828 -4.086 8.326 1.00 84.81 335 GLU A O 1
ATOM 2765 N N . SER A 1 336 ? -15.780 -4.053 6.341 1.00 82.88 336 SER A N 1
ATOM 2766 C CA . SER A 1 336 ? -14.471 -3.643 6.860 1.00 82.88 336 SER A CA 1
ATOM 2767 C C . SER A 1 336 ? -13.787 -2.649 5.927 1.00 82.88 336 SER A C 1
ATOM 2769 O O . SER A 1 336 ? -13.749 -2.849 4.712 1.00 82.88 336 SER A O 1
ATOM 2771 N N . TYR A 1 337 ? -13.155 -1.624 6.503 1.00 84.44 337 TYR A N 1
ATOM 2772 C CA . TYR A 1 337 ? -12.336 -0.660 5.758 1.00 84.44 337 TYR A CA 1
ATOM 2773 C C . TYR A 1 337 ? -11.046 -1.271 5.184 1.00 84.44 337 TYR A C 1
ATOM 2775 O O . TYR A 1 337 ? -10.417 -0.670 4.315 1.00 84.44 337 TYR A O 1
ATOM 2783 N N . ILE A 1 338 ? -10.659 -2.466 5.649 1.00 77.38 338 ILE A N 1
ATOM 2784 C CA . ILE A 1 338 ? -9.463 -3.194 5.194 1.00 77.38 338 ILE A CA 1
ATOM 2785 C C . ILE A 1 338 ? -9.780 -4.085 3.976 1.00 77.38 338 ILE A C 1
ATOM 2787 O O . ILE A 1 338 ? -8.860 -4.610 3.346 1.00 77.38 338 ILE A O 1
ATOM 2791 N N . SER A 1 339 ? -11.061 -4.244 3.606 1.00 81.25 339 SER A N 1
ATOM 2792 C CA . SER A 1 339 ? -11.438 -4.966 2.384 1.00 81.25 339 SER A CA 1
ATOM 2793 C C . SER A 1 339 ? -10.736 -4.360 1.165 1.00 81.25 339 SER A C 1
ATOM 2795 O O . SER A 1 339 ? -10.499 -3.153 1.106 1.00 81.25 339 SER A O 1
ATOM 2797 N N . THR A 1 340 ? -10.409 -5.192 0.180 1.00 83.19 340 THR A N 1
ATOM 2798 C CA . THR A 1 340 ? -9.882 -4.755 -1.119 1.00 83.19 340 THR A CA 1
ATOM 2799 C C . THR A 1 340 ? -10.981 -4.521 -2.155 1.00 83.19 340 THR A C 1
ATOM 2801 O O . THR A 1 340 ? -10.699 -4.136 -3.291 1.00 83.19 340 THR A O 1
ATOM 2804 N N . ASP A 1 341 ? -12.246 -4.699 -1.766 1.00 85.69 341 ASP A N 1
ATOM 2805 C CA . ASP A 1 341 ? -13.386 -4.482 -2.646 1.00 85.69 341 ASP A CA 1
ATOM 2806 C C . ASP A 1 341 ? -13.433 -3.049 -3.161 1.00 85.69 341 ASP A C 1
ATOM 2808 O O . ASP A 1 341 ? -13.360 -2.077 -2.399 1.00 85.69 341 ASP A O 1
ATOM 2812 N N . ASN A 1 342 ? -13.598 -2.945 -4.478 1.00 88.56 342 ASN A N 1
ATOM 2813 C CA . ASN A 1 342 ? -13.609 -1.706 -5.233 1.00 88.56 342 ASN A CA 1
ATOM 2814 C C . ASN A 1 342 ? -12.403 -0.814 -4.905 1.00 88.56 342 ASN A C 1
ATOM 2816 O O . ASN A 1 342 ? -12.569 0.390 -4.792 1.00 88.56 342 ASN A O 1
ATOM 2820 N N . ASN A 1 343 ? -11.201 -1.361 -4.699 1.00 91.00 343 ASN A N 1
ATOM 2821 C CA . ASN A 1 343 ? -10.008 -0.516 -4.617 1.00 91.00 343 ASN A CA 1
ATOM 2822 C C . ASN A 1 343 ? -9.660 0.064 -5.992 1.00 91.00 343 ASN A C 1
ATOM 2824 O O . ASN A 1 343 ? -9.788 -0.620 -7.011 1.00 91.00 343 ASN A O 1
ATOM 2828 N N . LEU A 1 344 ? -9.179 1.307 -5.991 1.00 93.50 344 LEU A N 1
ATOM 2829 C CA . LEU A 1 344 ? -8.660 2.001 -7.163 1.00 93.50 344 LEU A CA 1
ATOM 2830 C C . LEU A 1 344 ? -7.148 2.181 -7.027 1.00 93.50 344 LEU A C 1
ATOM 2832 O O . LEU A 1 344 ? -6.676 2.686 -6.007 1.00 93.50 344 LEU A O 1
ATOM 2836 N N . PHE A 1 345 ? -6.405 1.810 -8.067 1.00 94.19 345 PHE A N 1
ATOM 2837 C CA . PHE A 1 345 ? -4.966 2.049 -8.154 1.00 94.19 345 PHE A CA 1
ATOM 2838 C C . PHE A 1 345 ? -4.664 2.947 -9.363 1.00 94.19 345 PHE A C 1
ATOM 2840 O O . PHE A 1 345 ? -4.721 2.478 -10.502 1.00 94.19 345 PHE A O 1
ATOM 2847 N N . PRO A 1 346 ? -4.374 4.234 -9.139 1.00 95.12 346 PRO A N 1
ATOM 2848 C CA . PRO A 1 346 ? -3.906 5.137 -10.180 1.00 95.12 346 PRO A CA 1
ATOM 2849 C C . PRO A 1 346 ? -2.514 4.753 -10.674 1.00 95.12 346 PRO A C 1
ATOM 2851 O O . PRO A 1 346 ? -1.588 4.526 -9.885 1.00 95.12 346 PRO A O 1
ATOM 2854 N N . VAL A 1 347 ? -2.359 4.716 -11.992 1.00 95.06 347 VAL A N 1
ATOM 2855 C CA . VAL A 1 347 ? -1.078 4.535 -12.659 1.00 95.06 347 VAL A CA 1
ATOM 2856 C C . VAL A 1 347 ? -0.957 5.480 -13.842 1.00 95.06 347 VAL A C 1
ATOM 2858 O O . VAL A 1 347 ? -1.933 5.718 -14.549 1.00 95.06 347 VAL A O 1
ATOM 2861 N N . TYR A 1 348 ? 0.250 5.970 -14.092 1.00 94.12 348 TYR A N 1
ATOM 2862 C CA . TYR A 1 348 ? 0.566 6.642 -15.346 1.00 94.12 348 TYR A CA 1
ATOM 2863 C C . TYR A 1 348 ? 1.367 5.725 -16.259 1.00 94.12 348 TYR A C 1
ATOM 2865 O O . TYR A 1 348 ? 2.144 4.888 -15.791 1.00 94.12 348 TYR A O 1
ATOM 2873 N N . LEU A 1 349 ? 1.172 5.882 -17.561 1.00 93.81 349 LEU A N 1
ATOM 2874 C CA . LEU A 1 349 ? 1.822 5.083 -18.590 1.00 93.81 349 LEU A CA 1
ATOM 2875 C C . LEU A 1 349 ? 2.291 5.991 -19.724 1.00 93.81 349 LEU A C 1
ATOM 2877 O O . LEU A 1 349 ? 1.539 6.852 -20.178 1.00 93.81 349 LEU A O 1
ATOM 2881 N N . ASP A 1 350 ? 3.521 5.765 -20.176 1.00 92.94 350 ASP A N 1
ATOM 2882 C CA . ASP A 1 350 ? 4.064 6.426 -21.360 1.00 92.94 350 ASP A CA 1
ATOM 2883 C C . ASP A 1 350 ? 3.286 6.011 -22.611 1.00 92.94 350 ASP A C 1
ATOM 2885 O O . ASP A 1 350 ? 3.147 4.804 -22.867 1.00 92.94 350 ASP A O 1
ATOM 2889 N N . LEU A 1 351 ? 2.853 6.983 -23.413 1.00 92.19 351 LEU A N 1
ATOM 2890 C CA . LEU A 1 351 ? 2.240 6.734 -24.714 1.00 92.19 351 LEU A CA 1
ATOM 2891 C C . LEU A 1 351 ? 3.140 5.857 -25.601 1.00 92.19 351 LEU A C 1
ATOM 2893 O O . LEU A 1 351 ? 2.652 4.899 -26.206 1.00 92.19 351 LEU A O 1
ATOM 2897 N N . ASP A 1 352 ? 4.455 6.088 -25.593 1.00 91.81 352 ASP A N 1
ATOM 2898 C CA . ASP A 1 352 ? 5.411 5.342 -26.424 1.00 91.81 352 ASP A CA 1
ATOM 2899 C C . ASP A 1 352 ? 5.505 3.860 -26.028 1.00 91.81 352 ASP A C 1
ATOM 2901 O O . ASP A 1 352 ? 5.819 2.981 -26.839 1.00 91.81 352 ASP A O 1
ATOM 2905 N N . THR A 1 353 ? 5.204 3.546 -24.766 1.00 90.81 353 THR A N 1
ATOM 2906 C CA . THR A 1 353 ? 5.256 2.173 -24.244 1.00 90.81 353 THR A CA 1
ATOM 2907 C C . THR A 1 353 ? 3.892 1.488 -24.192 1.00 90.81 353 THR A C 1
ATOM 2909 O O . THR A 1 353 ? 3.837 0.270 -23.981 1.00 90.81 353 THR A O 1
ATOM 2912 N N . LEU A 1 354 ? 2.804 2.226 -24.440 1.00 91.00 354 LEU A N 1
ATOM 2913 C CA . LEU A 1 354 ? 1.424 1.756 -24.319 1.00 91.00 354 LEU A CA 1
ATOM 2914 C C . LEU A 1 354 ? 1.180 0.474 -25.119 1.00 91.00 354 LEU A C 1
ATOM 2916 O O . LEU A 1 354 ? 0.714 -0.519 -24.560 1.00 91.00 354 LEU A O 1
ATOM 2920 N N . SER A 1 355 ? 1.577 0.454 -26.396 1.00 90.50 355 SER A N 1
ATOM 2921 C CA . SER A 1 355 ? 1.409 -0.711 -27.279 1.00 90.50 355 SER A CA 1
ATOM 2922 C C . SER A 1 355 ? 2.088 -1.973 -26.735 1.00 90.50 355 SER A C 1
ATOM 2924 O O . SER A 1 355 ? 1.501 -3.062 -26.697 1.00 90.50 355 SER A O 1
ATOM 2926 N N . LYS A 1 356 ? 3.315 -1.822 -26.224 1.00 89.88 356 LYS A N 1
ATOM 2927 C CA . LYS A 1 356 ? 4.094 -2.925 -25.654 1.00 89.88 356 LYS A CA 1
ATOM 2928 C C . LYS A 1 356 ? 3.469 -3.443 -24.356 1.00 89.88 356 LYS A C 1
ATOM 2930 O O . LYS A 1 356 ? 3.349 -4.659 -24.174 1.00 89.88 356 LYS A O 1
ATOM 2935 N N . VAL A 1 357 ? 3.074 -2.543 -23.453 1.00 90.12 357 VAL A N 1
ATOM 2936 C CA . VAL A 1 357 ? 2.463 -2.910 -22.166 1.00 90.12 357 VAL A CA 1
ATOM 2937 C C . VAL A 1 357 ? 1.122 -3.602 -22.395 1.00 90.12 357 VAL A C 1
ATOM 2939 O O . VAL A 1 357 ? 0.938 -4.717 -21.900 1.00 90.12 357 VAL A O 1
ATOM 2942 N N . ALA A 1 358 ? 0.252 -3.009 -23.213 1.00 89.25 358 ALA A N 1
ATOM 2943 C CA . ALA A 1 358 ? -1.055 -3.549 -23.570 1.00 89.25 358 ALA A CA 1
ATOM 2944 C C . ALA A 1 358 ? -0.956 -4.952 -24.184 1.00 89.25 358 ALA A C 1
ATOM 2946 O O . ALA A 1 358 ? -1.629 -5.871 -23.716 1.00 89.25 358 ALA A O 1
ATOM 2947 N N . SER A 1 359 ? -0.047 -5.154 -25.146 1.00 88.19 359 SER A N 1
ATOM 2948 C CA . SER A 1 359 ? 0.202 -6.473 -25.748 1.00 88.19 359 SER A CA 1
ATOM 2949 C C . SER A 1 359 ? 0.618 -7.507 -24.696 1.00 88.19 359 SER A C 1
ATOM 2951 O O . SER A 1 359 ? 0.156 -8.643 -24.697 1.00 88.19 359 SER A O 1
ATOM 2953 N N . SER A 1 360 ? 1.468 -7.114 -23.744 1.00 87.56 360 SER A N 1
ATOM 2954 C CA . SER A 1 360 ? 1.973 -8.024 -22.710 1.00 87.56 360 SER A CA 1
ATOM 2955 C C . SER A 1 360 ? 0.975 -8.350 -21.590 1.00 87.56 360 SER A C 1
ATOM 2957 O O . SER A 1 360 ? 1.132 -9.364 -20.903 1.00 87.56 360 SER A O 1
ATOM 2959 N N . LEU A 1 361 ? -0.022 -7.484 -21.390 1.00 88.75 361 LEU A N 1
ATOM 2960 C CA . LEU A 1 361 ? -1.126 -7.656 -20.444 1.00 88.75 361 LEU A CA 1
ATOM 2961 C C . LEU A 1 361 ? -2.396 -8.193 -21.126 1.00 88.75 361 LEU A C 1
ATOM 2963 O O . LEU A 1 361 ? -3.424 -8.337 -20.467 1.00 88.75 361 LEU A O 1
ATOM 2967 N N . ASN A 1 362 ? -2.315 -8.538 -22.418 1.00 86.12 362 ASN A N 1
ATOM 2968 C CA . ASN A 1 362 ? -3.421 -9.014 -23.251 1.00 86.12 362 ASN A CA 1
ATOM 2969 C C . ASN A 1 362 ? -4.607 -8.039 -23.322 1.00 86.12 362 ASN A C 1
ATOM 2971 O O . ASN A 1 362 ? -5.765 -8.460 -23.363 1.00 86.12 362 ASN A O 1
ATOM 2975 N N . TRP A 1 363 ? -4.348 -6.734 -23.384 1.00 87.56 363 TRP A N 1
ATOM 2976 C CA . TRP A 1 363 ? -5.381 -5.719 -23.612 1.00 87.56 363 TRP A CA 1
ATOM 2977 C C . TRP A 1 363 ? -5.784 -5.618 -25.090 1.00 87.56 363 TRP A C 1
ATOM 2979 O O . TRP A 1 363 ? -6.027 -4.538 -25.613 1.00 87.56 363 TRP A O 1
ATOM 2989 N N . ASN A 1 364 ? -5.886 -6.756 -25.776 1.00 75.69 364 ASN A N 1
ATOM 2990 C CA . ASN A 1 364 ? -6.063 -6.842 -27.230 1.00 75.69 364 ASN A CA 1
ATOM 2991 C C . ASN A 1 364 ? -7.409 -6.275 -27.723 1.00 75.69 364 ASN A C 1
ATOM 2993 O O . ASN A 1 364 ? -7.632 -6.184 -28.924 1.00 75.69 364 ASN A O 1
ATOM 2997 N N . LYS A 1 365 ? -8.324 -5.949 -26.801 1.00 81.69 365 LYS A N 1
ATOM 2998 C CA . LYS A 1 365 ? -9.616 -5.313 -27.090 1.00 81.69 365 LYS A CA 1
ATOM 2999 C C . LYS A 1 365 ? -9.543 -3.783 -27.108 1.00 81.69 365 LYS A C 1
ATOM 3001 O O . LYS A 1 365 ? -10.485 -3.165 -27.586 1.00 81.69 365 LYS A O 1
ATOM 3006 N N . LEU A 1 366 ? -8.473 -3.191 -26.572 1.00 86.00 366 LEU A N 1
ATOM 3007 C CA . LEU A 1 366 ? -8.252 -1.749 -26.618 1.00 86.00 366 LEU A CA 1
ATOM 3008 C C . LEU A 1 366 ? -7.774 -1.355 -28.015 1.00 86.00 366 LEU A C 1
ATOM 3010 O O . LEU A 1 366 ? -6.820 -1.933 -28.536 1.00 86.00 366 LEU A O 1
ATOM 3014 N N . ASP A 1 367 ? -8.397 -0.333 -28.592 1.00 88.12 367 ASP A N 1
ATOM 3015 C CA . ASP A 1 367 ? -7.889 0.304 -29.803 1.00 88.12 367 ASP A CA 1
ATOM 3016 C C . ASP A 1 367 ? -6.830 1.338 -29.417 1.00 88.12 367 ASP A C 1
ATOM 3018 O O . ASP A 1 367 ? -7.108 2.519 -29.218 1.00 88.12 367 ASP A O 1
ATOM 3022 N N . ILE A 1 368 ? -5.601 0.849 -29.255 1.00 88.19 368 ILE A N 1
ATOM 3023 C CA . ILE A 1 368 ? -4.479 1.609 -28.695 1.00 88.19 368 ILE A CA 1
ATOM 3024 C C . ILE A 1 368 ? -4.202 2.902 -29.474 1.00 88.19 368 ILE A C 1
ATOM 3026 O O . ILE A 1 368 ? -3.789 3.893 -28.881 1.00 88.19 368 ILE A O 1
ATOM 3030 N N . GLN A 1 369 ? -4.456 2.902 -30.785 1.00 87.62 369 GLN A N 1
ATOM 3031 C CA . GLN A 1 369 ? -4.171 4.031 -31.674 1.00 87.62 369 GLN A CA 1
ATOM 3032 C C . GLN A 1 369 ? -5.100 5.231 -31.445 1.00 87.62 369 GLN A C 1
ATOM 3034 O O . GLN A 1 369 ? -4.810 6.325 -31.922 1.00 87.62 369 GLN A O 1
ATOM 3039 N N . LYS A 1 370 ? -6.223 5.043 -30.739 1.00 91.06 370 LYS A N 1
ATOM 3040 C CA . LYS A 1 370 ? -7.168 6.125 -30.434 1.00 91.06 370 LYS A CA 1
ATOM 3041 C C . LYS A 1 370 ? -6.752 6.981 -29.249 1.00 91.06 370 LYS A C 1
ATOM 3043 O O . LYS A 1 370 ? -7.248 8.099 -29.132 1.00 91.06 370 LYS A O 1
ATOM 3048 N N . TYR A 1 371 ? -5.895 6.462 -28.376 1.00 92.75 371 TYR A N 1
ATOM 3049 C CA . TYR A 1 371 ? -5.547 7.166 -27.157 1.00 92.75 371 TYR A CA 1
ATOM 3050 C C . TYR A 1 371 ? -4.443 8.185 -27.393 1.00 92.75 371 TYR A C 1
ATOM 3052 O O . TYR A 1 371 ? -3.451 7.923 -28.075 1.00 92.75 371 TYR A O 1
ATOM 3060 N N . LYS A 1 372 ? -4.607 9.340 -26.763 1.00 93.44 372 LYS A N 1
ATOM 3061 C CA . LYS A 1 372 ? -3.630 10.423 -26.738 1.00 93.44 372 LYS A CA 1
ATOM 3062 C C . LYS A 1 372 ? -3.239 10.749 -25.303 1.00 93.44 372 LYS A C 1
ATOM 3064 O O . LYS A 1 372 ? -3.822 10.277 -24.328 1.00 93.44 372 LYS A O 1
ATOM 3069 N N . VAL A 1 373 ? -2.221 11.586 -25.190 1.00 92.00 373 VAL A N 1
ATOM 3070 C CA . VAL A 1 373 ? -1.784 12.151 -23.918 1.00 92.00 373 VAL A CA 1
ATOM 3071 C C . VAL A 1 373 ? -2.954 12.858 -23.222 1.00 92.00 373 VAL A C 1
ATOM 3073 O O . VAL A 1 373 ? -3.716 13.584 -23.859 1.00 92.00 373 VAL A O 1
ATOM 3076 N N . GLY A 1 374 ? -3.106 12.614 -21.920 1.00 91.00 374 GLY A N 1
ATOM 3077 C CA . GLY A 1 374 ? -4.210 13.125 -21.105 1.00 91.00 374 GLY A CA 1
ATOM 3078 C C . GLY A 1 374 ? -5.449 12.226 -21.067 1.00 91.00 374 GLY A C 1
ATOM 3079 O O . GLY A 1 374 ? -6.294 12.405 -20.189 1.00 91.00 374 GLY A O 1
ATOM 3080 N N . ASP A 1 375 ? -5.560 11.229 -21.947 1.00 94.12 375 ASP A N 1
ATOM 3081 C CA . ASP A 1 375 ? -6.649 10.258 -21.864 1.00 94.12 375 ASP A CA 1
ATOM 3082 C C . ASP A 1 375 ? -6.448 9.297 -20.687 1.00 94.12 375 ASP A C 1
ATOM 3084 O O . ASP A 1 375 ? -5.332 9.020 -20.235 1.00 94.12 375 ASP A O 1
ATOM 3088 N N . SER A 1 376 ? -7.564 8.779 -20.184 1.00 94.81 376 SER A N 1
ATOM 3089 C CA . SER A 1 376 ? -7.605 7.821 -19.087 1.00 94.81 376 SER A CA 1
ATOM 3090 C C . SER A 1 376 ? -8.390 6.570 -19.454 1.00 94.81 376 SER A C 1
ATOM 3092 O O . SER A 1 376 ? -9.380 6.621 -20.179 1.00 94.81 376 SER A O 1
ATOM 3094 N N . ILE A 1 377 ? -7.966 5.434 -18.906 1.00 94.44 377 ILE A N 1
ATOM 3095 C CA . ILE A 1 377 ? -8.615 4.137 -19.091 1.00 94.44 377 ILE A CA 1
ATOM 3096 C C . ILE A 1 377 ? -8.768 3.486 -17.723 1.00 94.44 377 ILE A C 1
ATOM 3098 O O . ILE A 1 377 ? -7.789 3.233 -17.020 1.00 94.44 377 ILE A O 1
ATOM 3102 N N . LEU A 1 378 ? -9.996 3.169 -17.341 1.00 94.38 378 LEU A N 1
ATOM 3103 C CA . LEU A 1 378 ? -10.277 2.376 -16.157 1.00 94.38 378 LEU A CA 1
ATOM 3104 C C . LEU A 1 378 ? -10.281 0.898 -16.545 1.00 94.38 378 LEU A C 1
ATOM 3106 O O . LEU A 1 378 ? -11.060 0.479 -17.391 1.00 94.38 378 LEU A O 1
ATOM 3110 N N . ILE A 1 379 ? -9.440 0.082 -15.921 1.00 94.19 379 ILE A N 1
ATOM 3111 C CA . ILE A 1 379 ? -9.288 -1.340 -16.250 1.00 94.19 379 ILE A CA 1
ATOM 3112 C C . ILE A 1 379 ? -9.522 -2.172 -14.994 1.00 94.19 379 ILE A C 1
ATOM 3114 O O . ILE A 1 379 ? -8.965 -1.903 -13.934 1.00 94.19 379 ILE A O 1
ATOM 3118 N N . SER A 1 380 ? -10.332 -3.221 -15.083 1.00 92.81 380 SER A N 1
ATOM 3119 C CA . SER A 1 380 ? -10.434 -4.216 -14.019 1.00 92.81 380 SER A CA 1
ATOM 3120 C C . SER A 1 380 ? -9.101 -4.939 -13.866 1.00 92.81 380 SER A C 1
ATOM 3122 O O . SER A 1 380 ? -8.607 -5.556 -14.813 1.00 92.81 380 SER A O 1
ATOM 3124 N N . ARG A 1 381 ? -8.559 -4.928 -12.645 1.00 91.75 381 ARG A N 1
ATOM 3125 C CA . ARG A 1 381 ? -7.225 -5.458 -12.338 1.00 91.75 381 ARG A CA 1
ATOM 3126 C C . ARG A 1 381 ? -7.048 -6.932 -12.721 1.00 91.75 381 ARG A C 1
ATOM 3128 O O . ARG A 1 381 ? -5.942 -7.336 -13.066 1.00 91.75 381 ARG A O 1
ATOM 3135 N N . PHE A 1 382 ? -8.124 -7.723 -12.673 1.00 90.12 382 PHE A N 1
ATOM 3136 C CA . PHE A 1 382 ? -8.068 -9.179 -12.871 1.00 90.12 382 PHE A CA 1
ATOM 3137 C C . PHE A 1 382 ? -8.883 -9.703 -14.054 1.00 90.12 382 PHE A C 1
ATOM 3139 O O . PHE A 1 382 ? -8.609 -10.806 -14.519 1.00 90.12 382 PHE A O 1
ATOM 3146 N N . THR A 1 383 ? -9.891 -8.967 -14.533 1.00 85.31 383 THR A N 1
ATOM 3147 C CA . THR A 1 383 ? -10.753 -9.451 -15.631 1.00 85.31 383 THR A CA 1
ATOM 3148 C C . THR A 1 383 ? -10.361 -8.889 -16.995 1.00 85.31 383 THR A C 1
ATOM 3150 O O . THR A 1 383 ? -10.773 -9.436 -18.014 1.00 85.31 383 THR A O 1
ATOM 3153 N N . GLY A 1 384 ? -9.584 -7.800 -17.031 1.00 80.62 384 GLY A N 1
ATOM 3154 C CA . GLY A 1 384 ? -9.228 -7.108 -18.272 1.00 80.62 384 GLY A CA 1
ATOM 3155 C C . GLY A 1 384 ? -10.391 -6.359 -18.932 1.00 80.62 384 GLY A C 1
ATOM 3156 O O . GLY A 1 384 ? -10.219 -5.822 -20.022 1.00 80.62 384 GLY A O 1
ATOM 3157 N N . GLN A 1 385 ? -11.571 -6.306 -18.300 1.00 89.88 385 GLN A N 1
ATOM 3158 C CA . GLN A 1 385 ? -12.642 -5.402 -18.717 1.00 89.88 385 GLN A CA 1
ATOM 3159 C C . GLN A 1 385 ? -12.181 -3.954 -18.540 1.00 89.88 385 GLN A C 1
ATOM 3161 O O . GLN A 1 385 ? -11.583 -3.637 -17.512 1.00 89.88 385 GLN A O 1
ATOM 3166 N N . TYR A 1 386 ? -12.474 -3.093 -19.510 1.00 92.62 386 TYR A N 1
ATOM 3167 C CA . TYR A 1 386 ? -12.098 -1.687 -19.467 1.00 92.62 386 TYR A CA 1
ATOM 3168 C C . TYR A 1 386 ? -13.302 -0.768 -19.678 1.00 92.62 386 TYR A C 1
ATOM 3170 O O . TYR A 1 386 ? -14.333 -1.187 -20.207 1.00 92.62 386 TYR A O 1
ATOM 3178 N N . TRP A 1 387 ? -13.133 0.476 -19.248 1.00 92.75 387 TRP A N 1
ATOM 3179 C CA . TRP A 1 387 ? -14.027 1.601 -19.458 1.00 92.75 387 TRP A CA 1
ATOM 3180 C C . TRP A 1 387 ? -13.154 2.815 -19.758 1.00 92.75 387 TRP A C 1
ATOM 3182 O O . TRP A 1 387 ? -12.297 3.179 -18.956 1.00 92.75 387 TRP A O 1
ATOM 3192 N N . ASP A 1 388 ? -13.342 3.413 -20.919 1.00 92.25 388 ASP A N 1
ATOM 3193 C CA . ASP A 1 388 ? -12.628 4.604 -21.376 1.00 92.25 388 ASP A CA 1
ATOM 3194 C C . ASP A 1 388 ? -13.582 5.770 -21.661 1.00 92.25 388 ASP A C 1
ATOM 3196 O O . ASP A 1 388 ? -13.149 6.830 -22.102 1.00 92.25 388 ASP A O 1
ATOM 3200 N N . GLN A 1 389 ? -14.869 5.599 -21.352 1.00 91.88 389 GLN A N 1
ATOM 3201 C CA . GLN A 1 389 ? -15.904 6.613 -21.498 1.00 91.88 389 GLN A CA 1
ATOM 3202 C C . GLN A 1 389 ? -16.684 6.820 -20.197 1.00 91.88 389 GLN A C 1
ATOM 3204 O O . GLN A 1 389 ? -16.855 5.888 -19.404 1.00 91.88 389 GLN A O 1
ATOM 3209 N N . ASP A 1 390 ? -17.177 8.041 -20.004 1.00 87.69 390 ASP A N 1
ATOM 3210 C CA . ASP A 1 390 ? -18.108 8.410 -18.942 1.00 87.69 390 ASP A CA 1
ATOM 3211 C C . ASP A 1 390 ? -19.531 7.865 -19.207 1.00 87.69 390 ASP A C 1
ATOM 3213 O O . ASP A 1 390 ? -19.824 7.234 -20.227 1.00 87.69 390 ASP A O 1
ATOM 3217 N N . LEU A 1 391 ? -20.464 8.153 -18.295 1.00 86.44 391 LEU A N 1
ATOM 3218 C CA . LEU A 1 391 ? -21.874 7.755 -18.428 1.00 86.44 391 LEU A CA 1
ATOM 3219 C C . LEU A 1 391 ? -22.604 8.407 -19.621 1.00 86.44 391 LEU A C 1
ATOM 3221 O O . LEU A 1 391 ? -23.715 7.995 -19.949 1.00 86.44 391 LEU A O 1
ATOM 3225 N N . ARG A 1 392 ? -22.013 9.428 -20.253 1.00 88.31 392 ARG A N 1
ATOM 3226 C CA . ARG A 1 392 ? -22.540 10.139 -21.427 1.00 88.31 392 ARG A CA 1
ATOM 3227 C C . ARG A 1 392 ? -21.827 9.736 -22.727 1.00 88.31 392 ARG A C 1
ATOM 3229 O O . ARG A 1 392 ? -22.135 10.304 -23.772 1.00 88.31 392 ARG A O 1
ATOM 3236 N N . GLY A 1 393 ? -20.904 8.773 -22.679 1.00 86.75 393 GLY A N 1
ATOM 3237 C CA . GLY A 1 393 ? -20.128 8.310 -23.832 1.00 86.75 393 GLY A CA 1
ATOM 3238 C C . GLY A 1 393 ? -18.944 9.208 -24.214 1.00 86.75 393 GLY A C 1
ATOM 3239 O O . GLY A 1 393 ? -18.376 9.036 -25.291 1.00 86.75 393 GLY A O 1
ATOM 3240 N N . ARG A 1 394 ? -18.561 10.179 -23.375 1.00 89.69 394 ARG A N 1
ATOM 3241 C CA . ARG A 1 394 ? -17.377 11.026 -23.595 1.00 89.69 394 ARG A CA 1
ATOM 3242 C C . ARG A 1 394 ? -16.128 10.331 -23.081 1.00 89.69 394 ARG A C 1
ATOM 3244 O O . ARG A 1 394 ? -16.161 9.711 -22.026 1.00 89.69 394 ARG A O 1
ATOM 3251 N N . GLN A 1 395 ? -15.025 10.478 -23.809 1.00 90.88 395 GLN A N 1
ATOM 3252 C CA . GLN A 1 395 ? -13.726 9.924 -23.430 1.00 90.88 395 GLN A CA 1
ATOM 3253 C C . GLN A 1 395 ? -13.294 10.431 -22.045 1.00 90.88 395 GLN A C 1
ATOM 3255 O O . GLN A 1 395 ? -13.316 11.638 -21.794 1.00 90.88 395 GLN A O 1
ATOM 3260 N N . LEU A 1 396 ? -12.863 9.518 -21.171 1.00 92.25 396 LEU A N 1
ATOM 3261 C CA . LEU A 1 396 ? -12.259 9.880 -19.891 1.00 92.25 396 LEU A CA 1
ATOM 3262 C C . LEU A 1 396 ? -10.933 10.595 -20.151 1.00 92.25 396 LEU A C 1
ATOM 3264 O O . LEU A 1 396 ? -10.050 10.065 -20.832 1.00 92.25 396 LEU A O 1
ATOM 3268 N N . ASN A 1 397 ? -10.797 11.797 -19.603 1.00 91.25 397 ASN A N 1
ATOM 3269 C CA . ASN A 1 397 ? -9.658 12.671 -19.845 1.00 91.25 397 ASN A CA 1
ATOM 3270 C C . ASN A 1 397 ? -9.359 13.516 -18.599 1.00 91.25 397 ASN A C 1
ATOM 3272 O O . ASN A 1 397 ? -10.260 13.835 -17.821 1.00 91.25 397 ASN A O 1
ATOM 3276 N N . ILE A 1 398 ? -8.091 13.892 -18.434 1.00 89.25 398 ILE A N 1
ATOM 3277 C CA . ILE A 1 398 ? -7.587 14.675 -17.301 1.00 89.25 398 ILE A CA 1
ATOM 3278 C C . ILE A 1 398 ? -8.265 16.044 -17.123 1.00 89.25 398 ILE A C 1
ATOM 3280 O O . ILE A 1 398 ? -8.246 16.601 -16.025 1.00 89.25 398 ILE A O 1
ATOM 3284 N N . GLU A 1 399 ? -8.881 16.584 -18.176 1.00 85.62 399 GLU A N 1
ATOM 3285 C CA . GLU A 1 399 ? -9.619 17.849 -18.133 1.00 85.62 399 GLU A CA 1
ATOM 3286 C C . GLU A 1 399 ? -10.967 17.731 -17.396 1.00 85.62 399 GLU A C 1
ATOM 3288 O O . GLU A 1 399 ? -11.424 18.711 -16.808 1.00 85.62 399 GLU A O 1
ATOM 3293 N N . ASN A 1 400 ? -11.566 16.533 -17.348 1.00 80.94 400 ASN A N 1
ATOM 3294 C CA . ASN A 1 400 ? -12.911 16.289 -16.812 1.00 80.94 400 ASN A CA 1
ATOM 3295 C C . ASN A 1 400 ? -12.878 15.454 -15.517 1.00 80.94 400 ASN A C 1
ATOM 3297 O O . ASN A 1 400 ? -13.527 14.416 -15.415 1.00 80.94 400 ASN A O 1
ATOM 3301 N N . ILE A 1 401 ? -12.130 15.923 -14.508 1.00 79.50 401 ILE A N 1
ATOM 3302 C CA . ILE A 1 401 ? -11.926 15.234 -13.211 1.00 79.50 401 ILE A CA 1
ATOM 3303 C C . ILE A 1 401 ? -13.238 14.780 -12.558 1.00 79.50 401 ILE A C 1
ATOM 3305 O O . ILE A 1 401 ? -13.280 13.722 -11.939 1.00 79.50 401 ILE A O 1
ATOM 3309 N N . ASP A 1 402 ? -14.296 15.591 -12.639 1.00 73.88 402 ASP A N 1
ATOM 3310 C CA . ASP A 1 402 ? -15.544 15.308 -11.927 1.00 73.88 402 ASP A CA 1
ATOM 3311 C C . ASP A 1 402 ? -16.388 14.194 -12.550 1.00 73.88 402 ASP A C 1
ATOM 3313 O O . ASP A 1 402 ? -17.262 13.654 -11.868 1.00 73.88 402 ASP A O 1
ATOM 3317 N N . GLU A 1 403 ? -16.127 13.864 -13.814 1.00 70.25 403 GLU A N 1
ATOM 3318 C CA . GLU A 1 403 ? -16.884 12.887 -14.600 1.00 70.25 403 GLU A CA 1
ATOM 3319 C C . GLU A 1 403 ? -16.254 11.485 -14.564 1.00 70.25 403 GLU A C 1
ATOM 3321 O O . GLU A 1 403 ? -16.959 10.502 -14.812 1.00 70.25 403 GLU A O 1
ATOM 3326 N N . THR A 1 404 ? -14.962 11.407 -14.223 1.00 63.47 404 THR A N 1
ATOM 3327 C CA . THR A 1 404 ? -14.202 10.178 -13.938 1.00 63.47 404 THR A CA 1
ATOM 3328 C C . THR A 1 404 ? -14.494 9.658 -12.532 1.00 63.47 404 THR A C 1
ATOM 3330 O O . THR A 1 404 ? -14.666 8.421 -12.391 1.00 63.47 404 THR A O 1
#

Organism: Pichia kudriavzevii (NCBI:txid4909)

Sequence (404 aa):
LEFHYVNCKSNAALCGSLGFSELLNSNLKNLTPRIVLYLPKSNGNSLFLKPSLIKNRKFNHIVKFITNWTYRNLINSELQDLKINDIKNFIGATTKLKDKNDISDIPNYSKVAFIQVNDPNTQVLEDDIILDHLLQPVADLDSEVYLFKSTDKDGALKLLQDQERNLIDYIKNDEQSLQDKISEKLFISRTRSTFPMFIALKSSSLYTPVYQSFTSKEIRDTKKVLSFISSNYLPMINHLSDDNKYQVFPKRMSPLNSKTEKILVSITDFQPKQFFEVEFYMSKVYHKFQYLRNMKIFQKIDKQRNEKHEEVNRMKLNDATSDDIIDKLREKITESYISTDNNLFPVYLDLDTLSKVASSLNWNKLDIQKYKVGDSILISRFTGQYWDQDLRGRQLNIENIDET

pLDDT: mean 87.41, std 9.01, range [46.41, 97.19]